Protein AF-A0A9W2ZQC9-F1 (afdb_monomer)

Foldseek 3Di:
DDDDDDPPPDCDPVNVVVVVCVVPDDPVRVVVVVVVVVVVVVVVVVPDDPVNVVVVVVVVVVVVVVVVVVDDPVRVVVVVVVVVVVVVVVVVVDDPVRVVVVVVVVVVVVVVVVVVADPVRVVVVVVVVVVVVVVVVVVADPVRVVVVVVVVVVVVVVVVVVDDPVRVVVVVVVVVVVVVVVVVVDDPVRVVVVVVVVVVVVVVVVVVADPVRVVVVVVVVVQVVVVCVVPADPVNVVVVVVVVVVVVVVQDPVNVVVVVVVVVVVVVVVVVVVPPVDPPPCVVVPDPVDPLVPDPVNDQDDQADAQPAARGGHTPPDDNCPPQHVNVRDDDDDDQDDPPVNVLCPCPDPNNVLCVVCVVLLVLLQAQFDKDFPWADRPPDDPDTDGDDDIDGHHDDCDADVPGDQDRNVLVPVDDLLSSLVVSCVVRDSDDSVVSSRVVVVCVVVPD

Solvent-accessible surface area (backbone atoms only — not comparable to full-atom values): 26570 Å² total; per-residue (Å²): 134,82,82,81,80,78,79,92,79,72,84,46,72,66,57,53,53,50,50,53,53,60,73,70,50,52,70,68,60,49,50,50,54,52,47,54,51,50,52,54,54,47,57,58,55,73,74,49,49,73,65,58,48,49,52,53,51,47,53,52,50,52,55,49,49,58,50,61,74,68,49,49,75,66,56,48,50,52,55,52,48,54,50,50,53,54,51,51,57,51,60,72,71,49,51,72,66,57,49,50,52,54,50,49,54,51,50,53,52,51,51,57,52,62,73,71,49,50,73,66,58,50,49,52,54,53,49,52,52,49,52,54,50,51,57,52,61,72,69,49,50,73,68,54,49,49,51,52,53,48,52,50,49,53,52,50,51,56,51,62,71,70,48,49,73,65,58,50,50,52,54,53,46,54,51,50,54,54,51,52,57,52,61,73,68,51,50,72,66,57,49,49,51,55,52,49,53,52,50,53,54,51,50,59,51,59,72,72,48,49,75,66,57,48,49,50,54,53,47,55,50,50,51,53,52,50,56,53,60,73,73,48,49,74,67,60,50,48,54,55,52,50,52,57,48,51,57,58,72,72,49,49,75,67,59,50,50,55,52,52,50,52,50,53,51,53,54,50,52,51,53,58,60,75,63,66,90,71,70,84,69,42,85,81,61,72,55,91,88,57,68,59,85,75,39,88,90,60,68,76,72,70,65,70,44,63,39,93,71,76,63,47,65,30,40,83,87,58,61,75,44,80,86,27,57,65,60,75,52,83,77,81,80,84,74,81,65,62,77,61,58,43,60,35,70,36,74,84,42,73,69,12,42,52,42,61,76,39,42,68,59,58,55,56,57,72,37,52,48,48,86,43,57,54,68,46,80,68,90,90,61,75,103,67,66,46,71,64,78,74,81,43,74,45,70,73,70,80,61,59,57,93,96,50,73,63,58,49,50,26,40,81,72,75,58,54,78,68,54,32,36,54,49,33,42,68,76,42,79,94,61,58,56,68,61,46,45,53,52,50,52,46,43,48,74,77,60,113

Organism: Biomphalaria glabrata (NCBI:txid6526)

Radius of gyration: 48.17 Å; Cα contacts (8 Å, |Δi|>4): 183; chains: 1; bounding box: 137×61×117 Å

Mean predicted aligned error: 20.57 Å

Secondary structure (DSSP, 8-state):
-PPP---TT---HHHHHHHHHHHT--HHHHHHHHHHHHHHHHHHHHT--HHHHHHHHHHHHHHHHHHHHT--HHHHHHHHHHHHHHHHHHHHS--HHHHHHHHHHHHHHHHHHHHS--HHHHHHHHHHHHHHHHHHHHS--HHHHHHHHHHHHHHHHHHHHH--HHHHHHHHHHHHHHHHHHHHH--HHHHHHHHHHHHHHHHHHHHS--HHHHHHHHHHHHHHHHHHHHT--HHHHHHHHHHHHHHHHS--HHHHHHHHHHHHHHHHHHHHHHT----TTTTTS--TTS-GGG-TT-------EE-TTT--EE-TTS-TTTTTTTTT--PPPPPPPPTTHHHHHSTTSHHHHHHHHTHHHHHHHT--SEEE--EE--TTSSS-PEEPS--EEE---SSPPTTPPP-GGGGGTSS-HHHHHHHHHHHSTT--HHHHHHHHHHHHHH--

Sequence (448 aa):
MPPKKRCIGKITPRAKKMALQRSTESENRRQQRLGHNRERNFAARLHESEEERSSRLQENRERTVTLRQKESEEERSSRLQENRERNVTLRQKESEEERSSRLQENRERNVTLRQKESEEERSSRLQENRERTVTLRQKESEEERSSRLQENRERNVTLRQKESEEERSSRLQENRERNVTLRQKESEEERSSRLQENRERNVTLRQKESEEERSSRLQDNRERNVTSRLHESEEERSSRLELRRFNRLAETSEHQQIRLSGIKNATSVSRAREQLSDLKGLAFNYNSLYDYSKHPKVELGKMNVQCRHCHALKWREETPRMCCSNGKVKLSSLQPPPEPLKSLMSEKTAKARHFRQQIRKYNSCFQMTSFGAKKIQEPGFMPTFKVQGQVYHSIGSLLPLPNERAQFLQIYFMGNSNEEASHRNTLIPNTQLDIIVDLQQLLHQHNP

Structure (mmCIF, N/CA/C/O backbone):
data_AF-A0A9W2ZQC9-F1
#
_entry.id   AF-A0A9W2ZQC9-F1
#
loop_
_atom_site.group_PDB
_atom_site.id
_atom_site.type_symbol
_atom_site.label_atom_id
_atom_site.label_alt_id
_atom_site.label_comp_id
_atom_site.label_asym_id
_atom_site.label_entity_id
_atom_site.label_seq_id
_atom_site.pdbx_PDB_ins_code
_atom_site.Cartn_x
_atom_site.Cartn_y
_atom_site.Cartn_z
_atom_site.occupancy
_atom_site.B_iso_or_equiv
_atom_site.auth_seq_id
_atom_site.auth_comp_id
_atom_site.auth_asym_id
_atom_site.auth_atom_id
_atom_site.pdbx_PDB_model_num
ATOM 1 N N . MET A 1 1 ? 71.995 -16.299 -60.887 1.00 45.44 1 MET A N 1
ATOM 2 C CA . MET A 1 1 ? 72.038 -14.830 -60.697 1.00 45.44 1 MET A CA 1
ATOM 3 C C . MET A 1 1 ? 70.669 -14.349 -60.233 1.00 45.44 1 MET A C 1
ATOM 5 O O . MET A 1 1 ? 69.699 -14.689 -60.899 1.00 45.44 1 MET A O 1
ATOM 9 N N . PRO A 1 2 ? 70.551 -13.614 -59.115 1.00 43.34 2 PRO A N 1
ATOM 10 C CA . PRO A 1 2 ? 69.265 -13.087 -58.665 1.00 43.34 2 PRO A CA 1
ATOM 11 C C . PRO A 1 2 ? 68.831 -11.895 -59.542 1.00 43.34 2 PRO A C 1
ATOM 13 O O . PRO A 1 2 ? 69.693 -11.160 -60.038 1.00 43.34 2 PRO A O 1
ATOM 16 N N . PRO A 1 3 ? 67.521 -11.669 -59.753 1.00 51.44 3 PRO A N 1
ATOM 17 C CA . PRO A 1 3 ? 67.043 -10.568 -60.579 1.00 51.44 3 PRO A CA 1
ATOM 18 C C . PRO A 1 3 ? 67.327 -9.226 -59.892 1.00 51.44 3 PRO A C 1
ATOM 20 O O . PRO A 1 3 ? 67.118 -9.050 -58.690 1.00 51.44 3 PRO A O 1
ATOM 23 N N . LYS A 1 4 ? 67.836 -8.269 -60.675 1.00 50.50 4 LYS A N 1
ATOM 24 C CA . LYS A 1 4 ? 68.213 -6.920 -60.233 1.00 50.50 4 LYS A CA 1
ATOM 25 C C . LYS A 1 4 ? 67.042 -6.234 -59.517 1.00 50.50 4 LYS A C 1
ATOM 27 O O . LYS A 1 4 ? 66.008 -5.961 -60.127 1.00 50.50 4 LYS A O 1
ATOM 32 N N . LYS A 1 5 ? 67.239 -5.890 -58.240 1.00 51.81 5 LYS A N 1
ATOM 33 C CA . LYS A 1 5 ? 66.359 -5.001 -57.467 1.00 51.81 5 LYS A CA 1
ATOM 34 C C . LYS A 1 5 ? 66.212 -3.669 -58.219 1.00 51.81 5 LYS A C 1
ATOM 36 O O . LYS A 1 5 ? 67.182 -2.926 -58.357 1.00 51.81 5 LYS A O 1
ATOM 41 N N . ARG A 1 6 ? 65.012 -3.360 -58.725 1.00 53.34 6 ARG A N 1
ATOM 42 C CA . ARG A 1 6 ? 64.682 -2.017 -59.234 1.00 53.34 6 ARG A CA 1
ATOM 43 C C . ARG A 1 6 ? 64.771 -1.029 -58.068 1.00 53.34 6 ARG A C 1
ATOM 45 O O . ARG A 1 6 ? 64.110 -1.215 -57.053 1.00 53.34 6 ARG A O 1
ATOM 52 N N . CYS A 1 7 ? 65.578 0.020 -58.210 1.00 49.06 7 CYS A N 1
ATOM 53 C CA . CYS A 1 7 ? 65.684 1.092 -57.223 1.00 49.06 7 CYS A CA 1
ATOM 54 C C . CYS A 1 7 ? 64.362 1.878 -57.139 1.00 49.06 7 CYS A C 1
ATOM 56 O O . CYS A 1 7 ? 64.040 2.647 -58.041 1.00 49.06 7 CYS A O 1
ATOM 58 N N . ILE A 1 8 ? 63.628 1.729 -56.034 1.00 54.94 8 ILE A N 1
ATOM 59 C CA . ILE A 1 8 ? 62.337 2.392 -55.743 1.00 54.94 8 ILE A CA 1
ATOM 60 C C . ILE A 1 8 ? 62.525 3.8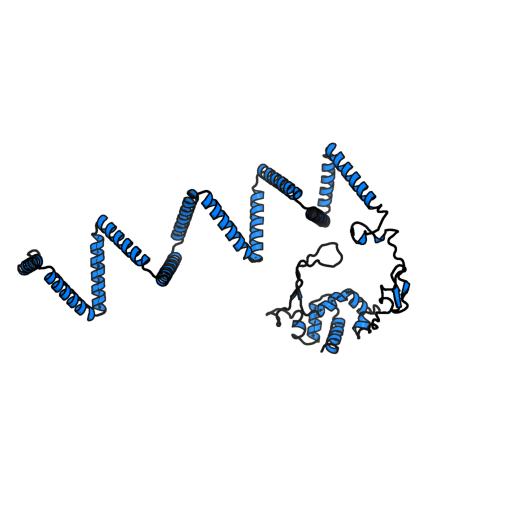73 -55.299 1.00 54.94 8 ILE A C 1
ATOM 62 O O . ILE A 1 8 ? 61.603 4.523 -54.828 1.00 54.94 8 ILE A O 1
ATOM 66 N N . GLY A 1 9 ? 63.715 4.464 -55.477 1.00 56.91 9 GLY A N 1
ATOM 67 C CA . GLY A 1 9 ? 64.071 5.768 -54.886 1.00 56.91 9 GLY A CA 1
ATOM 68 C C . GLY A 1 9 ? 64.133 6.992 -55.814 1.00 56.91 9 GLY A C 1
ATOM 69 O O . GLY A 1 9 ? 64.366 8.092 -55.324 1.00 56.91 9 GLY A O 1
ATOM 70 N N . LYS A 1 10 ? 63.973 6.867 -57.142 1.00 65.06 10 LYS A N 1
ATOM 71 C CA . LYS A 1 10 ? 64.102 8.024 -58.059 1.00 65.06 10 LYS A CA 1
ATOM 72 C C . LYS A 1 10 ? 62.731 8.546 -58.496 1.00 65.06 10 LYS A C 1
ATOM 74 O O . LYS A 1 10 ? 62.043 7.896 -59.279 1.00 65.06 10 LYS A O 1
ATOM 79 N N . ILE A 1 11 ? 62.359 9.747 -58.035 1.00 67.94 11 ILE A N 1
ATOM 80 C CA . ILE A 1 11 ? 61.178 10.478 -58.529 1.00 67.94 11 ILE A CA 1
ATOM 81 C C . ILE A 1 11 ? 61.328 10.655 -60.042 1.00 67.94 11 ILE A C 1
ATOM 83 O O . ILE A 1 11 ? 62.288 11.273 -60.512 1.00 67.94 11 ILE A O 1
ATOM 87 N N . THR A 1 12 ? 60.386 10.106 -60.807 1.00 82.69 12 THR A N 1
ATOM 88 C CA . THR A 1 12 ? 60.448 10.129 -62.270 1.00 82.69 12 THR A CA 1
ATOM 89 C C . THR A 1 12 ? 60.393 11.572 -62.798 1.00 82.69 12 THR A C 1
ATOM 91 O O . THR A 1 12 ? 59.696 12.412 -62.217 1.00 82.69 12 THR A O 1
ATOM 94 N N . PRO A 1 13 ? 61.065 11.897 -63.922 1.00 79.81 13 PRO A N 1
ATOM 95 C CA . PRO A 1 13 ? 60.997 13.232 -64.533 1.00 79.81 13 PRO A CA 1
ATOM 96 C C . PRO A 1 13 ? 59.556 13.704 -64.783 1.00 79.81 13 PRO A C 1
ATOM 98 O O . PRO A 1 13 ? 59.222 14.873 -64.598 1.00 79.81 13 PRO A O 1
ATOM 101 N N . ARG A 1 14 ? 58.666 12.761 -65.117 1.00 81.62 14 ARG A N 1
ATOM 102 C CA . ARG A 1 14 ? 57.229 12.991 -65.292 1.00 81.62 14 ARG A CA 1
ATOM 103 C C . ARG A 1 14 ? 56.526 13.395 -63.989 1.00 81.62 14 ARG A C 1
ATOM 105 O O . ARG A 1 14 ? 55.701 14.304 -64.013 1.00 81.62 14 ARG A O 1
ATOM 112 N N . ALA A 1 15 ? 56.853 12.758 -62.863 1.00 81.38 15 ALA A N 1
ATOM 113 C CA . ALA A 1 15 ? 56.315 13.135 -61.556 1.00 81.38 15 ALA A CA 1
ATOM 114 C C . ALA A 1 15 ? 56.808 14.525 -61.118 1.00 81.38 15 ALA A C 1
ATOM 116 O O . ALA A 1 15 ? 56.005 15.315 -60.627 1.00 81.38 15 ALA A O 1
ATOM 117 N N . LYS A 1 16 ? 58.080 14.868 -61.385 1.00 82.38 16 LYS A N 1
ATOM 118 C CA . LYS A 1 16 ? 58.624 16.218 -61.132 1.00 82.38 16 LYS A CA 1
ATOM 119 C C . LYS A 1 16 ? 57.901 17.292 -61.952 1.00 82.38 16 LYS A C 1
ATOM 121 O O . LYS A 1 16 ? 57.495 18.309 -61.399 1.00 82.38 16 LYS A O 1
ATOM 126 N N . LYS A 1 17 ? 57.667 17.040 -63.245 1.00 84.62 17 LYS A N 1
ATOM 127 C CA . LYS A 1 17 ? 56.907 17.948 -64.121 1.00 84.62 17 LYS A CA 1
ATOM 128 C C . LYS A 1 17 ? 55.464 18.140 -63.638 1.00 84.62 17 LYS A C 1
ATOM 130 O O . LYS A 1 17 ? 54.991 19.268 -63.594 1.00 84.62 17 LYS A O 1
ATOM 135 N N . MET A 1 18 ? 54.785 17.063 -63.229 1.00 83.56 18 MET A N 1
ATOM 136 C CA . MET A 1 18 ? 53.433 17.152 -62.659 1.00 83.56 18 MET A CA 1
ATOM 137 C C . MET A 1 18 ? 53.397 17.905 -61.325 1.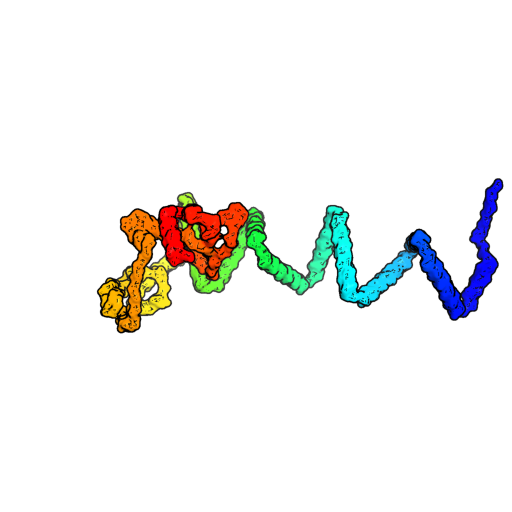00 83.56 18 MET A C 1
ATOM 139 O O . MET A 1 18 ? 52.452 18.648 -61.089 1.00 83.56 18 MET A O 1
ATOM 143 N N . ALA A 1 19 ? 54.394 17.725 -60.455 1.00 84.06 19 ALA A N 1
ATOM 144 C CA . ALA A 1 19 ? 54.485 18.461 -59.195 1.00 84.06 19 ALA A CA 1
ATOM 145 C C . ALA A 1 19 ? 54.652 19.968 -59.443 1.00 84.06 19 ALA A C 1
ATOM 147 O O . ALA A 1 19 ? 53.913 20.755 -58.862 1.00 84.06 19 ALA A O 1
ATOM 148 N N . LEU A 1 20 ? 55.533 20.346 -60.376 1.00 86.44 20 LEU A N 1
ATOM 149 C CA . LEU A 1 20 ? 55.748 21.742 -60.760 1.00 86.44 20 LEU A CA 1
ATOM 150 C C . LEU A 1 20 ? 54.501 22.366 -61.408 1.00 86.44 20 LEU A C 1
ATOM 152 O O . LEU A 1 20 ? 54.127 23.485 -61.085 1.00 86.44 20 LEU A O 1
ATOM 156 N N . GLN A 1 21 ? 53.815 21.627 -62.284 1.00 83.75 21 GLN A N 1
ATOM 157 C CA . GLN A 1 21 ? 52.549 22.081 -62.871 1.00 83.75 21 GLN A CA 1
ATOM 158 C C . GLN A 1 21 ? 51.443 22.254 -61.825 1.00 83.75 21 GLN A C 1
ATOM 160 O O . GLN A 1 21 ? 50.611 23.137 -61.978 1.00 83.75 21 GLN A O 1
ATOM 165 N N . ARG A 1 22 ? 51.420 21.423 -60.773 1.00 85.62 22 ARG A N 1
ATOM 166 C CA . ARG A 1 22 ? 50.468 21.557 -59.660 1.00 85.62 22 ARG A CA 1
ATOM 167 C C . ARG A 1 22 ? 50.825 22.711 -58.725 1.00 85.62 22 ARG A C 1
ATOM 169 O O . ARG A 1 22 ? 49.914 23.298 -58.158 1.00 85.62 22 ARG A O 1
ATOM 176 N N . SER A 1 23 ? 52.110 23.035 -58.553 1.00 84.81 23 SER A N 1
ATOM 177 C CA . SER A 1 23 ? 52.539 24.154 -57.700 1.00 84.81 23 SER A CA 1
ATOM 178 C C . SER A 1 23 ? 52.298 25.520 -58.339 1.00 84.81 23 SER A C 1
ATOM 180 O O . SER A 1 23 ? 52.166 26.502 -57.622 1.00 84.81 23 SER A O 1
ATOM 182 N N . THR A 1 24 ? 52.237 25.589 -59.671 1.00 88.81 24 THR A N 1
ATOM 183 C CA . THR A 1 24 ? 51.956 26.824 -60.424 1.00 88.81 24 THR A CA 1
ATOM 184 C C . THR A 1 24 ? 50.518 26.895 -60.951 1.00 88.81 24 THR A C 1
ATOM 186 O O . THR A 1 24 ? 50.180 27.778 -61.738 1.00 88.81 24 THR A O 1
ATOM 189 N N . GLU A 1 25 ? 49.655 25.962 -60.541 1.00 90.00 25 GLU A N 1
ATOM 190 C CA . GLU A 1 25 ? 48.258 25.896 -60.971 1.00 90.00 25 GLU A CA 1
ATOM 191 C C . GLU A 1 25 ? 47.422 26.995 -60.293 1.00 90.00 25 GLU A C 1
ATOM 193 O O . GLU A 1 25 ? 47.439 27.141 -59.074 1.00 90.00 25 GLU A O 1
ATOM 198 N N . SER A 1 26 ? 46.637 27.744 -61.074 1.00 91.31 26 SER A N 1
ATOM 199 C CA . SER A 1 26 ? 45.635 28.677 -60.534 1.00 91.31 26 SER A CA 1
ATOM 200 C C . SER A 1 26 ? 44.522 27.927 -59.791 1.00 91.31 26 SER A C 1
ATOM 202 O O . SER A 1 26 ? 44.124 26.847 -60.235 1.00 91.31 26 SER A O 1
ATOM 204 N N . GLU A 1 27 ? 43.919 28.537 -58.768 1.00 90.12 27 GLU A N 1
ATOM 205 C CA . GLU A 1 27 ? 42.857 27.908 -57.964 1.00 90.12 27 GLU A CA 1
ATOM 206 C C . GLU A 1 27 ? 41.665 27.409 -58.809 1.00 90.12 27 GLU A C 1
ATOM 208 O O . GLU A 1 27 ? 41.185 26.300 -58.595 1.00 90.12 27 GLU A O 1
ATOM 213 N N . ASN A 1 28 ? 41.254 28.142 -59.852 1.00 90.88 28 ASN A N 1
ATOM 214 C CA . ASN A 1 28 ? 40.174 27.706 -60.751 1.00 90.88 28 ASN A CA 1
ATOM 215 C C . ASN A 1 28 ? 40.541 26.416 -61.522 1.00 90.88 28 ASN A C 1
ATOM 217 O O . ASN A 1 28 ? 39.798 25.435 -61.508 1.00 90.88 28 ASN A O 1
ATOM 221 N N . ARG A 1 29 ? 41.744 26.350 -62.114 1.00 87.56 29 ARG A N 1
ATOM 222 C CA . ARG A 1 29 ? 42.243 25.121 -62.769 1.00 87.56 29 ARG A CA 1
ATOM 223 C C . ARG A 1 29 ? 42.359 23.947 -61.793 1.00 87.56 29 ARG A C 1
ATOM 225 O O . ARG A 1 29 ? 41.957 22.832 -62.130 1.00 87.56 29 ARG A O 1
ATOM 232 N N . ARG A 1 30 ? 42.813 24.204 -60.562 1.00 89.75 30 ARG A N 1
ATOM 233 C CA . ARG A 1 30 ? 42.864 23.196 -59.496 1.00 89.75 30 ARG A CA 1
ATOM 234 C C . ARG A 1 30 ? 41.470 22.657 -59.180 1.00 89.75 30 ARG A C 1
ATOM 236 O O . ARG A 1 30 ? 41.310 21.440 -59.076 1.00 89.75 30 ARG A O 1
ATOM 243 N N . GLN A 1 31 ? 40.469 23.529 -59.059 1.00 91.19 31 GLN A N 1
ATOM 244 C CA . GLN A 1 31 ? 39.081 23.134 -58.815 1.00 91.19 31 GLN A CA 1
ATOM 245 C C . GLN A 1 31 ? 38.507 22.317 -59.973 1.00 91.19 31 GLN A C 1
ATOM 247 O O . GLN A 1 31 ? 37.949 21.251 -59.721 1.00 91.19 31 GLN A O 1
ATOM 252 N N . GLN A 1 32 ? 38.730 22.725 -61.224 1.00 91.31 32 GLN A N 1
ATOM 253 C CA . GLN A 1 32 ? 38.315 21.959 -62.407 1.00 91.31 32 GLN A CA 1
ATOM 254 C C . GLN A 1 32 ? 38.954 20.564 -62.439 1.00 91.31 32 GLN A C 1
ATOM 256 O O . GLN A 1 32 ? 38.266 19.562 -62.624 1.00 91.31 32 GLN A O 1
A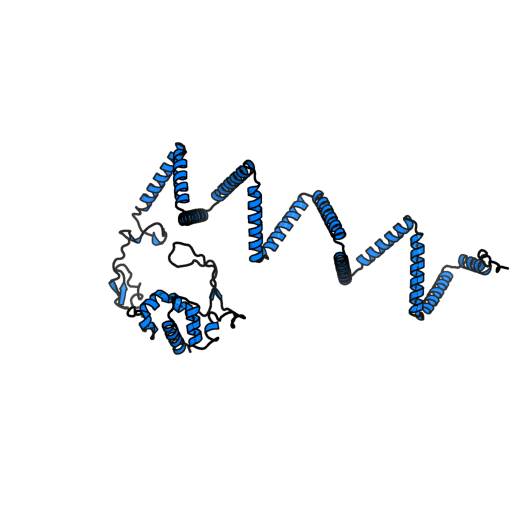TOM 261 N N . ARG A 1 33 ? 40.263 20.459 -62.173 1.00 92.81 33 ARG A N 1
ATOM 262 C CA . ARG A 1 33 ? 40.968 19.170 -62.113 1.00 92.81 33 ARG A CA 1
ATOM 263 C C . ARG A 1 33 ? 40.457 18.280 -60.979 1.00 92.81 33 ARG A C 1
ATOM 265 O O . ARG A 1 33 ? 40.369 17.061 -61.138 1.00 92.81 33 ARG A O 1
ATOM 272 N N . LEU A 1 34 ? 40.174 18.849 -59.808 1.00 91.62 34 LEU A N 1
ATOM 273 C CA . LEU A 1 34 ? 39.577 18.104 -58.697 1.00 91.62 34 LEU A CA 1
ATOM 274 C C . LEU A 1 34 ? 38.139 17.677 -59.021 1.00 91.62 34 LEU A C 1
ATOM 276 O O . LEU A 1 34 ? 37.785 16.545 -58.703 1.00 91.62 34 LEU A O 1
ATOM 280 N N . GLY A 1 35 ? 37.360 18.524 -59.699 1.00 92.12 35 GLY A N 1
ATOM 281 C CA . GLY A 1 35 ? 36.020 18.220 -60.210 1.00 92.12 35 GLY A CA 1
ATOM 282 C C . GLY A 1 35 ? 36.031 17.038 -61.174 1.00 92.12 35 GLY A C 1
ATOM 283 O O . GLY A 1 35 ? 35.409 16.018 -60.895 1.00 92.12 35 GLY A O 1
ATOM 284 N N . HIS A 1 36 ? 36.871 17.095 -62.207 1.00 93.12 36 HIS A N 1
ATOM 285 C CA . HIS A 1 36 ? 37.023 16.000 -63.167 1.00 93.12 36 HIS A CA 1
ATOM 286 C C . HIS A 1 36 ? 37.471 14.681 -62.502 1.00 93.12 36 HIS A C 1
ATOM 288 O O . HIS A 1 36 ? 36.994 13.599 -62.838 1.00 93.12 36 HIS A O 1
ATOM 294 N N . ASN A 1 37 ? 38.357 14.741 -61.497 1.00 91.75 37 ASN A N 1
ATOM 295 C CA . ASN A 1 37 ? 38.726 13.549 -60.722 1.00 91.75 37 ASN A CA 1
ATOM 296 C C . ASN A 1 37 ? 37.556 12.997 -59.890 1.00 91.75 37 ASN A C 1
ATOM 298 O O . ASN A 1 37 ? 37.453 11.779 -59.742 1.00 91.75 37 ASN A O 1
ATOM 302 N N . ARG A 1 38 ? 36.696 13.859 -59.328 1.00 92.56 38 ARG A N 1
ATOM 303 C CA . ARG A 1 38 ? 35.490 13.434 -58.598 1.00 92.56 38 ARG A CA 1
ATOM 304 C C . ARG A 1 38 ? 34.511 12.739 -59.538 1.00 92.56 38 ARG A C 1
ATOM 306 O O . ARG A 1 38 ? 34.066 11.651 -59.196 1.00 92.56 38 ARG A O 1
ATOM 313 N N . GLU A 1 39 ? 34.255 13.309 -60.713 1.00 92.00 39 GLU A N 1
ATOM 314 C CA . GLU A 1 39 ? 33.381 12.726 -61.742 1.00 92.00 39 GLU A CA 1
ATOM 315 C C . GLU A 1 39 ? 33.885 11.361 -62.205 1.00 92.00 39 GLU A C 1
ATOM 317 O O . GLU A 1 39 ? 33.141 10.384 -62.177 1.00 92.00 39 GLU A O 1
ATOM 322 N N . ARG A 1 40 ? 35.178 11.251 -62.534 1.00 92.00 40 ARG A N 1
ATOM 323 C CA . ARG A 1 40 ? 35.773 9.969 -62.930 1.00 92.00 40 ARG A CA 1
ATOM 324 C C . ARG A 1 40 ? 35.662 8.917 -61.825 1.00 92.00 40 ARG A C 1
ATOM 326 O O . ARG A 1 40 ? 35.329 7.769 -62.098 1.00 92.00 40 ARG A O 1
ATOM 333 N N . ASN A 1 41 ? 35.939 9.295 -60.576 1.00 90.12 41 ASN A N 1
ATOM 334 C CA . ASN A 1 41 ? 35.819 8.381 -59.439 1.00 90.12 41 ASN A CA 1
ATOM 335 C C . ASN A 1 41 ? 34.359 8.002 -59.150 1.00 90.12 41 ASN A C 1
ATOM 337 O O . ASN A 1 41 ? 34.107 6.902 -58.672 1.00 90.12 41 ASN A O 1
ATOM 341 N N . PHE A 1 42 ? 33.409 8.903 -59.403 1.00 91.56 42 PHE A N 1
ATOM 342 C CA . PHE A 1 42 ? 31.981 8.634 -59.275 1.00 91.56 42 PHE A CA 1
ATOM 343 C C . PHE A 1 42 ? 31.511 7.647 -60.345 1.00 91.56 42 PHE A C 1
ATOM 345 O O . PHE A 1 42 ? 30.929 6.626 -59.997 1.00 91.56 42 PHE A O 1
ATOM 352 N N . ALA A 1 43 ? 31.863 7.880 -61.612 1.00 90.88 43 ALA A N 1
ATOM 353 C CA . ALA A 1 43 ? 31.564 6.966 -62.712 1.00 90.88 43 ALA A CA 1
ATOM 354 C C . ALA A 1 43 ? 32.148 5.562 -62.471 1.00 90.88 43 ALA A C 1
ATOM 356 O O . ALA A 1 43 ? 31.453 4.568 -62.650 1.00 90.88 43 ALA A O 1
ATOM 357 N N . ALA A 1 44 ? 33.385 5.475 -61.970 1.00 87.88 44 ALA A N 1
ATOM 358 C CA . ALA A 1 44 ? 34.002 4.197 -61.613 1.00 87.88 44 ALA A CA 1
ATOM 359 C C . ALA A 1 44 ? 33.274 3.464 -60.468 1.00 87.88 44 ALA A C 1
ATOM 361 O O . ALA A 1 44 ? 33.258 2.241 -60.448 1.00 87.88 44 ALA A O 1
ATOM 362 N N . ARG A 1 45 ? 32.666 4.192 -59.519 1.00 90.75 45 ARG A N 1
ATOM 363 C CA . ARG A 1 45 ? 31.906 3.605 -58.397 1.00 90.75 45 ARG A CA 1
ATOM 364 C C . ARG A 1 45 ? 30.473 3.227 -58.763 1.00 90.75 45 ARG A C 1
ATOM 366 O O . ARG A 1 45 ? 29.907 2.365 -58.106 1.00 90.75 45 ARG A O 1
ATOM 373 N N . LEU A 1 46 ? 29.875 3.884 -59.759 1.00 91.19 46 LEU A N 1
ATOM 374 C CA . LEU A 1 46 ? 28.518 3.573 -60.220 1.00 91.19 46 LEU A CA 1
ATOM 375 C C . LEU A 1 46 ? 28.421 2.186 -60.861 1.00 91.19 46 LEU A C 1
ATOM 377 O O . LEU A 1 46 ? 27.390 1.536 -60.741 1.00 91.19 46 LEU A O 1
ATOM 381 N N . HIS A 1 47 ? 29.490 1.748 -61.526 1.00 88.62 47 HIS A N 1
ATOM 382 C CA . HIS A 1 47 ? 29.566 0.451 -62.203 1.00 88.62 47 HIS A CA 1
ATOM 383 C C . HIS A 1 47 ? 30.342 -0.603 -61.401 1.00 88.62 47 HIS A C 1
ATOM 385 O O . HIS A 1 47 ? 30.723 -1.631 -61.950 1.00 88.62 47 HIS A O 1
ATOM 391 N N . GLU A 1 48 ? 30.603 -0.336 -60.122 1.00 92.25 48 GLU A N 1
ATOM 392 C CA . GLU A 1 48 ? 31.337 -1.243 -59.243 1.00 92.25 48 GLU A CA 1
ATOM 393 C C . GLU A 1 48 ? 30.446 -2.423 -58.833 1.00 92.25 48 GLU A C 1
ATOM 395 O O . GLU A 1 48 ? 29.309 -2.229 -58.393 1.00 92.25 48 GLU A O 1
ATOM 400 N N . SER A 1 49 ? 30.969 -3.645 -58.946 1.00 93.31 49 SER A N 1
ATOM 401 C CA . SER A 1 49 ? 30.290 -4.839 -58.432 1.00 93.31 49 SER A CA 1
ATOM 402 C C . SER A 1 49 ? 30.253 -4.857 -56.895 1.00 93.31 49 SER A C 1
ATOM 404 O O . SER A 1 49 ? 31.015 -4.156 -56.222 1.00 93.31 49 SER A O 1
ATOM 406 N N . GLU A 1 50 ? 29.381 -5.676 -56.298 1.00 92.31 50 GLU A N 1
ATOM 407 C CA . GLU A 1 50 ? 29.324 -5.805 -54.834 1.00 92.31 50 GLU A CA 1
ATOM 408 C C . GLU A 1 50 ? 30.646 -6.312 -54.236 1.00 92.31 50 GLU A C 1
ATOM 410 O O . GLU A 1 50 ? 31.077 -5.819 -53.190 1.00 92.31 50 GLU A O 1
ATOM 415 N N . GLU A 1 51 ? 31.330 -7.231 -54.924 1.00 92.94 51 GLU A N 1
ATOM 416 C CA . GLU A 1 51 ? 32.629 -7.768 -54.509 1.00 92.94 51 GLU A CA 1
ATOM 417 C C . GLU A 1 51 ? 33.724 -6.696 -54.542 1.00 92.94 51 GLU A C 1
ATOM 419 O O . GLU A 1 51 ? 34.409 -6.483 -53.536 1.00 92.94 51 GLU A O 1
ATOM 424 N N . GLU A 1 52 ? 33.842 -5.951 -55.643 1.00 91.81 52 GLU A N 1
ATOM 425 C CA . GLU A 1 52 ? 34.795 -4.841 -55.768 1.00 91.81 52 GLU A CA 1
ATOM 426 C C . GLU A 1 52 ? 34.523 -3.754 -54.722 1.00 91.81 52 GLU A C 1
ATOM 428 O O . GLU A 1 52 ? 35.445 -3.293 -54.038 1.00 91.81 52 GLU A O 1
ATOM 433 N N . ARG A 1 53 ? 33.245 -3.417 -54.504 1.00 92.38 53 ARG A N 1
ATOM 434 C CA . ARG A 1 53 ? 32.822 -2.466 -53.472 1.00 92.38 53 ARG A CA 1
ATOM 435 C C . ARG A 1 53 ? 33.217 -2.948 -52.083 1.00 92.38 53 ARG A C 1
ATOM 437 O O . ARG A 1 53 ? 33.700 -2.145 -51.278 1.00 92.38 53 ARG A O 1
ATOM 444 N N . SER A 1 54 ? 33.019 -4.231 -51.786 1.00 93.19 54 SER A N 1
ATOM 445 C CA . SER A 1 54 ? 33.368 -4.823 -50.493 1.00 93.19 54 SER A CA 1
ATOM 446 C C . SER A 1 54 ? 34.878 -4.784 -50.245 1.00 93.19 54 SER A C 1
ATOM 448 O O . SER A 1 54 ? 35.308 -4.290 -49.200 1.00 93.19 54 SER A O 1
ATOM 450 N N . SER A 1 55 ? 35.681 -5.157 -51.246 1.00 94.00 55 SER A N 1
ATOM 451 C CA . SER A 1 55 ? 37.144 -5.137 -51.179 1.00 94.00 55 SER A CA 1
ATOM 452 C C . SER A 1 55 ? 37.682 -3.719 -51.032 1.00 94.00 55 SER A C 1
ATOM 454 O O . SER A 1 55 ? 38.508 -3.451 -50.160 1.00 94.00 55 SER A O 1
ATOM 456 N N . ARG A 1 56 ? 37.146 -2.755 -51.790 1.00 94.06 56 ARG A N 1
ATOM 457 C CA . ARG A 1 56 ? 37.518 -1.342 -51.655 1.00 94.06 56 ARG A CA 1
ATOM 458 C C . ARG A 1 56 ? 37.162 -0.789 -50.276 1.00 94.06 56 ARG A C 1
ATOM 460 O O . ARG A 1 56 ? 37.917 0.007 -49.711 1.00 94.06 56 ARG A O 1
ATOM 467 N N . LEU A 1 57 ? 35.995 -1.129 -49.724 1.00 93.62 57 LEU A N 1
ATOM 468 C CA . LEU A 1 57 ? 35.613 -0.696 -48.376 1.00 93.62 57 LEU A CA 1
ATOM 469 C C . LEU A 1 57 ? 36.492 -1.349 -47.305 1.00 93.62 57 LEU A C 1
ATOM 471 O O . LEU A 1 57 ? 36.862 -0.664 -46.351 1.00 93.62 57 LEU A O 1
ATOM 475 N N . GLN A 1 58 ? 36.862 -2.619 -47.474 1.00 94.25 58 GLN A N 1
ATOM 476 C CA . GLN A 1 58 ? 37.796 -3.315 -46.594 1.00 94.25 58 GLN A CA 1
ATOM 477 C C . GLN A 1 58 ? 39.179 -2.655 -46.616 1.00 94.25 58 GLN A C 1
ATOM 479 O O . GLN A 1 58 ? 39.673 -2.261 -45.561 1.00 94.25 58 GLN A O 1
ATOM 484 N N . GLU A 1 59 ? 39.748 -2.409 -47.796 1.00 94.69 59 GLU A N 1
ATOM 485 C CA . GLU A 1 59 ? 41.051 -1.752 -47.929 1.00 94.69 59 GLU A CA 1
ATOM 486 C C . GLU A 1 59 ? 41.041 -0.349 -47.290 1.00 94.69 59 GLU A C 1
ATOM 488 O O . GLU A 1 59 ? 41.975 0.049 -46.592 1.00 94.69 59 GLU A O 1
ATOM 493 N N . ASN A 1 60 ? 39.950 0.409 -47.450 1.00 93.75 60 ASN A N 1
ATOM 494 C CA . ASN A 1 60 ? 39.801 1.708 -46.788 1.00 93.75 60 ASN A CA 1
ATOM 495 C C . ASN A 1 60 ? 39.707 1.591 -45.259 1.00 93.75 60 ASN A C 1
ATOM 497 O O . ASN A 1 60 ? 40.258 2.442 -44.551 1.00 93.75 60 ASN A O 1
ATOM 501 N N . ARG A 1 61 ? 39.032 0.561 -44.728 1.00 94.56 61 ARG A N 1
ATOM 502 C CA . ARG A 1 61 ? 38.988 0.290 -43.281 1.00 94.56 61 ARG A CA 1
ATOM 503 C C . ARG A 1 61 ? 40.387 -0.023 -42.754 1.00 94.56 61 ARG A C 1
ATOM 505 O O . ARG A 1 61 ? 40.801 0.600 -41.781 1.00 94.56 61 ARG A O 1
ATOM 512 N N . GLU A 1 62 ? 41.135 -0.895 -43.425 1.00 94.38 62 GLU A N 1
ATOM 513 C CA . GLU A 1 62 ? 42.506 -1.274 -43.052 1.00 94.38 62 GLU A CA 1
ATOM 514 C C . GLU A 1 62 ? 43.466 -0.076 -43.090 1.00 94.38 62 GLU A C 1
ATOM 516 O O . GLU A 1 62 ? 44.190 0.191 -42.124 1.00 94.38 62 GLU A O 1
ATO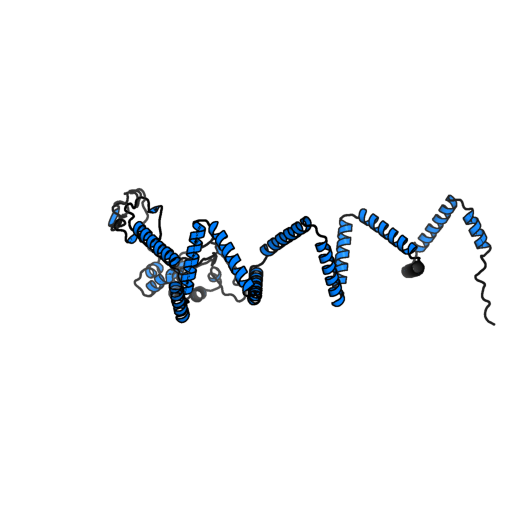M 521 N N 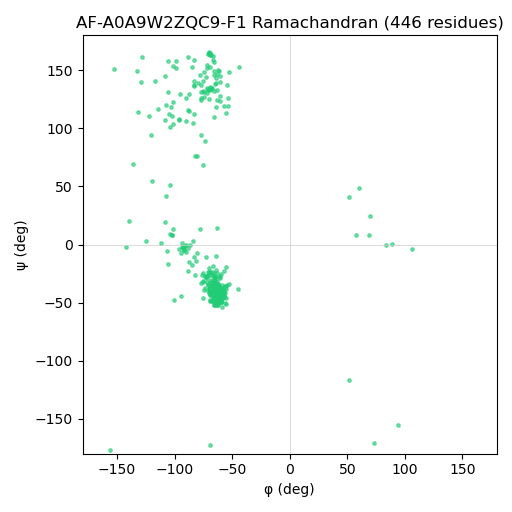. ARG A 1 63 ? 43.409 0.738 -44.151 1.00 94.62 63 ARG A N 1
ATOM 522 C CA . ARG A 1 63 ? 44.155 2.007 -44.232 1.00 94.62 63 ARG A CA 1
ATOM 523 C C . ARG A 1 63 ? 43.790 2.961 -43.091 1.00 94.62 63 ARG A C 1
ATOM 525 O O . ARG A 1 63 ? 44.661 3.598 -42.513 1.00 94.62 63 ARG A O 1
ATOM 532 N N . THR A 1 64 ? 42.515 3.046 -42.723 1.00 93.06 64 THR A N 1
ATOM 533 C CA . THR A 1 64 ? 42.077 3.909 -41.614 1.00 93.06 64 THR A CA 1
ATOM 534 C C . THR A 1 64 ? 42.580 3.397 -40.263 1.00 93.06 64 THR A C 1
ATOM 536 O O . THR A 1 64 ? 43.001 4.195 -39.430 1.00 93.06 64 THR A O 1
ATOM 539 N N . VAL A 1 65 ? 42.558 2.081 -40.033 1.00 94.12 65 VAL A N 1
ATOM 540 C CA . VAL A 1 65 ? 43.081 1.465 -38.803 1.00 94.12 65 VAL A CA 1
ATOM 541 C C . VAL A 1 65 ? 44.579 1.724 -38.670 1.00 94.12 65 VAL A C 1
ATOM 543 O O . VAL A 1 65 ? 45.024 2.180 -37.621 1.00 94.12 65 VAL A O 1
ATOM 546 N N . THR A 1 66 ? 45.342 1.506 -39.741 1.00 93.81 66 THR A N 1
ATOM 547 C CA . THR A 1 66 ? 46.795 1.734 -39.739 1.00 93.81 66 THR A CA 1
ATOM 548 C C . THR A 1 66 ? 47.167 3.203 -39.541 1.00 93.81 66 THR A C 1
ATOM 550 O O . THR A 1 66 ? 48.145 3.486 -38.854 1.00 93.81 66 THR A O 1
ATOM 553 N N . LEU A 1 67 ? 46.388 4.147 -40.082 1.00 92.62 67 LEU A N 1
ATOM 554 C CA . LEU A 1 67 ? 46.562 5.575 -39.793 1.00 92.62 67 LEU A CA 1
ATOM 555 C C . LEU A 1 67 ? 46.257 5.889 -38.323 1.00 92.62 67 LEU A C 1
ATOM 557 O O . LEU A 1 67 ? 47.077 6.519 -37.667 1.00 92.62 67 LEU A O 1
ATOM 561 N N . ARG A 1 68 ? 45.144 5.380 -37.776 1.00 91.75 68 ARG A N 1
ATOM 562 C CA . ARG A 1 68 ? 44.755 5.593 -36.367 1.00 91.75 68 ARG A CA 1
ATOM 563 C C . ARG A 1 68 ? 45.741 5.004 -35.360 1.00 91.75 68 ARG A C 1
ATOM 565 O O . ARG A 1 68 ? 45.874 5.541 -34.272 1.00 91.75 68 ARG A O 1
ATOM 572 N N . GLN A 1 69 ? 46.415 3.907 -35.703 1.00 92.06 69 GLN A N 1
ATOM 573 C CA . GLN A 1 69 ? 47.472 3.318 -34.870 1.00 92.06 69 GLN A CA 1
ATOM 574 C C . GLN A 1 69 ? 48.737 4.182 -34.810 1.00 92.06 69 GLN A C 1
ATOM 576 O O . GLN A 1 69 ? 49.515 4.043 -33.873 1.00 92.06 69 GLN A O 1
ATOM 581 N N . LYS A 1 70 ? 48.952 5.042 -35.811 1.00 93.75 70 LYS A N 1
ATOM 582 C CA . LYS A 1 70 ? 50.101 5.951 -35.894 1.00 93.75 70 LYS A CA 1
ATOM 583 C C . LYS A 1 70 ? 49.794 7.362 -35.383 1.00 93.75 70 LYS A C 1
ATOM 585 O O . LYS A 1 70 ? 50.705 8.181 -35.376 1.00 93.75 70 LYS A O 1
ATOM 590 N N . GLU A 1 71 ? 48.546 7.644 -35.003 1.00 94.00 71 GLU A N 1
ATOM 591 C CA . GLU A 1 71 ? 48.141 8.949 -34.466 1.00 94.00 71 GLU A CA 1
ATOM 592 C C . GLU A 1 71 ? 48.843 9.234 -33.134 1.00 94.00 71 GLU A C 1
ATOM 594 O O . GLU A 1 71 ? 48.936 8.357 -32.269 1.00 94.00 71 GLU A O 1
ATOM 599 N N . SER A 1 72 ? 49.278 10.480 -32.945 1.00 95.06 72 SER A N 1
ATOM 600 C CA . SER A 1 72 ? 49.720 10.959 -31.633 1.00 95.06 72 SER A CA 1
ATOM 601 C C . SER A 1 72 ? 48.536 11.111 -30.663 1.00 95.06 72 SER A C 1
ATOM 603 O O . SER A 1 72 ? 47.367 11.123 -31.065 1.00 95.06 72 SER A O 1
ATOM 605 N N . GLU A 1 73 ? 48.805 11.261 -29.362 1.00 93.94 73 GLU A N 1
ATOM 606 C CA . GLU A 1 73 ? 47.741 11.522 -28.378 1.00 93.94 73 GLU A CA 1
ATOM 607 C C . GLU A 1 73 ? 47.005 12.849 -28.638 1.00 93.94 73 GLU A C 1
ATOM 609 O O . GLU A 1 73 ? 45.786 12.935 -28.450 1.00 93.94 73 GLU A O 1
ATOM 614 N N . GLU A 1 74 ? 47.712 13.865 -29.135 1.00 94.00 74 GLU A N 1
ATOM 615 C CA . GLU A 1 74 ? 47.146 15.165 -29.519 1.00 94.00 74 GLU A CA 1
ATOM 616 C C . GLU A 1 74 ? 46.248 15.052 -30.760 1.00 94.00 74 GLU A C 1
ATOM 618 O O . GLU A 1 74 ? 45.129 15.571 -30.783 1.00 94.00 74 GLU A O 1
ATOM 623 N N . GLU A 1 75 ? 46.682 14.305 -31.777 1.00 93.56 75 GLU A N 1
ATOM 624 C CA . GLU A 1 75 ? 45.880 14.043 -32.978 1.00 93.56 75 GLU A CA 1
ATOM 625 C C . GLU A 1 75 ? 44.635 13.215 -32.638 1.00 93.56 75 GLU A C 1
ATOM 627 O O . GLU A 1 75 ? 43.523 13.519 -33.085 1.00 93.56 75 GLU A O 1
ATOM 632 N N . ARG A 1 76 ? 44.791 12.200 -31.778 1.00 94.56 76 ARG A N 1
ATOM 633 C CA . ARG A 1 76 ? 43.689 11.363 -31.298 1.00 94.56 76 ARG A CA 1
ATOM 634 C C . ARG A 1 76 ? 42.674 12.179 -30.502 1.00 94.56 76 ARG A C 1
ATOM 636 O O . ARG A 1 76 ? 41.469 12.013 -30.713 1.00 94.56 76 ARG A O 1
ATOM 643 N N . SER A 1 77 ? 43.129 13.023 -29.577 1.00 94.19 77 SER A N 1
ATOM 644 C CA . SER A 1 77 ? 42.249 13.859 -28.753 1.00 94.19 77 SER A CA 1
ATOM 645 C C . SER A 1 77 ? 41.509 14.893 -29.602 1.00 94.19 77 SER A C 1
ATOM 647 O O . SER A 1 77 ? 40.283 14.963 -29.506 1.00 94.19 77 SER A O 1
ATOM 649 N N . SER A 1 78 ? 42.201 15.569 -30.524 1.00 95.06 78 SER A N 1
ATOM 650 C CA . SER A 1 78 ? 41.602 16.507 -31.485 1.00 95.06 78 SER A CA 1
ATOM 651 C C . SER A 1 78 ? 40.542 15.829 -32.363 1.00 95.06 78 SER A C 1
ATOM 653 O O . SER A 1 78 ? 39.416 16.313 -32.474 1.00 95.06 78 SER A O 1
ATOM 655 N N . ARG A 1 79 ? 40.835 14.641 -32.915 1.00 95.19 79 ARG A N 1
ATOM 656 C CA . ARG A 1 79 ? 39.868 13.862 -33.710 1.00 95.19 79 ARG A CA 1
ATOM 657 C C . ARG A 1 79 ? 38.646 13.432 -32.893 1.00 95.19 79 ARG A C 1
ATOM 659 O O . ARG A 1 79 ? 37.525 13.416 -33.407 1.00 95.19 79 ARG A O 1
ATOM 666 N N . LEU A 1 80 ? 38.837 13.021 -31.638 1.00 94.56 80 LEU A N 1
ATOM 667 C CA . LEU A 1 80 ? 37.729 12.649 -30.753 1.00 94.56 80 LEU A CA 1
ATOM 668 C C . LEU A 1 80 ? 36.890 13.866 -30.352 1.00 94.56 80 LEU A C 1
ATOM 670 O O . LEU A 1 80 ? 35.668 13.736 -30.274 1.00 94.56 80 LEU A O 1
ATOM 674 N N . GLN A 1 81 ? 37.515 15.022 -30.132 1.00 95.00 81 GLN A N 1
ATOM 675 C CA . GLN A 1 81 ? 36.824 16.277 -29.861 1.00 95.00 81 GLN A CA 1
ATOM 676 C C . GLN A 1 81 ? 35.974 16.707 -31.059 1.00 95.00 81 GLN A C 1
ATOM 678 O O . GLN A 1 81 ? 34.769 16.891 -30.899 1.00 95.00 81 GLN A O 1
ATOM 683 N N . GLU A 1 82 ? 36.546 16.740 -32.263 1.00 95.88 82 GLU A N 1
ATOM 684 C CA . GLU A 1 82 ? 35.806 17.094 -33.478 1.00 95.88 82 GLU A CA 1
ATOM 685 C C . GLU A 1 82 ? 34.614 16.144 -33.701 1.00 95.88 82 GLU A C 1
ATOM 687 O O . GLU A 1 82 ? 33.507 16.562 -34.039 1.00 95.88 82 GLU A O 1
ATOM 692 N N . ASN A 1 83 ? 34.791 14.844 -33.436 1.00 95.19 83 ASN A N 1
ATOM 693 C CA . ASN A 1 83 ? 33.693 13.882 -33.502 1.00 95.19 83 ASN A CA 1
ATOM 694 C C . ASN A 1 83 ? 32.610 14.153 -32.437 1.00 95.19 83 ASN A C 1
ATOM 696 O O . ASN A 1 83 ? 31.419 14.026 -32.722 1.00 95.19 83 ASN A O 1
ATOM 700 N N . ARG A 1 84 ? 32.983 14.536 -31.209 1.00 95.19 84 ARG A N 1
ATOM 701 C CA . ARG A 1 84 ? 32.014 14.917 -30.164 1.00 95.19 84 ARG A CA 1
ATOM 702 C C . ARG A 1 84 ? 31.211 16.146 -30.586 1.00 95.19 84 ARG A C 1
ATOM 704 O O . ARG A 1 84 ? 29.988 16.107 -30.492 1.00 95.19 84 ARG A O 1
ATOM 711 N N . GLU A 1 85 ? 31.869 17.178 -31.106 1.00 95.19 85 GLU A N 1
ATOM 712 C CA . GLU A 1 85 ? 31.235 18.416 -31.578 1.00 95.19 85 GLU A CA 1
ATOM 713 C C . GLU A 1 85 ? 30.279 18.157 -32.752 1.00 95.19 85 GLU A C 1
ATOM 715 O O . GLU A 1 85 ? 29.122 18.587 -32.732 1.00 95.19 85 GLU A O 1
ATOM 720 N N . ARG A 1 86 ? 30.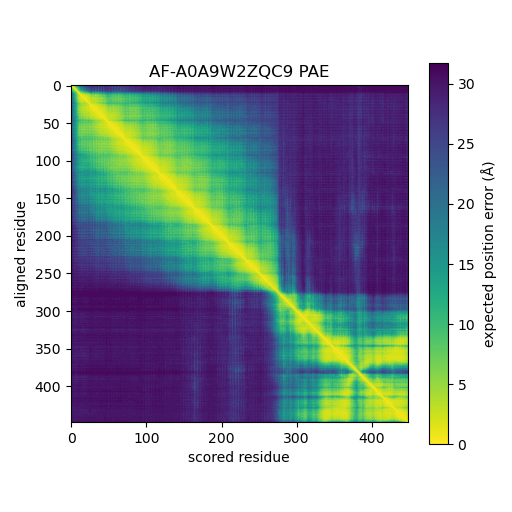699 17.352 -33.736 1.00 95.69 86 ARG A N 1
ATOM 721 C CA . ARG A 1 86 ? 29.818 16.903 -34.828 1.00 95.69 86 ARG A CA 1
ATOM 722 C C . ARG A 1 86 ? 28.595 16.142 -34.306 1.00 95.69 86 ARG A C 1
ATOM 724 O O . ARG A 1 86 ? 27.483 16.386 -34.754 1.00 95.69 86 ARG A O 1
ATOM 731 N N . ASN A 1 87 ? 28.756 15.252 -33.327 1.00 93.69 87 ASN A N 1
ATOM 732 C CA . ASN A 1 87 ? 27.615 14.533 -32.750 1.00 93.69 87 ASN A CA 1
ATOM 733 C C . ASN A 1 87 ? 26.676 15.445 -31.948 1.00 93.69 87 ASN A C 1
ATOM 735 O O . ASN A 1 87 ? 25.467 15.234 -31.968 1.00 93.69 87 ASN A O 1
ATOM 739 N N . VAL A 1 88 ? 27.205 16.446 -31.241 1.00 95.25 88 VAL A N 1
ATOM 740 C CA . VAL A 1 88 ? 26.392 17.434 -30.513 1.00 95.25 88 VAL A CA 1
ATOM 741 C C . VAL A 1 88 ? 25.558 18.250 -31.495 1.00 95.25 88 VAL A C 1
ATOM 743 O O . VAL A 1 88 ? 24.347 18.351 -31.319 1.00 95.25 88 VAL A O 1
ATOM 746 N N . THR A 1 89 ? 26.178 18.761 -32.560 1.00 94.56 89 THR A N 1
ATOM 747 C CA . THR A 1 89 ? 25.476 19.541 -33.590 1.00 94.56 89 THR A CA 1
ATOM 748 C C . THR A 1 89 ? 24.421 18.717 -34.331 1.00 94.56 89 THR A C 1
ATOM 750 O O . THR A 1 89 ? 23.342 19.234 -34.607 1.00 94.56 89 THR A O 1
ATOM 753 N N . LEU A 1 90 ? 24.675 17.430 -34.597 1.00 93.19 90 LEU A N 1
ATOM 754 C CA . LEU A 1 90 ? 23.661 16.519 -35.141 1.00 93.19 90 LEU A CA 1
ATOM 755 C C . LEU A 1 90 ? 22.495 16.310 -34.164 1.00 93.19 90 LEU A C 1
ATOM 757 O O . LEU A 1 90 ? 21.346 16.437 -34.567 1.00 93.19 90 LEU A O 1
ATOM 761 N N . ARG A 1 91 ? 22.770 16.063 -32.875 1.00 92.38 91 ARG A N 1
ATOM 762 C CA . ARG A 1 91 ? 21.729 15.875 -31.842 1.00 92.38 91 ARG A CA 1
ATOM 763 C C . ARG A 1 91 ? 20.892 17.128 -31.585 1.00 92.38 91 ARG A C 1
ATOM 765 O O . ARG A 1 91 ? 19.746 17.007 -31.182 1.00 92.38 91 ARG A O 1
ATOM 772 N N . GLN A 1 92 ? 21.452 18.320 -31.786 1.00 92.56 92 GLN A N 1
ATOM 773 C CA . GLN A 1 92 ? 20.711 19.583 -31.673 1.00 92.56 92 GLN A CA 1
ATOM 774 C C . GLN A 1 92 ? 19.731 19.801 -32.829 1.00 92.56 92 GLN A C 1
ATOM 776 O O . GLN A 1 92 ? 18.742 20.503 -32.656 1.00 92.56 92 GLN A O 1
ATOM 781 N N . LYS A 1 93 ? 20.015 19.221 -34.000 1.00 94.19 93 LYS A N 1
ATOM 782 C CA . LYS A 1 93 ? 19.160 19.295 -35.194 1.00 94.19 93 LYS A CA 1
ATOM 783 C C . LYS A 1 93 ? 18.172 18.130 -35.300 1.00 94.19 93 LYS A C 1
ATOM 785 O O . LYS A 1 93 ? 17.407 18.083 -36.254 1.00 94.19 93 LYS A O 1
ATOM 790 N N . GLU A 1 94 ? 18.232 17.191 -34.361 1.00 95.00 94 GLU A N 1
ATOM 791 C CA . GLU A 1 94 ? 17.416 15.982 -34.334 1.00 95.00 94 GLU A CA 1
ATOM 792 C C . GLU A 1 94 ? 15.952 16.329 -34.036 1.00 95.00 94 GLU A C 1
ATOM 794 O O . GLU A 1 94 ? 15.660 17.083 -33.103 1.00 95.00 94 GLU A O 1
ATOM 799 N N . SER A 1 95 ? 15.033 15.761 -34.814 1.00 95.56 95 SER A N 1
ATOM 800 C CA . SER A 1 95 ? 13.597 15.852 -34.537 1.00 95.56 95 SER A CA 1
ATOM 801 C C . SER A 1 95 ? 13.212 15.051 -33.284 1.00 95.56 95 SER A C 1
ATOM 803 O O . SER A 1 95 ? 13.957 14.189 -32.810 1.00 95.56 95 SER A O 1
ATOM 805 N N . GLU A 1 96 ? 12.024 15.301 -32.727 1.00 94.88 96 GLU A N 1
ATOM 806 C CA . GLU A 1 96 ? 11.548 14.535 -31.566 1.00 94.88 96 GLU A CA 1
ATOM 807 C C . GLU A 1 96 ? 11.392 13.037 -31.874 1.00 94.88 96 GLU A C 1
ATOM 809 O O . GLU A 1 96 ? 11.739 12.198 -31.037 1.00 94.88 96 GLU A O 1
ATOM 814 N N . GLU A 1 97 ? 10.950 12.693 -33.086 1.00 94.81 97 GLU A N 1
ATOM 815 C CA . GLU A 1 97 ? 10.798 11.308 -33.544 1.00 94.81 97 GLU A CA 1
ATOM 816 C C . GLU A 1 97 ? 12.149 10.594 -33.657 1.00 94.81 97 GLU A C 1
ATOM 818 O O . GLU A 1 97 ? 12.326 9.508 -33.094 1.00 94.81 97 GLU A O 1
ATOM 823 N N . GLU A 1 98 ? 13.138 11.222 -34.297 1.00 94.38 98 GLU A N 1
ATOM 824 C CA . GLU A 1 98 ? 14.502 10.688 -34.394 1.00 94.38 98 GLU A CA 1
ATOM 825 C C . GLU A 1 98 ? 15.127 10.525 -33.003 1.00 94.38 98 GLU A C 1
ATOM 827 O O . GLU A 1 98 ? 15.683 9.469 -32.684 1.00 94.38 98 GLU A O 1
ATOM 832 N N . ARG A 1 99 ? 14.942 11.518 -32.122 1.00 95.44 99 ARG A N 1
ATOM 833 C CA . ARG A 1 99 ? 15.420 11.469 -30.736 1.00 95.44 99 ARG A CA 1
ATOM 834 C C . ARG A 1 99 ? 14.789 10.314 -29.971 1.00 95.44 99 ARG A C 1
ATOM 836 O O . ARG A 1 99 ? 15.494 9.617 -29.235 1.00 95.44 99 ARG A O 1
ATOM 843 N N . SER A 1 100 ? 13.481 10.114 -30.114 1.00 94.88 100 SER A N 1
ATOM 844 C CA . SER A 1 100 ? 12.763 9.024 -29.452 1.00 94.88 100 SER A CA 1
ATOM 845 C C . SER A 1 100 ? 13.255 7.657 -29.939 1.00 94.88 100 SER A C 1
ATOM 847 O O . SER A 1 100 ? 13.611 6.815 -29.111 1.00 94.88 100 SER A O 1
ATOM 849 N N . SER A 1 101 ? 13.422 7.495 -31.254 1.00 95.69 101 SER A N 1
ATOM 850 C CA . SER A 1 101 ? 13.921 6.275 -31.895 1.00 95.69 101 SER A CA 1
ATOM 851 C C . SER A 1 101 ? 15.350 5.954 -31.455 1.00 95.69 101 SER A C 1
ATOM 853 O O . SER A 1 101 ? 15.640 4.843 -31.012 1.00 95.69 101 SER A O 1
ATOM 855 N N . ARG A 1 102 ? 16.245 6.950 -31.454 1.00 95.44 102 ARG A N 1
ATOM 856 C CA . ARG A 1 102 ? 17.630 6.793 -30.988 1.00 95.44 102 ARG A CA 1
ATOM 857 C C . ARG A 1 102 ? 17.704 6.425 -29.506 1.00 95.44 102 ARG A C 1
ATOM 859 O O . ARG A 1 102 ? 18.557 5.631 -29.102 1.00 95.44 102 ARG A O 1
ATOM 866 N N . LEU A 1 103 ? 16.861 7.025 -28.661 1.00 95.44 103 LEU A N 1
ATOM 867 C CA . LEU A 1 103 ? 16.806 6.689 -27.235 1.00 95.44 103 LEU A CA 1
ATOM 868 C C . LEU A 1 103 ? 16.238 5.287 -27.006 1.00 95.44 103 LEU A C 1
ATOM 870 O O . LEU A 1 103 ? 16.742 4.588 -26.126 1.00 95.44 103 LEU A O 1
ATOM 874 N N . GLN A 1 104 ? 15.240 4.870 -27.784 1.00 95.56 104 GLN A N 1
ATOM 875 C CA . GLN A 1 104 ? 14.700 3.516 -27.744 1.00 95.56 104 GLN A CA 1
ATOM 876 C C . GLN A 1 104 ? 15.757 2.487 -28.149 1.00 95.56 104 GLN A C 1
ATOM 878 O O . GLN A 1 104 ? 16.042 1.582 -27.369 1.00 95.56 104 GLN A O 1
ATOM 883 N N . GLU A 1 105 ? 16.425 2.683 -29.284 1.00 96.38 105 GLU A N 1
ATOM 884 C CA . GLU A 1 105 ? 17.478 1.778 -29.747 1.00 96.38 105 GLU A CA 1
ATOM 885 C C . GLU A 1 105 ? 18.618 1.678 -28.717 1.00 96.38 105 GLU A C 1
ATOM 887 O O . GLU A 1 105 ? 19.130 0.600 -28.416 1.00 96.38 105 GLU A O 1
ATOM 892 N N . ASN A 1 106 ? 18.989 2.797 -28.085 1.00 95.56 106 ASN A N 1
ATOM 893 C CA . ASN A 1 106 ? 19.974 2.786 -27.005 1.00 95.56 106 ASN A CA 1
ATOM 894 C C . ASN A 1 106 ? 19.482 2.003 -25.771 1.00 95.56 106 ASN A C 1
ATOM 896 O O . ASN A 1 106 ? 20.268 1.293 -25.141 1.00 95.56 106 ASN A O 1
ATOM 900 N N . ARG A 1 107 ? 18.198 2.103 -25.401 1.00 96.12 107 ARG A N 1
ATOM 901 C CA . ARG A 1 107 ? 17.622 1.301 -24.305 1.00 96.12 107 ARG A CA 1
ATOM 902 C C . ARG A 1 107 ? 17.681 -0.187 -24.635 1.00 96.12 107 ARG A C 1
ATOM 904 O O . ARG A 1 107 ? 18.156 -0.952 -23.801 1.00 96.12 107 ARG A O 1
ATOM 911 N N . GLU A 1 108 ? 17.277 -0.577 -25.840 1.00 95.50 108 GLU A N 1
ATOM 912 C CA . GLU A 1 108 ? 17.296 -1.968 -26.306 1.00 95.50 108 GLU A CA 1
ATOM 913 C C . GLU A 1 108 ? 18.718 -2.537 -26.307 1.00 95.50 108 GLU A C 1
ATOM 915 O O . GLU A 1 108 ? 18.970 -3.572 -25.687 1.00 95.50 108 GLU A O 1
ATOM 920 N N . ARG A 1 109 ? 19.690 -1.807 -26.871 1.00 96.25 109 ARG A N 1
ATOM 921 C CA . ARG A 1 109 ? 21.109 -2.194 -26.807 1.00 96.25 109 ARG A CA 1
ATOM 922 C C . ARG A 1 109 ? 21.575 -2.392 -25.362 1.00 96.25 109 ARG A C 1
ATOM 924 O O . ARG A 1 109 ? 22.177 -3.416 -25.056 1.00 96.25 109 ARG A O 1
ATOM 931 N N . ASN A 1 110 ? 21.254 -1.477 -24.444 1.00 94.19 110 ASN A N 1
ATOM 932 C CA . ASN A 1 110 ? 21.628 -1.627 -23.032 1.00 94.19 110 ASN A CA 1
ATOM 933 C C . ASN A 1 110 ? 20.961 -2.831 -22.354 1.00 94.19 110 ASN A C 1
ATOM 935 O O . ASN A 1 110 ? 21.594 -3.475 -21.520 1.00 94.19 110 ASN A O 1
ATOM 939 N N . VAL A 1 111 ? 19.710 -3.154 -22.694 1.00 95.62 111 VAL A N 1
ATOM 940 C CA . VAL A 1 111 ? 19.041 -4.367 -22.199 1.00 95.62 111 VAL A CA 1
ATOM 941 C C . VAL A 1 111 ? 19.777 -5.611 -22.691 1.00 95.62 111 VAL A C 1
ATOM 943 O O . VAL A 1 111 ? 20.112 -6.465 -21.874 1.00 95.62 111 VAL A O 1
ATOM 946 N N . THR A 1 112 ? 20.112 -5.683 -23.983 1.00 94.81 112 THR A N 1
ATOM 947 C CA . THR A 1 112 ? 20.849 -6.833 -24.534 1.00 94.81 112 THR A CA 1
ATOM 948 C C . THR A 1 112 ? 22.243 -6.989 -23.924 1.00 94.81 112 THR A C 1
ATOM 950 O O . THR A 1 112 ? 22.667 -8.111 -23.661 1.00 94.81 112 THR A O 1
ATOM 953 N N . LEU A 1 113 ? 22.944 -5.885 -23.640 1.00 94.12 113 LEU A N 1
ATOM 954 C CA . LEU A 1 113 ? 24.233 -5.921 -22.944 1.00 94.12 113 LEU A CA 1
ATOM 955 C C . LEU A 1 113 ? 24.075 -6.435 -21.507 1.00 94.12 113 LEU A C 1
ATOM 957 O O . LEU A 1 113 ? 24.819 -7.317 -21.101 1.00 94.12 113 LEU A O 1
ATOM 961 N N . ARG A 1 114 ? 23.067 -5.956 -20.764 1.00 92.94 114 ARG A N 1
ATOM 962 C CA . ARG A 1 114 ? 22.785 -6.412 -19.388 1.00 92.94 114 ARG A CA 1
ATOM 963 C C . ARG A 1 114 ? 22.353 -7.876 -19.307 1.00 92.94 114 ARG A C 1
ATOM 965 O O . ARG A 1 114 ? 22.563 -8.500 -18.279 1.00 92.94 114 ARG A O 1
ATOM 972 N N . GLN A 1 115 ? 21.733 -8.416 -20.355 1.00 92.56 115 GLN A N 1
ATOM 973 C CA . GLN A 1 115 ? 21.377 -9.839 -20.428 1.00 92.56 115 GLN A CA 1
ATOM 974 C C . GLN A 1 115 ? 22.592 -10.743 -20.659 1.00 92.56 115 GLN A C 1
ATOM 976 O O . GLN A 1 115 ? 22.557 -11.906 -20.277 1.00 92.56 115 GLN A O 1
ATOM 981 N N . LYS A 1 116 ? 23.644 -10.218 -21.296 1.00 94.38 116 LYS A N 1
ATOM 982 C CA . LYS A 1 116 ? 24.900 -10.937 -21.560 1.00 94.38 116 LYS A CA 1
ATOM 983 C C . LYS A 1 116 ? 25.949 -10.746 -20.459 1.00 94.38 116 LYS A C 1
ATOM 985 O O . LYS A 1 116 ? 27.018 -11.335 -20.553 1.00 94.38 116 LYS A O 1
ATOM 990 N N . GLU A 1 117 ? 25.653 -9.906 -19.473 1.00 94.94 117 GLU A N 1
ATOM 991 C CA . GLU A 1 117 ? 26.542 -9.561 -18.365 1.00 94.94 117 GLU A CA 1
ATOM 992 C C . GLU A 1 117 ? 26.762 -10.772 -17.449 1.00 94.94 117 GLU A C 1
ATOM 994 O O . GLU A 1 117 ? 25.804 -11.465 -17.090 1.00 94.94 117 GLU A O 1
ATOM 999 N N . SER A 1 118 ? 28.012 -11.019 -17.054 1.00 95.88 118 SER A N 1
ATOM 1000 C CA . SER A 1 118 ? 28.319 -12.058 -16.065 1.00 95.88 118 SER A CA 1
ATOM 1001 C C . SER A 1 118 ? 27.844 -11.651 -14.661 1.00 95.88 118 SER A C 1
ATOM 1003 O O . SER A 1 118 ? 27.567 -10.480 -14.386 1.00 95.88 118 SER A O 1
ATOM 1005 N N . GLU A 1 119 ? 27.747 -12.603 -13.728 1.00 94.94 119 GLU A N 1
ATOM 1006 C CA . GLU A 1 119 ? 27.379 -12.272 -12.343 1.00 94.94 119 GLU A CA 1
ATOM 1007 C C . GLU A 1 119 ? 28.399 -11.338 -11.676 1.00 94.94 119 GLU A C 1
ATOM 1009 O O . GLU A 1 119 ? 28.006 -10.420 -10.951 1.00 94.94 119 GLU A O 1
ATOM 1014 N N . GLU A 1 120 ? 29.689 -11.522 -11.971 1.00 95.00 120 GLU A N 1
ATOM 1015 C CA . GLU A 1 120 ? 30.769 -10.664 -11.482 1.00 95.00 120 GLU A CA 1
ATOM 1016 C C . GLU A 1 120 ? 30.622 -9.239 -12.021 1.00 95.00 120 GLU A C 1
ATOM 1018 O O . GLU A 1 120 ? 30.539 -8.296 -11.233 1.00 95.00 120 GLU A O 1
ATOM 1023 N N . GLU A 1 121 ? 30.470 -9.079 -13.339 1.00 94.75 121 GLU A N 1
ATOM 1024 C CA . GLU A 1 121 ? 30.261 -7.775 -13.983 1.00 94.75 121 GLU A CA 1
ATOM 1025 C C . GLU A 1 121 ? 29.016 -7.070 -13.425 1.00 94.75 121 GLU A C 1
ATOM 1027 O O . GLU A 1 121 ? 29.065 -5.891 -13.053 1.00 94.75 121 GLU A O 1
ATOM 1032 N N . ARG A 1 122 ? 27.917 -7.818 -13.255 1.00 95.50 122 ARG A N 1
ATOM 1033 C CA . ARG A 1 122 ? 26.673 -7.316 -12.662 1.00 95.50 122 ARG A CA 1
ATOM 1034 C C . ARG A 1 122 ? 26.895 -6.842 -11.232 1.00 95.50 122 ARG A C 1
ATOM 1036 O O . ARG A 1 122 ? 26.363 -5.793 -10.852 1.00 95.50 122 ARG A O 1
ATOM 1043 N N . SER A 1 123 ? 27.644 -7.598 -10.434 1.00 95.12 123 SER A N 1
ATOM 1044 C CA . SER A 1 123 ? 27.949 -7.242 -9.048 1.00 95.12 123 SER A CA 1
ATOM 1045 C C . SER A 1 123 ? 28.796 -5.968 -8.969 1.00 95.12 123 SER A C 1
ATOM 1047 O O . SER A 1 123 ? 28.410 -5.039 -8.254 1.00 95.12 123 SER A O 1
ATOM 1049 N N . SER A 1 124 ? 29.848 -5.852 -9.789 1.00 96.19 124 SER A N 1
ATOM 1050 C CA . SER A 1 124 ? 30.708 -4.668 -9.866 1.00 96.19 124 SER A CA 1
ATOM 1051 C C . SER A 1 124 ? 29.930 -3.436 -10.323 1.00 96.19 124 SER A C 1
ATOM 1053 O O . SER A 1 124 ? 30.005 -2.387 -9.684 1.00 96.19 124 SER A O 1
ATOM 1055 N N . ARG A 1 125 ? 29.087 -3.557 -11.357 1.00 95.81 125 ARG A N 1
ATOM 1056 C CA . ARG A 1 125 ? 28.238 -2.454 -11.833 1.00 95.81 125 ARG A CA 1
ATOM 1057 C C . ARG A 1 125 ? 27.237 -1.994 -10.772 1.00 95.81 125 ARG A C 1
ATOM 1059 O O . ARG A 1 125 ? 26.974 -0.797 -10.635 1.00 95.81 125 ARG A O 1
ATOM 1066 N N . LEU A 1 126 ? 26.622 -2.926 -10.038 1.00 95.38 126 LEU A N 1
ATOM 1067 C CA . LEU A 1 126 ? 25.698 -2.586 -8.951 1.00 95.38 126 LEU A CA 1
ATOM 1068 C C . LEU A 1 126 ? 26.426 -1.935 -7.771 1.00 95.38 126 LEU A C 1
ATOM 1070 O O . LEU A 1 126 ? 25.874 -1.007 -7.177 1.00 95.38 126 LEU A O 1
ATOM 1074 N N . GLN A 1 127 ? 27.639 -2.383 -7.452 1.00 95.75 127 GLN A N 1
ATOM 1075 C CA . GLN A 1 127 ? 28.482 -1.768 -6.431 1.00 95.75 127 GLN A CA 1
ATOM 1076 C C . GLN A 1 127 ? 28.868 -0.337 -6.820 1.00 95.75 127 GLN A C 1
ATOM 1078 O O . GLN A 1 127 ? 28.598 0.585 -6.054 1.00 95.75 127 GLN A O 1
ATOM 1083 N N . GLU A 1 128 ? 29.378 -0.126 -8.033 1.00 96.69 128 GLU A N 1
ATOM 1084 C CA . GLU A 1 128 ? 29.744 1.205 -8.523 1.00 96.69 128 GLU A CA 1
ATOM 1085 C C . GLU A 1 128 ? 28.535 2.159 -8.499 1.00 96.69 128 GLU A C 1
ATOM 1087 O O . GLU A 1 128 ? 28.633 3.315 -8.087 1.00 96.69 128 GLU A O 1
ATOM 1092 N N . ASN A 1 129 ? 27.344 1.672 -8.867 1.00 95.50 129 ASN A N 1
ATOM 1093 C CA . ASN A 1 129 ? 26.118 2.467 -8.789 1.00 95.50 129 ASN A CA 1
ATOM 1094 C C . ASN A 1 129 ? 25.737 2.832 -7.338 1.00 95.50 129 ASN A C 1
ATOM 1096 O O . ASN A 1 129 ? 25.282 3.950 -7.072 1.00 95.50 129 ASN A O 1
ATOM 1100 N N . ARG A 1 130 ? 25.936 1.916 -6.379 1.00 95.56 130 ARG A N 1
ATOM 1101 C CA . ARG A 1 130 ? 25.730 2.201 -4.948 1.00 95.56 130 ARG A CA 1
ATOM 1102 C C . ARG A 1 130 ? 26.701 3.276 -4.465 1.00 95.56 130 ARG A C 1
ATOM 1104 O O . ARG A 1 130 ? 26.253 4.237 -3.847 1.00 95.56 130 ARG A O 1
ATOM 1111 N N . GLU A 1 131 ? 27.984 3.163 -4.796 1.00 95.62 131 GLU A N 1
ATOM 1112 C CA . GLU A 1 131 ? 29.025 4.131 -4.418 1.00 95.62 131 GLU A CA 1
ATOM 1113 C C . GLU A 1 131 ? 28.760 5.520 -5.018 1.00 95.62 131 GLU A C 1
ATOM 1115 O O . GLU A 1 131 ? 28.765 6.527 -4.304 1.00 95.62 131 GLU A O 1
ATOM 1120 N N . ARG A 1 132 ? 28.403 5.591 -6.306 1.00 96.06 132 ARG A N 1
ATOM 1121 C CA . ARG A 1 132 ? 27.963 6.840 -6.955 1.00 96.06 132 ARG A CA 1
ATOM 1122 C C . ARG A 1 132 ? 26.742 7.448 -6.258 1.00 96.06 132 ARG A C 1
ATOM 1124 O O . ARG A 1 132 ? 26.686 8.651 -6.033 1.00 96.06 132 ARG A O 1
ATOM 1131 N N . THR A 1 133 ? 25.771 6.629 -5.863 1.00 94.19 133 THR A N 1
ATOM 1132 C CA . THR A 1 133 ? 24.581 7.118 -5.148 1.00 94.19 133 THR A CA 1
ATOM 1133 C C . THR A 1 133 ? 24.930 7.655 -3.758 1.00 94.19 133 THR A C 1
ATOM 1135 O O . THR A 1 133 ? 24.386 8.675 -3.341 1.00 94.19 133 THR A O 1
ATOM 1138 N N . VAL A 1 134 ? 25.829 6.988 -3.029 1.00 95.75 134 VAL A N 1
ATOM 1139 C CA . VAL A 1 134 ? 26.292 7.440 -1.708 1.00 95.75 134 VAL A CA 1
ATOM 1140 C C . VAL A 1 134 ? 27.032 8.768 -1.821 1.00 95.75 134 VAL A C 1
ATOM 1142 O O . VAL A 1 134 ? 26.710 9.698 -1.087 1.00 95.75 134 VAL A O 1
ATOM 1145 N N . THR A 1 135 ? 27.960 8.889 -2.770 1.00 95.06 135 THR A N 1
ATOM 1146 C CA . THR A 1 135 ? 28.725 10.129 -2.980 1.00 95.06 135 THR A CA 1
ATOM 1147 C C . THR A 1 135 ? 27.834 11.303 -3.388 1.00 95.06 135 THR A C 1
ATOM 1149 O O . THR A 1 135 ? 28.044 12.413 -2.905 1.00 95.06 135 THR A O 1
ATOM 1152 N N . LEU A 1 136 ? 26.801 11.075 -4.207 1.00 93.62 136 LEU A N 1
ATOM 1153 C CA . LEU A 1 136 ? 25.796 12.098 -4.515 1.00 93.62 136 LEU A CA 1
ATOM 1154 C C . LEU A 1 136 ? 24.998 12.507 -3.268 1.00 93.62 136 LEU A C 1
ATOM 1156 O O . LEU A 1 136 ? 24.854 13.694 -3.008 1.00 93.62 136 LEU A O 1
ATOM 1160 N N . ARG A 1 137 ? 24.541 11.543 -2.456 1.00 92.44 137 ARG A N 1
ATOM 1161 C CA . ARG A 1 137 ? 23.787 11.822 -1.217 1.00 92.44 137 ARG A CA 1
ATOM 1162 C C . ARG A 1 137 ? 24.610 12.543 -0.149 1.00 92.44 137 ARG A C 1
ATOM 1164 O O . ARG A 1 137 ? 24.036 13.253 0.663 1.00 92.44 137 ARG A O 1
ATOM 1171 N N . GLN A 1 138 ? 25.927 12.351 -0.122 1.00 92.88 138 GLN A N 1
ATOM 1172 C CA . GLN A 1 138 ? 26.824 13.074 0.789 1.00 92.88 138 GLN A CA 1
ATOM 1173 C C . GLN A 1 138 ? 26.999 14.546 0.404 1.00 92.88 138 GLN A C 1
ATOM 1175 O O . GLN A 1 138 ? 27.296 15.363 1.268 1.00 92.88 138 GLN A O 1
ATOM 1180 N N . LYS A 1 139 ? 26.835 14.875 -0.881 1.00 94.56 139 LYS A N 1
ATOM 1181 C CA . LYS A 1 139 ? 26.936 16.244 -1.409 1.00 94.56 139 LYS A CA 1
ATOM 1182 C C . LYS A 1 139 ? 25.588 16.970 -1.466 1.00 94.56 139 LYS A C 1
ATOM 1184 O O . LYS A 1 139 ? 25.554 18.125 -1.868 1.00 94.56 139 LYS A O 1
ATOM 1189 N N . GLU A 1 140 ? 24.507 16.280 -1.112 1.00 94.75 140 GLU A N 1
ATOM 1190 C CA . GLU A 1 140 ? 23.134 16.779 -1.168 1.00 94.75 140 GLU A CA 1
ATOM 1191 C C . GLU A 1 140 ? 22.920 17.888 -0.129 1.00 94.75 140 GLU A C 1
ATOM 1193 O O . GLU A 1 140 ? 23.305 17.737 1.035 1.00 94.75 140 GLU A O 1
ATOM 1198 N N . SER A 1 141 ? 22.289 18.990 -0.536 1.00 95.75 141 SER A N 1
ATOM 1199 C CA . SER A 1 141 ? 21.890 20.044 0.403 1.00 95.75 141 SER A CA 1
ATOM 1200 C C . SER A 1 141 ? 20.738 19.578 1.308 1.00 95.75 141 SER A C 1
ATOM 1202 O O . SER A 1 141 ? 20.060 18.584 1.033 1.00 95.75 141 SER A O 1
ATOM 1204 N N . GLU A 1 142 ? 20.467 20.290 2.406 1.00 95.00 142 GLU A N 1
ATOM 1205 C CA . GLU A 1 142 ? 19.324 19.949 3.269 1.00 95.00 142 GLU A CA 1
ATOM 1206 C C . GLU A 1 142 ? 17.977 20.069 2.534 1.00 95.00 142 GLU A C 1
ATOM 1208 O O . GLU A 1 142 ? 17.084 19.236 2.726 1.00 95.00 142 GLU A O 1
ATOM 1213 N N . GLU A 1 143 ? 17.845 21.054 1.642 1.00 94.69 143 GLU A N 1
ATOM 1214 C CA . GLU A 1 143 ? 16.653 21.262 0.814 1.00 94.69 143 GLU A CA 1
ATOM 1215 C C . GLU A 1 143 ? 16.458 20.123 -0.194 1.00 94.69 143 GLU A C 1
ATOM 1217 O O . GLU A 1 143 ? 15.367 19.554 -0.290 1.00 94.69 143 GLU A O 1
ATOM 1222 N N . GLU A 1 144 ? 17.522 19.715 -0.886 1.00 94.50 144 GLU A N 1
ATOM 1223 C CA . GLU A 1 144 ? 17.492 18.577 -1.809 1.00 94.50 144 GLU A CA 1
ATOM 1224 C C . GLU A 1 144 ? 17.153 17.279 -1.065 1.00 94.50 144 GLU A C 1
ATOM 1226 O O . GLU A 1 144 ? 16.272 16.520 -1.483 1.00 94.50 144 GLU A O 1
ATOM 1231 N N . ARG A 1 145 ? 17.766 17.069 0.108 1.00 95.62 145 ARG A N 1
ATOM 1232 C CA . ARG A 1 145 ? 17.512 15.906 0.963 1.00 95.62 145 ARG A CA 1
ATOM 1233 C C . ARG A 1 145 ? 16.063 15.853 1.421 1.00 95.62 145 ARG A C 1
ATOM 1235 O O . ARG A 1 145 ? 15.459 14.776 1.400 1.00 95.62 145 ARG A O 1
ATOM 1242 N N . SER A 1 146 ? 15.504 16.979 1.859 1.00 94.94 146 SER A N 1
ATOM 1243 C CA . SER A 1 146 ? 14.109 17.049 2.300 1.00 94.94 146 SER A CA 1
ATOM 1244 C C . SER A 1 146 ? 13.146 16.775 1.142 1.00 94.94 146 SER A C 1
ATOM 1246 O O . SER A 1 146 ? 12.267 15.920 1.285 1.00 94.94 146 SER A O 1
ATOM 1248 N N . SER A 1 147 ? 13.397 17.365 -0.030 1.00 95.81 147 SER A N 1
ATOM 1249 C CA . SER A 1 147 ? 12.621 17.150 -1.257 1.00 95.81 147 SER A CA 1
ATOM 1250 C C . SER A 1 147 ? 12.648 15.684 -1.698 1.00 95.81 147 SER A C 1
ATOM 1252 O O . SER A 1 147 ? 11.601 15.071 -1.910 1.00 95.81 147 SER A O 1
ATOM 1254 N N . ARG A 1 148 ? 13.829 15.052 -1.732 1.00 95.81 148 ARG A N 1
ATOM 1255 C CA . ARG A 1 148 ? 13.978 13.628 -2.074 1.00 95.81 148 ARG A CA 1
ATOM 1256 C C . ARG A 1 148 ? 13.265 12.714 -1.078 1.00 95.81 148 ARG A C 1
ATOM 1258 O O . ARG A 1 148 ? 12.687 11.695 -1.464 1.00 95.81 148 ARG A O 1
ATOM 1265 N N . LEU A 1 149 ? 13.338 13.018 0.220 1.00 95.19 149 LEU A N 1
ATOM 1266 C CA . LEU A 1 149 ? 12.642 12.240 1.248 1.00 95.19 149 LEU A CA 1
ATOM 1267 C C . LEU A 1 149 ? 11.124 12.405 1.149 1.00 95.19 149 LEU A C 1
ATOM 1269 O O . LEU A 1 149 ? 10.411 11.419 1.347 1.00 95.19 149 LEU A O 1
ATOM 1273 N N . GLN A 1 150 ? 10.637 13.603 0.829 1.00 95.25 150 GLN A N 1
ATOM 1274 C CA . GLN A 1 150 ? 9.223 13.853 0.577 1.00 95.25 150 GLN A CA 1
ATOM 1275 C C . GLN A 1 150 ? 8.734 13.069 -0.643 1.00 95.25 150 GLN A C 1
ATOM 1277 O O . GLN A 1 150 ? 7.793 12.288 -0.515 1.00 95.25 150 GLN A O 1
ATOM 1282 N N . GLU A 1 151 ? 9.427 13.165 -1.777 1.00 96.25 151 GLU A N 1
ATOM 1283 C CA . GLU A 1 151 ? 9.064 12.431 -2.991 1.00 96.25 151 GLU A CA 1
ATOM 1284 C C . GLU A 1 151 ? 9.055 10.911 -2.742 1.00 96.25 151 GLU A C 1
ATOM 1286 O O . GLU A 1 151 ? 8.149 10.191 -3.160 1.00 96.25 151 GLU A O 1
ATOM 1291 N N . ASN A 1 152 ? 10.026 10.397 -1.978 1.00 95.44 152 ASN A N 1
ATOM 1292 C CA . ASN A 1 152 ? 10.043 8.989 -1.589 1.00 95.44 152 ASN A CA 1
ATOM 1293 C C . ASN A 1 152 ? 8.840 8.614 -0.700 1.00 95.44 152 ASN A C 1
ATOM 1295 O O . ASN A 1 152 ? 8.275 7.530 -0.852 1.00 95.44 152 ASN A O 1
ATOM 1299 N N . ARG A 1 153 ? 8.412 9.485 0.225 1.00 95.44 153 ARG A N 1
ATOM 1300 C CA . ARG A 1 153 ? 7.199 9.251 1.031 1.00 95.44 153 ARG A CA 1
ATOM 1301 C C . ARG A 1 153 ? 5.959 9.189 0.141 1.00 95.44 153 ARG A C 1
ATOM 1303 O O . ARG A 1 153 ? 5.191 8.241 0.272 1.00 95.44 153 ARG A O 1
ATOM 1310 N N . GLU A 1 154 ? 5.803 10.130 -0.784 1.00 95.12 154 GLU A N 1
ATOM 1311 C CA . GLU A 1 154 ? 4.671 10.189 -1.719 1.00 95.12 154 GLU A CA 1
ATOM 1312 C C . GLU A 1 154 ? 4.623 8.959 -2.638 1.00 95.12 154 GLU A C 1
ATOM 1314 O O . GLU A 1 154 ? 3.582 8.306 -2.766 1.00 95.12 154 GLU A O 1
ATOM 1319 N N . ARG A 1 155 ? 5.769 8.542 -3.191 1.00 95.94 155 ARG A N 1
ATOM 1320 C CA . ARG A 1 155 ? 5.883 7.289 -3.958 1.00 95.94 155 ARG A CA 1
ATOM 1321 C C . ARG A 1 155 ? 5.491 6.067 -3.123 1.00 95.94 155 ARG A C 1
ATOM 1323 O O . ARG A 1 155 ? 4.755 5.210 -3.594 1.00 95.94 155 ARG A O 1
ATOM 1330 N N . ASN A 1 156 ? 5.921 5.981 -1.865 1.00 93.75 156 ASN A N 1
ATOM 1331 C CA . ASN A 1 156 ? 5.529 4.864 -0.999 1.00 93.75 156 ASN A CA 1
ATOM 1332 C C . ASN A 1 156 ? 4.034 4.873 -0.654 1.00 93.75 156 ASN A C 1
ATOM 1334 O O . ASN A 1 156 ? 3.432 3.807 -0.546 1.00 93.75 156 ASN A O 1
ATOM 1338 N N . VAL A 1 157 ? 3.423 6.048 -0.476 1.00 95.12 157 VAL A N 1
ATOM 1339 C CA . VAL A 1 157 ? 1.974 6.166 -0.250 1.00 95.12 157 VAL A CA 1
ATOM 1340 C C . VAL A 1 157 ? 1.206 5.674 -1.472 1.00 95.12 157 VAL A C 1
ATOM 1342 O O . VAL A 1 157 ? 0.322 4.834 -1.329 1.00 95.12 157 VAL A O 1
ATOM 1345 N N . THR A 1 158 ? 1.580 6.131 -2.667 1.00 94.00 158 THR A N 1
ATOM 1346 C CA . THR A 1 158 ? 0.923 5.713 -3.915 1.00 94.00 158 THR A CA 1
ATOM 1347 C C . THR A 1 158 ? 1.098 4.219 -4.195 1.00 94.00 158 THR A C 1
ATOM 1349 O O . THR A 1 158 ? 0.144 3.570 -4.614 1.00 94.00 158 THR A O 1
ATOM 1352 N N . LEU A 1 159 ? 2.268 3.639 -3.901 1.00 93.38 159 LEU A N 1
ATOM 1353 C CA . LEU A 1 159 ? 2.475 2.188 -3.984 1.00 93.38 159 LEU A CA 1
ATOM 1354 C C . LEU A 1 159 ? 1.576 1.425 -3.001 1.00 93.38 159 LEU A C 1
ATOM 1356 O O . LEU A 1 159 ? 0.910 0.480 -3.402 1.00 93.38 159 LEU A O 1
ATOM 1360 N N . ARG A 1 160 ? 1.485 1.870 -1.740 1.00 92.69 160 ARG A N 1
ATOM 1361 C CA . ARG A 1 160 ? 0.621 1.242 -0.720 1.00 92.69 160 ARG A CA 1
ATOM 1362 C C . ARG A 1 160 ? -0.872 1.368 -1.023 1.00 92.69 160 ARG A C 1
ATOM 1364 O O . ARG A 1 160 ? -1.646 0.543 -0.561 1.00 92.69 160 ARG A O 1
ATOM 1371 N N . GLN A 1 161 ? -1.287 2.398 -1.759 1.00 91.62 161 GLN A N 1
ATOM 1372 C CA . GLN A 1 161 ? -2.675 2.546 -2.214 1.00 91.62 161 GLN A CA 1
ATOM 1373 C C . GLN A 1 161 ? -3.033 1.566 -3.334 1.00 91.62 161 GLN A C 1
ATOM 1375 O O . GLN A 1 161 ? -4.195 1.197 -3.462 1.00 91.62 161 GLN A O 1
ATOM 1380 N N . LYS A 1 162 ? -2.046 1.162 -4.142 1.00 93.69 162 LYS A N 1
ATOM 1381 C CA . LYS A 1 162 ? -2.207 0.185 -5.229 1.00 93.69 162 LYS A CA 1
ATOM 1382 C C . LYS A 1 162 ? -1.973 -1.261 -4.780 1.00 93.69 162 LYS A C 1
ATOM 1384 O O . LYS A 1 162 ? -2.159 -2.168 -5.581 1.00 93.69 162 LYS A O 1
ATOM 1389 N N . GLU A 1 163 ? -1.540 -1.453 -3.537 1.00 94.19 163 GLU A N 1
ATOM 1390 C CA . GLU A 1 163 ? -1.235 -2.752 -2.940 1.00 94.19 163 GLU A CA 1
ATOM 1391 C C . GLU A 1 163 ? -2.509 -3.599 -2.815 1.00 94.19 163 GLU A C 1
ATOM 1393 O O . GLU A 1 163 ? -3.538 -3.128 -2.321 1.00 94.19 163 GLU A O 1
ATOM 1398 N N . SER A 1 164 ? -2.431 -4.857 -3.245 1.00 94.56 164 SER A N 1
ATOM 1399 C CA . SER A 1 164 ? -3.504 -5.832 -3.035 1.00 94.56 164 SER A CA 1
ATOM 1400 C C . SER A 1 164 ? -3.669 -6.175 -1.546 1.00 94.56 164 SER A C 1
ATOM 1402 O O . SER A 1 164 ? -2.782 -5.933 -0.723 1.00 94.56 164 SER A O 1
ATOM 1404 N N . GLU A 1 165 ? -4.809 -6.758 -1.160 1.00 93.62 165 GLU A N 1
ATOM 1405 C CA . GLU A 1 165 ? -5.021 -7.164 0.239 1.00 93.62 165 GLU A CA 1
ATOM 1406 C C . GLU A 1 165 ? -4.000 -8.215 0.706 1.00 93.62 165 GLU A C 1
ATOM 1408 O O . GLU A 1 165 ? -3.534 -8.149 1.848 1.00 93.62 165 GLU A O 1
ATOM 1413 N N . GLU A 1 166 ? -3.598 -9.127 -0.182 1.00 93.69 166 GLU A N 1
ATOM 1414 C CA . GLU A 1 166 ? -2.585 -10.149 0.090 1.00 93.69 166 GLU A CA 1
ATOM 1415 C C . GLU A 1 166 ? -1.207 -9.526 0.326 1.00 93.69 166 GLU A C 1
ATOM 1417 O O . GLU A 1 166 ? -0.607 -9.753 1.381 1.00 93.69 166 GLU A O 1
ATOM 1422 N N . GLU A 1 167 ? -0.737 -8.667 -0.583 1.00 93.81 167 GLU A N 1
ATOM 1423 C CA . GLU A 1 167 ? 0.532 -7.942 -0.430 1.00 93.81 167 GLU A CA 1
ATOM 1424 C C . GLU A 1 167 ? 0.538 -7.108 0.857 1.00 93.81 167 GLU A C 1
ATOM 1426 O O . GLU A 1 167 ? 1.492 -7.164 1.639 1.00 93.81 167 GLU A O 1
ATOM 1431 N N . ARG A 1 168 ? -0.575 -6.422 1.150 1.00 94.75 168 ARG A N 1
ATOM 1432 C CA . ARG A 1 168 ? -0.736 -5.638 2.377 1.00 94.75 168 ARG A CA 1
ATOM 1433 C C . ARG A 1 168 ? -0.637 -6.513 3.618 1.00 94.75 168 ARG A C 1
ATOM 1435 O O . ARG A 1 168 ? 0.001 -6.108 4.595 1.00 94.75 168 ARG A O 1
ATOM 1442 N N . SER A 1 169 ? -1.281 -7.677 3.615 1.00 93.31 169 SER A N 1
ATOM 1443 C CA . SER A 1 169 ? -1.240 -8.613 4.740 1.00 93.31 169 SER A CA 1
ATOM 1444 C C . SER A 1 169 ? 0.176 -9.153 4.965 1.00 93.31 169 SER A C 1
ATOM 1446 O O . SER A 1 169 ? 0.669 -9.091 6.094 1.00 93.31 169 SER A O 1
ATOM 1448 N N . SER A 1 170 ? 0.866 -9.537 3.887 1.00 95.19 170 SER A N 1
ATOM 1449 C CA . SER A 1 170 ? 2.240 -10.041 3.903 1.00 95.19 170 SER A CA 1
ATOM 1450 C C . SER A 1 170 ? 3.222 -8.983 4.412 1.00 95.19 170 SER A C 1
ATOM 1452 O O . SER A 1 170 ? 3.951 -9.211 5.378 1.00 95.19 170 SER A O 1
ATOM 1454 N N . ARG A 1 171 ? 3.151 -7.751 3.889 1.00 95.62 171 ARG A N 1
ATOM 1455 C CA . ARG A 1 171 ? 3.976 -6.625 4.355 1.00 95.62 171 ARG A CA 1
ATOM 1456 C C . ARG A 1 171 ? 3.738 -6.299 5.830 1.00 95.62 171 ARG A C 1
ATOM 1458 O O . ARG A 1 171 ? 4.673 -5.950 6.556 1.00 95.62 171 ARG A O 1
ATOM 1465 N N . LEU A 1 172 ? 2.485 -6.338 6.293 1.00 94.06 172 LEU A N 1
ATOM 1466 C CA . LEU A 1 172 ? 2.167 -6.104 7.704 1.00 94.06 172 LEU A CA 1
ATOM 1467 C C . LEU A 1 172 ? 2.678 -7.238 8.595 1.00 94.06 172 LEU A C 1
ATOM 1469 O O . LEU A 1 172 ? 3.125 -6.954 9.708 1.00 94.06 172 LEU A O 1
ATOM 1473 N N . GLN A 1 173 ? 2.634 -8.481 8.122 1.00 94.00 173 GLN A N 1
ATOM 1474 C CA . GLN A 1 173 ? 3.197 -9.630 8.819 1.00 94.00 173 GLN A CA 1
ATOM 1475 C C . GLN A 1 173 ? 4.724 -9.528 8.924 1.00 94.00 173 GLN A C 1
ATOM 1477 O O . GLN A 1 173 ? 5.239 -9.543 10.041 1.00 94.00 173 GLN A O 1
ATOM 1482 N N . GLU A 1 174 ? 5.434 -9.296 7.816 1.00 95.19 174 GLU A N 1
ATOM 1483 C CA . GLU A 1 174 ? 6.896 -9.127 7.813 1.00 95.19 174 GLU A CA 1
ATOM 1484 C C . GLU A 1 174 ? 7.317 -7.985 8.753 1.00 95.19 174 GLU A C 1
ATOM 1486 O O . GLU A 1 174 ? 8.263 -8.098 9.534 1.00 95.19 174 GLU A O 1
ATOM 1491 N N . ASN A 1 175 ? 6.566 -6.878 8.752 1.00 94.25 175 ASN A N 1
ATOM 1492 C CA . ASN A 1 175 ? 6.827 -5.774 9.668 1.00 94.25 175 ASN A CA 1
ATOM 1493 C C . ASN A 1 175 ? 6.606 -6.175 11.140 1.00 94.25 175 ASN A C 1
ATOM 1495 O O . ASN A 1 175 ? 7.370 -5.757 12.011 1.00 94.25 175 ASN A O 1
ATOM 1499 N N . ARG A 1 176 ? 5.587 -6.986 11.457 1.00 93.38 176 ARG A N 1
ATOM 1500 C CA . ARG A 1 176 ? 5.384 -7.506 12.823 1.00 93.38 176 ARG A CA 1
ATOM 1501 C C . ARG A 1 176 ? 6.554 -8.391 13.248 1.00 93.38 176 ARG A C 1
ATOM 1503 O O . ARG A 1 176 ? 7.093 -8.169 14.328 1.00 93.38 176 ARG A O 1
ATOM 1510 N N . GLU A 1 177 ? 6.980 -9.317 12.396 1.00 93.81 177 GLU A N 1
ATOM 1511 C CA . GLU A 1 177 ? 8.100 -10.232 12.658 1.00 93.81 177 GLU A CA 1
ATOM 1512 C C . GLU A 1 177 ? 9.423 -9.476 12.846 1.00 93.81 177 GLU A C 1
ATOM 1514 O O . GLU A 1 177 ? 10.141 -9.693 13.829 1.00 93.81 177 GLU A O 1
ATOM 1519 N N . ARG A 1 178 ? 9.710 -8.490 11.986 1.00 94.62 178 ARG A N 1
ATOM 1520 C CA . ARG A 1 178 ? 10.875 -7.605 12.141 1.00 94.62 178 ARG A CA 1
ATOM 1521 C C . ARG A 1 178 ? 10.838 -6.848 13.472 1.00 94.62 178 ARG A C 1
ATOM 1523 O O . ARG A 1 178 ? 11.849 -6.748 14.155 1.00 94.62 178 ARG A O 1
ATOM 1530 N N . ASN A 1 179 ? 9.680 -6.337 13.887 1.00 91.88 179 ASN A N 1
ATOM 1531 C CA . ASN A 1 179 ? 9.568 -5.650 15.176 1.00 91.88 179 ASN A CA 1
ATOM 1532 C C . ASN A 1 179 ? 9.726 -6.599 16.374 1.00 91.88 179 ASN A C 1
ATOM 1534 O O . ASN A 1 179 ? 10.286 -6.194 17.389 1.00 91.88 179 ASN A O 1
ATOM 1538 N N . VAL A 1 180 ? 9.243 -7.841 16.286 1.00 93.19 180 VAL A N 1
ATOM 1539 C CA . VAL A 1 180 ? 9.435 -8.848 17.344 1.00 93.19 180 VAL A CA 1
ATOM 1540 C C . VAL A 1 180 ? 10.914 -9.191 17.495 1.00 93.19 180 VAL A C 1
ATOM 1542 O O . VAL A 1 180 ? 11.432 -9.150 18.607 1.00 93.19 180 VAL A O 1
ATOM 1545 N N . THR A 1 181 ? 11.605 -9.453 16.386 1.00 92.31 181 THR A N 1
ATOM 1546 C CA . THR A 1 181 ? 13.039 -9.782 16.400 1.00 92.31 181 THR A CA 1
ATOM 1547 C C . THR A 1 181 ? 13.898 -8.627 16.912 1.00 92.31 181 THR A C 1
ATOM 1549 O O . THR A 1 181 ? 14.837 -8.864 17.666 1.00 92.31 181 THR A O 1
ATOM 1552 N N . LEU A 1 182 ? 13.561 -7.377 16.574 1.00 90.56 182 LEU A N 1
ATOM 1553 C CA . LEU A 1 182 ? 14.220 -6.200 17.150 1.00 90.56 182 LEU A CA 1
ATOM 1554 C C . LEU A 1 182 ? 14.003 -6.118 18.667 1.00 90.56 182 LEU A C 1
ATOM 1556 O O . LEU A 1 182 ? 14.967 -5.973 19.406 1.00 90.56 182 LEU A O 1
ATOM 1560 N N . ARG A 1 183 ? 12.764 -6.302 19.144 1.00 90.62 183 ARG A N 1
ATOM 1561 C CA . ARG A 1 183 ? 12.435 -6.250 20.582 1.00 90.62 183 ARG A CA 1
ATOM 1562 C C . ARG A 1 183 ? 13.086 -7.356 21.407 1.00 90.62 183 ARG A C 1
ATOM 1564 O O . ARG A 1 183 ? 13.307 -7.158 22.592 1.00 90.62 183 ARG A O 1
ATOM 1571 N N . GLN A 1 184 ? 13.363 -8.514 20.811 1.00 89.50 184 GLN A N 1
ATOM 1572 C CA . GLN A 1 184 ? 14.100 -9.596 21.475 1.00 89.50 184 GLN A CA 1
ATOM 1573 C C . GLN A 1 184 ? 15.581 -9.261 21.684 1.00 89.50 184 GLN A C 1
ATOM 1575 O O . GLN A 1 184 ? 16.207 -9.841 22.564 1.00 89.50 184 GLN A O 1
ATOM 1580 N N . LYS A 1 185 ? 16.134 -8.350 20.876 1.00 91.56 185 LYS A N 1
ATOM 1581 C CA . LYS A 1 185 ? 17.530 -7.906 20.955 1.00 91.56 185 LYS A CA 1
ATOM 1582 C C . LYS A 1 185 ? 17.714 -6.632 21.788 1.00 91.56 185 LYS A C 1
ATOM 1584 O O . LYS A 1 185 ? 18.856 -6.241 21.997 1.00 91.56 185 LYS A O 1
ATOM 1589 N N . GLU A 1 186 ? 16.626 -5.990 22.220 1.00 91.44 186 GLU A N 1
ATOM 1590 C CA . GLU A 1 186 ? 16.676 -4.770 23.039 1.00 91.44 186 GLU A CA 1
ATOM 1591 C C . GLU A 1 186 ? 17.307 -5.053 24.407 1.00 91.44 186 GLU A C 1
ATOM 1593 O O . GLU A 1 186 ? 16.968 -6.042 25.066 1.00 91.44 186 GLU A O 1
ATOM 1598 N N . SER A 1 187 ? 18.168 -4.143 24.865 1.00 92.94 187 SER A N 1
ATOM 1599 C CA . SER A 1 187 ? 18.633 -4.142 26.255 1.00 92.94 187 SER A CA 1
ATOM 1600 C C . SER A 1 187 ? 17.503 -3.747 27.221 1.00 92.94 187 SER A C 1
ATOM 1602 O O . SER A 1 187 ? 16.471 -3.197 26.819 1.00 92.94 187 SER A O 1
ATOM 1604 N N . GLU A 1 188 ? 17.670 -4.004 28.523 1.00 91.12 188 GLU A N 1
ATOM 1605 C CA . GLU A 1 188 ? 16.671 -3.591 29.521 1.00 91.12 188 GLU A CA 1
ATOM 1606 C C . GLU A 1 188 ? 16.475 -2.067 29.559 1.00 91.12 188 GLU A C 1
ATOM 1608 O O . GLU A 1 188 ? 15.340 -1.593 29.671 1.00 91.12 188 GLU A O 1
ATOM 1613 N N . GLU A 1 189 ? 17.556 -1.300 29.388 1.00 91.31 189 GLU A N 1
ATOM 1614 C CA . GLU A 1 189 ? 17.524 0.163 29.322 1.00 91.31 189 GLU A CA 1
ATOM 1615 C C . GLU A 1 189 ? 16.748 0.650 28.091 1.00 91.31 189 GLU A C 1
ATOM 1617 O O . GLU A 1 189 ? 15.816 1.450 28.224 1.00 91.31 189 GLU A O 1
ATOM 1622 N N . GLU A 1 190 ? 17.042 0.109 26.905 1.00 91.19 190 GLU A N 1
ATOM 1623 C CA . GLU A 1 190 ? 16.335 0.432 25.658 1.00 91.19 190 GLU A CA 1
ATOM 1624 C C . GLU A 1 190 ? 14.844 0.094 25.751 1.00 91.19 190 GLU A C 1
ATOM 1626 O O . GLU A 1 190 ? 13.977 0.895 25.379 1.00 91.19 190 GLU A O 1
ATOM 1631 N N . ARG A 1 191 ? 14.524 -1.072 26.325 1.00 91.94 191 ARG A N 1
ATOM 1632 C CA . ARG A 1 191 ? 13.147 -1.498 26.574 1.00 91.94 191 ARG A CA 1
ATOM 1633 C C . ARG A 1 191 ? 12.428 -0.529 27.510 1.00 91.94 191 ARG A C 1
ATOM 1635 O O . ARG A 1 191 ? 11.261 -0.206 27.263 1.00 91.94 191 ARG A O 1
ATOM 1642 N N . SER A 1 192 ? 13.090 -0.080 28.578 1.00 91.12 192 SER A N 1
ATOM 1643 C CA . SER A 1 192 ? 12.522 0.858 29.552 1.00 91.12 192 SER A CA 1
ATOM 1644 C C . SER A 1 192 ? 12.222 2.219 28.914 1.00 91.12 192 SER A C 1
ATOM 1646 O O . SER A 1 192 ? 11.093 2.707 29.024 1.00 91.12 192 SER A O 1
ATOM 1648 N N . SER A 1 193 ? 13.167 2.749 28.132 1.00 92.94 193 SER A N 1
ATOM 1649 C CA . SER A 1 193 ? 13.043 4.014 27.408 1.00 92.94 193 SER A CA 1
ATOM 1650 C C . SER A 1 193 ? 11.911 3.960 26.379 1.00 92.94 193 SER A C 1
ATOM 1652 O O . SER A 1 193 ? 11.000 4.790 26.400 1.00 92.94 193 SER A O 1
ATOM 1654 N N . ARG A 1 194 ? 11.844 2.896 25.562 1.00 93.19 194 ARG A N 1
ATOM 1655 C CA . ARG A 1 194 ? 10.748 2.691 24.598 1.00 93.19 194 ARG A CA 1
ATOM 1656 C C . ARG A 1 194 ? 9.379 2.611 25.277 1.00 93.19 194 ARG A C 1
ATOM 1658 O O . ARG A 1 194 ? 8.383 3.104 24.741 1.00 93.19 194 ARG A O 1
ATOM 1665 N N . LEU A 1 195 ? 9.281 1.933 26.423 1.00 91.69 195 LEU A N 1
ATOM 1666 C CA . LEU A 1 195 ? 8.024 1.831 27.169 1.00 91.69 195 LEU A CA 1
ATOM 1667 C C . LEU A 1 195 ? 7.618 3.172 27.783 1.00 91.69 195 LEU A C 1
ATOM 1669 O O . LEU A 1 195 ? 6.426 3.485 27.769 1.00 91.69 195 LEU A O 1
ATOM 1673 N N . GLN A 1 196 ? 8.572 3.953 28.287 1.00 92.12 196 GLN A N 1
ATOM 1674 C CA . GLN A 1 196 ? 8.328 5.303 28.783 1.00 92.12 196 GLN A CA 1
ATOM 1675 C C . GLN A 1 196 ? 7.836 6.222 27.662 1.00 92.12 196 GLN A C 1
ATOM 1677 O O . GLN A 1 196 ? 6.757 6.799 27.787 1.00 92.12 196 GLN A O 1
ATOM 1682 N N . GLU A 1 197 ? 8.536 6.263 26.530 1.00 93.00 197 GLU A N 1
ATOM 1683 C CA . GLU A 1 197 ? 8.145 7.088 25.387 1.00 93.00 197 GLU A CA 1
ATOM 1684 C C . GLU A 1 197 ? 6.743 6.707 24.880 1.00 93.00 197 GLU A C 1
ATOM 1686 O O . GLU A 1 197 ? 5.893 7.556 24.611 1.00 93.00 197 GLU A O 1
ATOM 1691 N N . ASN A 1 198 ? 6.436 5.407 24.824 1.00 92.25 198 ASN A N 1
ATOM 1692 C CA . ASN A 1 198 ? 5.098 4.944 24.466 1.00 92.25 198 ASN A CA 1
ATOM 1693 C C . ASN A 1 198 ? 4.037 5.385 25.496 1.00 92.25 198 ASN A C 1
ATOM 1695 O O . ASN A 1 198 ? 2.921 5.741 25.113 1.00 92.25 198 ASN A O 1
ATOM 1699 N N . ARG A 1 199 ? 4.345 5.390 26.801 1.00 91.69 199 ARG A N 1
ATOM 1700 C CA . ARG A 1 199 ? 3.428 5.910 27.833 1.00 91.69 199 ARG A CA 1
ATOM 1701 C C . ARG A 1 199 ? 3.162 7.400 27.626 1.00 91.69 199 ARG A C 1
ATOM 1703 O O . ARG A 1 199 ? 1.996 7.786 27.599 1.00 91.69 199 ARG A O 1
ATOM 1710 N N . GLU A 1 200 ? 4.199 8.203 27.414 1.00 92.06 200 GLU A N 1
ATOM 1711 C CA . GLU A 1 200 ? 4.096 9.652 27.193 1.00 92.06 200 GLU A CA 1
ATOM 1712 C C . GLU A 1 200 ? 3.296 9.985 25.924 1.00 92.06 200 GLU A C 1
ATOM 1714 O O . GLU A 1 200 ? 2.354 10.784 25.964 1.00 92.06 200 GLU A O 1
ATOM 1719 N N . ARG A 1 201 ? 3.565 9.291 24.810 1.00 93.12 201 ARG A N 1
ATOM 1720 C CA . ARG A 1 201 ? 2.763 9.416 23.579 1.00 93.12 201 ARG A CA 1
ATOM 1721 C C . ARG A 1 201 ? 1.292 9.067 23.812 1.00 93.12 201 ARG A C 1
ATOM 1723 O O . ARG A 1 201 ? 0.402 9.762 23.337 1.00 93.12 201 ARG A O 1
ATOM 1730 N N . ASN A 1 202 ? 0.999 8.012 24.570 1.00 90.81 202 ASN A N 1
ATOM 1731 C CA . ASN A 1 202 ? -0.388 7.658 24.876 1.00 90.81 202 ASN A CA 1
ATOM 1732 C C . ASN A 1 202 ? -1.074 8.685 25.787 1.00 90.81 202 ASN A C 1
ATOM 1734 O O . ASN A 1 202 ? -2.269 8.920 25.629 1.00 90.81 202 ASN A O 1
ATOM 1738 N N . VAL A 1 203 ? -0.356 9.287 26.738 1.00 92.06 203 VAL A N 1
ATOM 1739 C CA . VAL A 1 203 ? -0.897 10.355 27.595 1.00 92.06 203 VAL A CA 1
ATOM 1740 C C . VAL A 1 203 ? -1.250 11.581 26.758 1.00 92.06 203 VAL A C 1
ATOM 1742 O O . VAL A 1 203 ? -2.373 12.071 26.853 1.00 92.06 203 VAL A O 1
ATOM 1745 N N . THR A 1 204 ? -0.341 12.024 25.890 1.00 91.81 204 THR A N 1
ATOM 1746 C CA . THR A 1 204 ? -0.575 13.186 25.016 1.00 91.81 204 THR A CA 1
ATOM 1747 C C . THR A 1 204 ? -1.722 12.955 24.031 1.00 91.81 204 THR A C 1
ATOM 1749 O O . THR A 1 204 ? -2.534 13.854 23.826 1.00 91.81 204 THR A O 1
ATOM 1752 N N . LEU A 1 205 ? -1.861 11.746 23.474 1.00 90.06 205 LEU A N 1
ATOM 1753 C CA . LEU A 1 205 ? -3.015 11.388 22.640 1.00 90.06 205 LEU A CA 1
ATOM 1754 C C . LEU A 1 205 ? -4.331 11.433 23.428 1.00 90.06 205 LEU A C 1
ATOM 1756 O O . LEU A 1 205 ? -5.302 12.009 22.954 1.00 90.06 205 LEU A O 1
ATOM 1760 N N . ARG A 1 206 ? -4.358 10.890 24.653 1.00 90.56 206 ARG A N 1
ATOM 1761 C CA . ARG A 1 206 ? -5.562 10.886 25.509 1.00 90.56 206 ARG A CA 1
ATOM 1762 C C . ARG A 1 206 ? -5.975 12.278 25.985 1.00 90.56 206 ARG A C 1
ATOM 1764 O O . ARG A 1 206 ? -7.143 12.475 26.284 1.00 90.56 206 ARG A O 1
ATOM 1771 N N . GLN A 1 207 ? -5.042 13.224 26.084 1.00 88.06 207 GLN A N 1
ATOM 1772 C CA . GLN A 1 207 ? -5.355 14.621 26.411 1.00 88.06 207 GLN A CA 1
ATOM 1773 C C . GLN A 1 207 ? -6.057 15.352 25.261 1.00 88.06 207 GLN A C 1
ATOM 1775 O O . GLN A 1 207 ? -6.803 16.291 25.511 1.00 88.06 207 GLN A O 1
ATOM 1780 N N . LYS A 1 208 ? -5.814 14.928 24.015 1.00 91.56 208 LYS A N 1
ATOM 1781 C CA . LYS A 1 208 ? -6.431 15.500 22.807 1.00 91.56 208 LYS A CA 1
ATOM 1782 C C . LYS A 1 208 ? -7.727 14.794 22.395 1.00 91.56 208 LYS A C 1
ATOM 1784 O O . LYS A 1 208 ? -8.355 15.213 21.432 1.00 91.56 208 LYS A O 1
ATOM 1789 N N . GLU A 1 209 ? -8.081 13.717 23.088 1.00 90.69 209 GLU A N 1
ATOM 1790 C CA . GLU A 1 209 ? -9.216 12.851 22.777 1.00 90.69 209 GLU A CA 1
ATOM 1791 C C . GLU A 1 209 ? -10.543 13.565 23.069 1.00 90.69 209 GLU A C 1
ATOM 1793 O O . GLU A 1 209 ? -10.710 14.162 24.138 1.00 90.69 209 GLU A O 1
ATOM 1798 N N . SER A 1 210 ? -11.498 13.484 22.140 1.00 90.25 210 SER A N 1
ATOM 1799 C CA . SER A 1 210 ? -12.854 13.996 22.376 1.00 90.25 210 SER A CA 1
ATOM 1800 C C . SER A 1 210 ? -13.608 13.136 23.402 1.00 90.25 210 SER A C 1
ATOM 1802 O O . SER A 1 210 ? -13.223 12.002 23.702 1.00 90.25 210 SER A O 1
ATOM 1804 N N . GLU A 1 211 ? -14.713 13.638 23.964 1.00 86.06 211 GLU A N 1
ATOM 1805 C CA . GLU A 1 211 ? -15.514 12.849 24.916 1.00 86.06 211 GLU A CA 1
ATOM 1806 C C . GLU A 1 211 ? -16.100 11.572 24.289 1.00 86.06 211 GLU A C 1
ATOM 1808 O O . GLU A 1 211 ? -16.185 10.536 24.959 1.00 86.06 211 GLU A O 1
ATOM 1813 N N . GLU A 1 212 ? -16.454 11.619 23.002 1.00 84.88 212 GLU A N 1
ATOM 1814 C CA . GLU A 1 212 ? -16.957 10.471 22.242 1.00 84.88 212 GLU A CA 1
ATOM 1815 C C . GLU A 1 212 ? -15.858 9.427 22.015 1.00 84.88 212 GLU A C 1
ATOM 1817 O O . GLU A 1 212 ? -16.046 8.249 22.333 1.00 84.88 212 GLU A O 1
ATOM 1822 N N . GLU A 1 213 ? -14.678 9.858 21.558 1.00 87.25 213 GLU A N 1
ATOM 1823 C CA . GLU A 1 213 ? -13.512 8.986 21.368 1.00 87.25 213 GLU A CA 1
ATOM 1824 C C . GLU A 1 213 ? -13.093 8.334 22.691 1.00 87.25 213 GLU A C 1
ATOM 1826 O O . GLU A 1 213 ? -12.898 7.116 22.764 1.00 87.25 213 GLU A O 1
ATOM 1831 N N . ARG A 1 214 ? -13.071 9.119 23.777 1.00 88.62 214 ARG A N 1
ATOM 1832 C CA . ARG A 1 214 ? -12.767 8.640 25.129 1.00 88.62 214 ARG A CA 1
ATOM 1833 C C . ARG A 1 214 ? -13.767 7.588 25.584 1.00 88.62 214 ARG A C 1
ATOM 1835 O O . ARG A 1 214 ? -13.366 6.589 26.191 1.00 88.62 214 ARG A O 1
ATOM 1842 N N . SER A 1 215 ? -15.051 7.803 25.313 1.00 83.00 215 SER A N 1
ATOM 1843 C CA . SER A 1 215 ? -16.118 6.863 25.661 1.00 83.00 215 SER A CA 1
ATOM 1844 C C . SER A 1 215 ? -15.982 5.558 24.877 1.00 83.00 215 SER A C 1
ATOM 1846 O O . SER A 1 215 ? -15.986 4.490 25.495 1.00 83.00 215 SER A O 1
ATOM 1848 N N . SER A 1 216 ? -15.737 5.635 23.564 1.00 88.25 216 SER A N 1
ATOM 1849 C CA . SER A 1 216 ? -15.479 4.469 22.708 1.00 88.25 216 SER A CA 1
ATOM 1850 C C . SER A 1 216 ? -14.252 3.688 23.178 1.00 88.25 216 SER A C 1
ATOM 1852 O O . SER A 1 216 ? -14.332 2.489 23.426 1.00 88.25 216 SER A O 1
ATOM 1854 N N . ARG A 1 217 ? -13.118 4.357 23.428 1.00 92.12 217 ARG A N 1
ATOM 1855 C CA . ARG A 1 217 ? -11.889 3.701 23.899 1.00 92.12 217 ARG A CA 1
ATOM 1856 C C . ARG A 1 217 ? -12.078 3.008 25.248 1.00 92.12 217 ARG A C 1
ATOM 1858 O O . ARG A 1 217 ? -11.499 1.944 25.492 1.00 92.12 217 ARG A O 1
ATOM 1865 N N . LEU A 1 218 ? -12.823 3.623 26.170 1.00 88.25 218 LEU A N 1
ATOM 1866 C CA . LEU A 1 218 ? -13.134 3.015 27.465 1.00 88.25 218 LEU A CA 1
ATOM 1867 C C . LEU A 1 218 ? -14.064 1.809 27.310 1.00 88.25 218 LEU A C 1
ATOM 1869 O O . LEU A 1 218 ? -13.863 0.822 28.021 1.00 88.25 218 LEU A O 1
ATOM 1873 N N . GLN A 1 219 ? -15.029 1.865 26.392 1.00 85.75 219 GLN A N 1
ATOM 1874 C CA . GLN A 1 219 ? -15.881 0.732 26.045 1.00 85.75 219 GLN A CA 1
ATOM 1875 C C . GLN A 1 219 ? -15.061 -0.418 25.443 1.00 85.75 219 GLN A C 1
ATOM 1877 O O . GLN A 1 219 ? -15.067 -1.507 26.014 1.00 85.75 219 GLN A O 1
ATOM 1882 N N . ASP A 1 220 ? -14.241 -0.163 24.423 1.00 89.44 220 ASP A N 1
ATOM 1883 C CA . ASP A 1 220 ? -13.373 -1.171 23.797 1.00 89.44 220 ASP A CA 1
ATOM 1884 C C . ASP A 1 220 ? -12.424 -1.826 24.808 1.00 89.44 220 ASP A C 1
ATOM 1886 O O . ASP A 1 220 ? -12.087 -3.007 24.721 1.00 89.44 220 ASP A O 1
ATOM 1890 N N . ASN A 1 221 ? -11.928 -1.049 25.777 1.00 88.75 221 ASN A N 1
ATOM 1891 C CA . ASN A 1 221 ? -11.087 -1.578 26.845 1.00 88.75 221 ASN A CA 1
ATOM 1892 C C . ASN A 1 221 ? -11.896 -2.473 27.800 1.00 88.75 221 ASN A C 1
ATOM 1894 O O . ASN A 1 221 ? -11.406 -3.518 28.226 1.00 88.75 221 ASN A O 1
ATOM 1898 N N . ARG A 1 222 ? -13.139 -2.109 28.137 1.00 87.56 222 ARG A N 1
ATOM 1899 C CA . ARG A 1 222 ? -14.025 -2.972 28.939 1.00 87.56 222 ARG A CA 1
ATOM 1900 C C . ARG A 1 222 ? -14.310 -4.280 28.213 1.00 87.56 222 ARG A C 1
ATOM 1902 O O . ARG A 1 222 ? -14.136 -5.330 28.822 1.00 87.56 222 ARG A O 1
ATOM 1909 N N . GLU A 1 223 ? -14.664 -4.218 26.935 1.00 86.75 223 GLU A N 1
ATOM 1910 C CA . GLU A 1 223 ? -14.954 -5.392 26.110 1.00 86.75 223 GLU A CA 1
ATOM 1911 C C . GLU A 1 223 ? -13.741 -6.319 26.021 1.00 86.75 223 GLU A C 1
ATOM 1913 O O . GLU A 1 223 ? -13.854 -7.490 26.375 1.00 86.75 223 GLU A O 1
ATOM 1918 N N . ARG A 1 224 ? -12.550 -5.787 25.707 1.00 88.12 224 ARG A N 1
ATOM 1919 C CA . ARG A 1 224 ? -11.302 -6.574 25.692 1.00 88.12 224 ARG A CA 1
ATOM 1920 C C . ARG A 1 224 ? -10.989 -7.243 27.027 1.00 88.12 224 ARG A C 1
ATOM 1922 O O . ARG A 1 224 ? -10.530 -8.382 27.062 1.00 88.12 224 ARG A O 1
ATOM 1929 N N . ASN A 1 225 ? -11.226 -6.547 28.137 1.00 87.12 225 ASN A N 1
ATOM 1930 C CA . ASN A 1 225 ? -11.029 -7.128 29.463 1.00 87.12 225 ASN A CA 1
ATOM 1931 C C . ASN A 1 225 ? -12.052 -8.233 29.758 1.00 87.12 225 ASN A C 1
ATOM 1933 O O . ASN A 1 225 ? -11.699 -9.220 30.397 1.00 87.12 225 ASN A O 1
ATOM 1937 N N . VAL A 1 226 ? -13.305 -8.085 29.321 1.00 89.12 226 VAL A N 1
ATOM 1938 C CA . VAL A 1 226 ? -14.332 -9.127 29.466 1.00 89.12 226 VAL A CA 1
ATOM 1939 C C . VAL A 1 226 ? -13.974 -10.342 28.618 1.00 89.12 226 VAL A C 1
ATOM 1941 O O . VAL A 1 226 ? -13.943 -11.448 29.146 1.00 89.12 226 VAL A O 1
ATOM 1944 N N . THR A 1 227 ? -13.623 -10.151 27.345 1.00 86.69 227 THR A N 1
ATOM 1945 C CA . THR A 1 227 ? -13.233 -11.255 26.460 1.00 86.69 227 THR A CA 1
ATOM 1946 C C . THR A 1 227 ? -11.991 -11.973 26.973 1.00 86.69 227 THR A C 1
ATOM 1948 O O . THR A 1 227 ? -11.970 -13.199 26.974 1.00 86.69 227 THR A O 1
ATOM 1951 N N . SER A 1 228 ? -10.992 -11.240 27.476 1.00 87.06 228 SER A N 1
ATOM 1952 C CA . SER A 1 228 ? -9.801 -11.836 28.091 1.00 87.06 228 SER A CA 1
ATOM 1953 C C . SER A 1 228 ? -10.148 -12.666 29.328 1.00 87.06 228 SER A C 1
ATOM 1955 O O . SER A 1 228 ? -9.598 -13.745 29.483 1.00 87.06 228 SER A O 1
ATOM 1957 N N . ARG A 1 229 ? -11.086 -12.212 30.172 1.00 86.75 229 ARG A N 1
ATOM 1958 C CA . ARG A 1 229 ? -11.525 -12.958 31.367 1.00 86.75 229 ARG A CA 1
ATOM 1959 C C . ARG A 1 229 ? -12.380 -14.183 31.050 1.00 86.75 229 ARG A C 1
ATOM 1961 O O . ARG A 1 229 ? -12.399 -15.107 31.849 1.00 86.75 229 ARG A O 1
ATOM 1968 N N . LEU A 1 230 ? -13.113 -14.182 29.936 1.00 86.25 230 LEU A N 1
ATOM 1969 C CA . LEU A 1 230 ? -13.925 -15.331 29.515 1.00 86.25 230 LEU A CA 1
ATOM 1970 C C . LEU A 1 230 ? -13.070 -16.522 29.069 1.00 86.25 230 LEU A C 1
ATOM 1972 O O . LEU A 1 230 ? -13.498 -17.658 29.227 1.00 86.25 230 LEU A O 1
ATOM 1976 N N . HIS A 1 231 ? -11.884 -16.252 28.524 1.00 84.50 231 HIS A N 1
ATOM 1977 C CA . HIS A 1 231 ? -10.944 -17.270 28.047 1.00 84.50 231 HIS A CA 1
ATOM 1978 C C . HIS A 1 231 ? -9.790 -17.505 29.036 1.00 84.50 231 HIS A C 1
ATOM 1980 O O . HIS A 1 231 ? -8.832 -18.189 28.695 1.00 84.50 231 HIS A O 1
ATOM 1986 N N . GLU A 1 232 ? -9.863 -16.913 30.233 1.00 89.44 232 GLU A N 1
ATOM 1987 C CA . GLU A 1 232 ? -8.846 -17.029 31.281 1.00 89.44 232 GLU A CA 1
ATOM 1988 C C . GLU A 1 232 ? -8.932 -18.419 31.926 1.00 89.44 232 GLU A C 1
ATOM 1990 O O . GLU A 1 232 ? -10.003 -18.833 32.380 1.00 89.44 232 GLU A O 1
ATOM 1995 N N . SER A 1 233 ? -7.808 -19.133 31.979 1.00 91.56 233 SER A N 1
ATOM 1996 C CA . SER A 1 233 ? -7.700 -20.395 32.720 1.00 91.56 233 SER A CA 1
ATOM 1997 C C . SER A 1 233 ? -7.795 -20.167 34.237 1.00 91.56 233 SER A C 1
ATOM 1999 O O . SER A 1 233 ? -7.630 -19.048 34.734 1.00 91.56 233 SER A O 1
ATOM 2001 N N . GLU A 1 234 ? -8.063 -21.221 35.015 1.00 89.31 234 GLU A N 1
ATOM 2002 C CA . GLU A 1 234 ? -8.143 -21.087 36.478 1.00 89.31 234 GLU A CA 1
ATOM 2003 C C . GLU A 1 234 ? -6.820 -20.620 37.106 1.00 89.31 234 GLU A C 1
ATOM 2005 O O . GLU A 1 234 ? -6.833 -19.800 38.028 1.00 89.31 234 GLU A O 1
ATOM 2010 N N . GLU A 1 235 ? -5.687 -21.075 36.566 1.00 90.12 235 GLU A N 1
ATOM 2011 C CA . GLU A 1 235 ? -4.349 -20.667 37.003 1.00 90.12 235 GLU A CA 1
ATOM 2012 C C . GLU A 1 235 ? -4.105 -19.177 36.732 1.00 90.12 235 GLU A C 1
ATOM 2014 O O . GLU A 1 235 ? -3.786 -18.424 37.655 1.00 90.12 235 GLU A O 1
ATOM 2019 N N . GLU A 1 236 ? -4.361 -18.713 35.504 1.00 89.75 236 GLU A N 1
ATOM 2020 C CA . GLU A 1 236 ? -4.231 -17.296 35.132 1.00 89.75 236 GLU A CA 1
ATOM 2021 C C . GLU A 1 236 ? -5.140 -16.400 35.984 1.00 89.75 236 GLU A C 1
ATOM 2023 O O . GLU A 1 236 ? -4.723 -15.336 36.463 1.00 89.75 236 GLU A O 1
ATOM 2028 N N . ARG A 1 237 ? -6.371 -16.857 36.250 1.00 89.06 237 ARG A N 1
ATOM 2029 C CA . ARG A 1 237 ? -7.321 -16.160 37.121 1.00 89.06 237 ARG A CA 1
ATOM 2030 C C . ARG A 1 237 ? -6.787 -16.037 38.542 1.00 89.06 237 ARG A C 1
ATOM 2032 O O . ARG A 1 237 ? -6.941 -14.967 39.147 1.00 89.06 237 ARG A O 1
ATOM 2039 N N . SER A 1 238 ? -6.194 -17.102 39.080 1.00 90.44 238 SER A N 1
ATOM 2040 C CA . SER A 1 238 ? -5.583 -17.097 40.409 1.00 90.44 238 SER A CA 1
ATOM 2041 C C . SER A 1 238 ? -4.419 -16.107 40.466 1.00 90.44 238 SER A C 1
ATOM 2043 O O . SER A 1 238 ? -4.458 -15.167 41.267 1.00 90.44 238 SER A O 1
ATOM 2045 N N . SER A 1 239 ? -3.470 -16.196 39.528 1.00 90.44 239 SER A N 1
ATOM 2046 C CA . SER A 1 239 ? -2.318 -15.288 39.449 1.00 90.44 239 SER A CA 1
ATOM 2047 C C . SER A 1 239 ? -2.734 -13.821 39.314 1.00 90.44 239 SER A C 1
ATOM 2049 O O . SER A 1 239 ? -2.183 -12.944 39.983 1.00 90.44 239 SER A O 1
ATOM 2051 N N . ARG A 1 240 ? -3.766 -13.512 38.515 1.00 91.62 240 ARG A N 1
ATOM 2052 C CA . ARG A 1 240 ? -4.295 -12.143 38.396 1.00 91.62 240 ARG A CA 1
ATOM 2053 C C . ARG A 1 240 ? -4.897 -11.639 39.710 1.00 91.62 240 ARG A C 1
ATOM 2055 O O . ARG A 1 240 ? -4.768 -10.454 40.041 1.00 91.62 240 ARG A O 1
ATOM 2062 N N . LEU A 1 241 ? -5.616 -12.491 40.442 1.00 89.50 241 LEU A N 1
ATOM 2063 C CA . LEU A 1 241 ? -6.203 -12.127 41.735 1.00 89.50 241 LEU A CA 1
ATOM 2064 C C . LEU A 1 241 ? -5.127 -11.927 42.803 1.00 89.50 241 LEU A C 1
ATOM 2066 O O . LEU A 1 241 ? -5.241 -10.971 43.575 1.00 89.50 241 LEU A O 1
ATOM 2070 N N . GLU A 1 242 ? -4.093 -12.763 42.816 1.00 90.00 242 GLU A N 1
ATOM 2071 C CA . GLU A 1 242 ? -2.927 -12.619 43.687 1.00 90.00 242 GLU A CA 1
ATOM 2072 C C . GLU A 1 242 ? -2.147 -11.345 43.385 1.00 90.00 242 GLU A C 1
ATOM 2074 O O . GLU A 1 242 ? -1.933 -10.545 44.293 1.00 90.00 242 GLU A O 1
ATOM 2079 N N . LEU A 1 243 ? -1.850 -11.057 42.115 1.00 89.62 243 LEU A N 1
ATOM 2080 C CA . LEU A 1 243 ? -1.204 -9.805 41.716 1.00 89.62 243 LEU A CA 1
ATOM 2081 C C . LEU A 1 243 ? -2.020 -8.583 42.167 1.00 89.62 243 LEU A C 1
ATOM 2083 O O . LEU A 1 243 ? -1.478 -7.591 42.650 1.00 89.62 243 LEU A O 1
ATOM 2087 N N . ARG A 1 244 ? -3.355 -8.655 42.087 1.00 86.75 244 ARG A N 1
ATOM 2088 C CA . ARG A 1 244 ? -4.241 -7.593 42.591 1.00 86.75 244 ARG A CA 1
ATOM 2089 C C . ARG A 1 244 ? -4.238 -7.488 44.121 1.00 86.75 244 ARG A C 1
ATOM 2091 O O . ARG A 1 244 ? -4.586 -6.429 44.645 1.00 86.75 244 ARG A O 1
ATOM 2098 N N . ARG A 1 245 ? -3.946 -8.563 44.856 1.00 88.62 245 ARG A N 1
ATOM 2099 C CA . ARG A 1 245 ? -3.744 -8.519 46.316 1.00 88.62 245 ARG A CA 1
ATOM 2100 C C . ARG A 1 245 ? -2.377 -7.918 46.636 1.00 88.62 245 ARG A C 1
ATOM 2102 O O . ARG A 1 245 ? -2.326 -6.989 47.430 1.00 88.62 245 ARG A O 1
ATOM 2109 N N . PHE A 1 246 ? -1.327 -8.354 45.948 1.00 89.25 246 PHE A N 1
ATOM 2110 C CA . PHE A 1 246 ? 0.027 -7.822 46.088 1.00 89.25 246 PHE A CA 1
ATOM 2111 C C . PHE A 1 246 ? 0.073 -6.309 45.839 1.00 89.25 246 PHE A C 1
ATOM 2113 O O . PHE A 1 246 ? 0.491 -5.550 46.706 1.00 89.25 246 PHE A O 1
ATOM 2120 N N . ASN A 1 247 ? -0.499 -5.843 44.725 1.00 85.25 247 ASN A N 1
ATOM 2121 C CA . ASN A 1 247 ? -0.574 -4.412 44.410 1.00 85.25 247 ASN A CA 1
ATOM 2122 C C . ASN A 1 247 ? -1.402 -3.604 45.421 1.00 85.25 247 ASN A C 1
ATOM 2124 O O . ASN A 1 247 ? -1.198 -2.403 45.541 1.00 85.25 247 ASN A O 1
ATOM 2128 N N . ARG A 1 248 ? -2.349 -4.235 46.133 1.00 82.94 248 ARG A N 1
ATOM 2129 C CA . ARG A 1 248 ? -3.104 -3.581 47.216 1.00 82.94 248 ARG A CA 1
ATOM 2130 C C . ARG A 1 248 ? -2.286 -3.454 48.496 1.00 82.94 248 ARG A C 1
ATOM 2132 O O . ARG A 1 248 ? -2.481 -2.493 49.223 1.00 82.94 248 ARG A O 1
ATOM 2139 N N . LEU A 1 249 ? -1.406 -4.414 48.770 1.00 85.19 249 LEU A N 1
ATOM 2140 C CA . LEU A 1 249 ? -0.496 -4.371 49.916 1.00 85.19 249 LEU A CA 1
ATOM 2141 C C . LEU A 1 249 ? 0.666 -3.398 49.679 1.00 85.19 249 LEU A C 1
ATOM 2143 O O . LEU A 1 249 ? 1.120 -2.760 50.618 1.00 85.19 249 LEU A O 1
ATOM 2147 N N . ALA A 1 250 ? 1.103 -3.255 48.426 1.00 84.50 250 ALA A N 1
ATOM 2148 C CA . ALA A 1 250 ? 2.123 -2.294 48.007 1.00 84.50 250 ALA A CA 1
ATOM 2149 C C . ALA A 1 250 ? 1.568 -0.877 47.722 1.00 84.50 250 ALA A C 1
ATOM 2151 O O . ALA A 1 250 ? 2.309 -0.008 47.266 1.00 84.50 250 ALA A O 1
ATOM 2152 N N . GLU A 1 251 ? 0.267 -0.637 47.934 1.00 83.88 251 GLU A N 1
ATOM 2153 C CA . GLU A 1 251 ? -0.382 0.660 47.694 1.00 83.88 251 GLU A CA 1
ATOM 2154 C C . GLU A 1 251 ? 0.056 1.673 48.770 1.00 83.88 251 GLU A C 1
ATOM 2156 O O . GLU A 1 251 ? -0.011 1.389 49.964 1.00 83.88 251 GLU A O 1
ATOM 2161 N N . THR A 1 252 ? 0.493 2.869 48.364 1.00 87.81 252 THR A N 1
ATOM 2162 C CA . THR A 1 252 ? 0.817 3.950 49.310 1.00 87.81 252 THR A CA 1
ATOM 2163 C C . THR A 1 252 ? -0.456 4.536 49.928 1.00 87.81 252 THR A C 1
ATOM 2165 O O . THR A 1 252 ? -1.525 4.520 49.310 1.00 87.81 252 THR A O 1
ATOM 2168 N N . SER A 1 253 ? -0.350 5.121 51.127 1.00 85.88 253 SER A N 1
ATOM 2169 C CA . SER A 1 253 ? -1.488 5.743 51.830 1.00 85.88 253 SER A CA 1
ATOM 2170 C C . SER A 1 253 ? -2.213 6.803 50.988 1.00 85.88 253 SER A C 1
ATOM 2172 O O . SER A 1 253 ? -3.437 6.919 51.049 1.00 85.88 253 SER A O 1
ATOM 2174 N N . GLU A 1 254 ? -1.476 7.549 50.164 1.00 84.38 254 GLU A N 1
ATOM 2175 C CA . GLU A 1 254 ? -2.024 8.565 49.259 1.00 84.38 254 GLU A CA 1
ATOM 2176 C C . GLU A 1 254 ? -2.840 7.935 48.118 1.00 84.38 254 GLU A C 1
ATOM 2178 O O . GLU A 1 254 ? -3.995 8.301 47.885 1.00 84.38 254 GLU A O 1
ATOM 2183 N N . HIS A 1 255 ? -2.297 6.906 47.459 1.00 82.06 255 HIS A N 1
ATOM 2184 C CA . HIS A 1 255 ? -3.006 6.176 46.405 1.00 82.06 255 HIS A CA 1
ATOM 2185 C C . HIS A 1 255 ? -4.256 5.465 46.949 1.00 82.06 255 HIS A C 1
ATOM 2187 O O . HIS A 1 255 ? -5.310 5.475 46.303 1.00 82.06 255 HIS A O 1
ATOM 2193 N N . GLN A 1 256 ? -4.181 4.930 48.172 1.00 82.44 256 GLN A N 1
ATOM 2194 C CA . GLN A 1 256 ? -5.319 4.321 48.855 1.00 82.44 256 GLN A CA 1
ATOM 2195 C C . GLN A 1 256 ? -6.452 5.334 49.085 1.00 82.44 256 GLN A C 1
ATOM 2197 O O . GLN A 1 256 ? -7.621 5.014 48.838 1.00 82.44 256 GLN A O 1
ATOM 2202 N N . GLN A 1 257 ? -6.135 6.560 49.518 1.00 84.56 257 GLN A N 1
ATOM 2203 C CA . GLN A 1 257 ? -7.128 7.624 49.698 1.00 84.56 257 GLN A CA 1
ATOM 2204 C C . GLN A 1 257 ? -7.781 8.033 48.373 1.00 84.56 257 GLN A C 1
ATOM 2206 O O . GLN A 1 257 ? -9.011 8.118 48.313 1.00 84.56 257 GLN A O 1
ATOM 2211 N N . ILE A 1 258 ? -6.996 8.209 47.303 1.00 81.75 258 ILE A N 1
ATOM 2212 C CA . ILE A 1 258 ? -7.500 8.540 45.956 1.00 81.75 258 ILE A CA 1
ATOM 2213 C C . ILE A 1 258 ? -8.450 7.449 45.440 1.00 81.75 258 ILE A C 1
ATOM 2215 O O . ILE A 1 258 ? -9.518 7.734 44.893 1.00 81.75 258 ILE A O 1
ATOM 2219 N N . ARG A 1 259 ? -8.111 6.172 45.644 1.00 84.69 259 ARG A N 1
ATOM 2220 C CA . ARG A 1 259 ? -8.976 5.059 45.238 1.00 84.69 259 ARG A CA 1
ATOM 2221 C C . ARG A 1 259 ? -10.282 5.036 46.030 1.00 84.69 259 ARG A C 1
ATOM 2223 O O . ARG A 1 259 ? -11.349 4.837 45.447 1.00 84.69 259 ARG A O 1
ATOM 2230 N N . LEU A 1 260 ? -10.218 5.210 47.351 1.00 84.38 260 LEU A N 1
ATOM 2231 C CA . LEU A 1 260 ? -11.402 5.205 48.214 1.00 84.38 260 LEU A CA 1
ATOM 2232 C C . LEU A 1 260 ? -12.322 6.402 47.939 1.00 84.38 260 LEU A C 1
ATOM 2234 O O . LEU A 1 260 ? -13.542 6.228 47.937 1.00 84.38 260 LEU A O 1
ATOM 2238 N N . SER A 1 261 ? -11.772 7.589 47.668 1.00 81.19 261 SER A N 1
ATOM 2239 C CA . SER A 1 261 ? -12.558 8.764 47.271 1.00 81.19 261 SER A CA 1
ATOM 2240 C C . SER A 1 261 ? -13.213 8.565 45.900 1.00 81.19 261 SER A C 1
ATOM 2242 O O . SER A 1 261 ? -14.404 8.832 45.749 1.00 81.19 261 SER A O 1
ATOM 2244 N N . GLY A 1 262 ? -12.493 7.979 44.937 1.00 77.62 262 GLY A N 1
ATOM 2245 C CA . GLY A 1 262 ? -13.039 7.601 43.634 1.00 77.62 262 GLY A CA 1
ATOM 2246 C C . GLY A 1 262 ? -14.203 6.609 43.734 1.00 77.62 262 GLY A C 1
ATOM 2247 O O . GLY A 1 262 ? -15.215 6.781 43.056 1.00 77.62 262 GLY A O 1
ATOM 2248 N N . ILE A 1 263 ? -14.104 5.610 44.622 1.00 77.69 263 ILE A N 1
ATOM 2249 C CA . ILE A 1 263 ? -15.204 4.669 44.892 1.00 77.69 263 ILE A CA 1
ATOM 2250 C C . ILE A 1 263 ? -16.406 5.418 45.468 1.00 77.69 263 ILE A C 1
ATOM 2252 O O . ILE A 1 263 ? -17.491 5.289 44.917 1.00 77.69 263 ILE A O 1
ATOM 2256 N N . LYS A 1 264 ? -16.220 6.233 46.517 1.00 77.81 264 LYS A N 1
ATOM 2257 C CA . LYS A 1 264 ? -17.309 7.012 47.138 1.00 77.81 264 LYS A CA 1
ATOM 2258 C C . LYS A 1 264 ? -18.023 7.921 46.130 1.00 77.81 264 LYS A C 1
ATOM 2260 O O . LYS A 1 264 ? -19.251 7.968 46.136 1.00 77.81 264 LYS A O 1
ATOM 2265 N N . ASN A 1 265 ? -17.271 8.582 45.249 1.00 73.94 265 ASN A N 1
ATOM 2266 C CA . ASN A 1 265 ? -17.817 9.430 44.188 1.00 73.94 265 ASN A CA 1
ATOM 2267 C C . ASN A 1 265 ? -18.583 8.621 43.131 1.00 73.94 265 ASN A C 1
ATOM 2269 O O . ASN A 1 265 ? -19.633 9.048 42.665 1.00 73.94 265 ASN A O 1
ATOM 2273 N N . ALA A 1 266 ? -18.108 7.428 42.768 1.00 66.25 266 ALA A N 1
ATOM 2274 C CA . ALA A 1 266 ? -18.847 6.553 41.861 1.00 66.25 266 ALA A CA 1
ATOM 2275 C C . ALA A 1 266 ? -20.176 6.084 42.481 1.00 66.25 266 ALA A C 1
ATOM 2277 O O . ALA A 1 266 ? -21.203 6.084 41.801 1.00 66.25 266 ALA A O 1
ATOM 2278 N N . THR A 1 267 ? -20.189 5.738 43.775 1.00 66.56 267 THR A N 1
ATOM 2279 C CA . THR A 1 267 ? -21.418 5.341 44.478 1.00 66.56 267 THR A CA 1
ATOM 2280 C C . THR A 1 267 ? -22.385 6.509 44.665 1.00 66.56 267 THR A C 1
ATOM 2282 O O . THR A 1 267 ? -23.593 6.309 44.560 1.00 66.56 267 THR A O 1
ATOM 2285 N N . SER A 1 268 ? -21.889 7.727 44.920 1.00 67.25 268 SER A N 1
ATOM 2286 C CA . SER A 1 268 ? -22.739 8.919 45.041 1.00 67.25 268 SER A CA 1
ATOM 2287 C C . SER A 1 268 ? -23.354 9.319 43.700 1.00 67.25 268 SER A C 1
ATOM 2289 O O . SER A 1 268 ? -24.556 9.559 43.645 1.00 67.25 268 SER A O 1
ATOM 2291 N N . VAL A 1 269 ? -22.584 9.287 42.605 1.00 59.72 269 VAL A N 1
ATOM 2292 C CA . VAL A 1 269 ? -23.095 9.519 41.244 1.00 59.72 269 VAL A CA 1
ATOM 2293 C C . VAL A 1 269 ? -24.115 8.448 40.850 1.00 59.72 269 VAL A C 1
ATOM 2295 O O . VAL A 1 269 ? -25.128 8.778 40.243 1.00 59.72 269 VAL A O 1
ATOM 2298 N N . SER A 1 270 ? -23.904 7.182 41.227 1.00 56.31 270 SER A N 1
ATOM 2299 C CA . SER A 1 270 ? -24.879 6.104 40.991 1.00 56.31 270 SER A CA 1
ATOM 2300 C C . SER A 1 270 ? -26.199 6.333 41.737 1.00 56.31 270 SER A C 1
ATOM 2302 O O . SER A 1 270 ? -27.262 6.175 41.147 1.00 56.31 270 SER A O 1
ATOM 2304 N N . ARG A 1 271 ? -26.148 6.761 43.006 1.00 58.22 271 ARG A N 1
ATOM 2305 C CA . ARG A 1 271 ? -27.352 7.070 43.803 1.00 58.22 271 ARG A CA 1
ATOM 2306 C C . ARG A 1 271 ? -28.071 8.335 43.335 1.00 58.22 271 ARG A C 1
ATOM 2308 O O . ARG A 1 271 ? -29.295 8.362 43.308 1.00 58.22 271 ARG A O 1
ATOM 2315 N N . ALA A 1 272 ? -27.326 9.370 42.943 1.00 54.78 272 ALA A N 1
ATOM 2316 C CA . ALA A 1 272 ? -27.892 10.588 42.360 1.00 54.78 272 ALA A CA 1
ATOM 2317 C C . ALA A 1 272 ? -28.559 10.310 41.003 1.00 54.78 272 ALA A C 1
ATOM 2319 O O . ALA A 1 272 ? -29.571 10.918 40.672 1.00 54.78 272 ALA A O 1
ATOM 2320 N N . ARG A 1 273 ? -28.023 9.350 40.240 1.00 53.75 273 ARG A N 1
ATOM 2321 C CA . ARG A 1 273 ? -28.638 8.838 39.015 1.00 53.75 273 ARG A CA 1
ATOM 2322 C C . ARG A 1 273 ? -29.969 8.121 39.288 1.00 53.75 273 ARG A C 1
ATOM 2324 O O . ARG A 1 273 ? -30.941 8.362 38.584 1.00 53.75 273 ARG A O 1
ATOM 2331 N N . GLU A 1 274 ? -30.059 7.305 40.335 1.00 51.59 274 GLU A N 1
ATOM 2332 C CA . GLU A 1 274 ? -31.296 6.589 40.704 1.00 51.59 274 GLU A CA 1
ATOM 2333 C C . GLU A 1 274 ? -32.455 7.499 41.176 1.00 51.59 274 GLU A C 1
ATOM 2335 O O . GLU A 1 274 ? -33.607 7.076 41.125 1.00 51.59 274 GLU A O 1
ATOM 2340 N N . GLN A 1 275 ? -32.197 8.751 41.583 1.00 54.50 275 GLN A N 1
ATOM 2341 C CA . GLN A 1 275 ? -33.217 9.713 42.044 1.00 54.50 275 GLN A CA 1
ATOM 2342 C C . GLN A 1 275 ? -33.565 10.806 41.007 1.00 54.50 275 GLN A C 1
ATOM 2344 O O . GLN A 1 275 ? -33.593 11.996 41.321 1.00 54.50 275 GLN A O 1
ATOM 2349 N N . LEU A 1 276 ? -33.880 10.437 39.764 1.00 54.88 276 LEU A N 1
ATOM 2350 C CA . LEU A 1 276 ? -34.520 11.361 38.813 1.00 54.88 276 LEU A CA 1
ATOM 2351 C C . LEU A 1 276 ? -36.015 11.504 39.149 1.00 54.88 276 LEU A C 1
ATOM 2353 O O . LEU A 1 276 ? -36.849 10.698 38.745 1.00 54.88 276 LEU A O 1
ATOM 2357 N N . SER A 1 277 ? -36.367 12.530 39.927 1.00 55.59 277 SER A N 1
ATOM 2358 C CA . SER A 1 277 ? -37.751 12.810 40.341 1.00 55.59 277 SER A CA 1
ATOM 2359 C C . SER A 1 277 ? -38.647 13.323 39.200 1.00 55.59 277 SER A C 1
ATOM 2361 O O . SER A 1 277 ? -39.867 13.107 39.252 1.00 55.59 277 SER A O 1
ATOM 2363 N N . ASP A 1 278 ? -38.063 13.919 38.153 1.00 60.75 278 ASP A N 1
ATOM 2364 C CA . ASP A 1 278 ? -38.760 14.406 36.958 1.00 60.75 278 ASP A CA 1
ATOM 2365 C C . ASP A 1 278 ? -38.338 13.619 35.700 1.00 60.75 278 ASP A C 1
ATOM 2367 O O . ASP A 1 278 ? -37.177 13.629 35.296 1.00 60.75 278 ASP A O 1
ATOM 2371 N N . LEU A 1 279 ? -39.296 12.910 35.089 1.00 62.69 279 LEU A N 1
ATOM 2372 C CA . LEU A 1 279 ? -39.096 12.116 33.868 1.00 62.69 279 LEU A CA 1
ATOM 2373 C C . LEU A 1 279 ? -39.346 12.925 32.583 1.00 62.69 279 LEU A C 1
ATOM 2375 O O . LEU A 1 279 ? -39.268 12.385 31.473 1.00 62.69 279 LEU A O 1
ATOM 2379 N N . LYS A 1 280 ? -39.703 14.207 32.704 1.00 61.47 280 LYS A N 1
ATOM 2380 C CA . LYS A 1 280 ? -40.114 15.035 31.572 1.00 61.47 280 LYS A CA 1
ATOM 2381 C C . LYS A 1 280 ? -38.958 15.225 30.584 1.00 61.47 280 LYS A C 1
ATOM 2383 O O . LYS A 1 280 ? -37.921 15.787 30.910 1.00 61.47 280 LYS A O 1
ATOM 2388 N N . GLY A 1 281 ? -39.145 14.748 29.350 1.00 60.72 281 GLY A N 1
ATOM 2389 C CA . GLY A 1 281 ? -38.165 14.887 28.264 1.00 60.72 281 GLY A CA 1
ATOM 2390 C C . GLY A 1 281 ? -37.046 13.836 28.236 1.00 60.72 281 GLY A C 1
ATOM 2391 O O . GLY A 1 281 ? -36.243 13.856 27.306 1.00 60.72 281 GLY A O 1
ATOM 2392 N N . LEU A 1 282 ? -37.011 12.872 29.168 1.00 66.94 282 LEU A N 1
ATOM 2393 C CA . LEU A 1 282 ? -35.973 11.825 29.192 1.00 66.94 282 LEU A CA 1
ATOM 2394 C C . LEU A 1 282 ? -35.986 10.897 27.970 1.00 66.94 282 LEU A C 1
ATOM 2396 O O . LEU A 1 282 ? -34.958 10.311 27.653 1.00 66.94 282 LEU A O 1
ATOM 2400 N N . ALA A 1 283 ? -37.106 10.794 27.250 1.00 61.28 283 ALA A N 1
ATOM 2401 C CA . ALA A 1 283 ? -37.163 10.049 25.991 1.00 61.28 283 ALA A CA 1
ATOM 2402 C C . ALA A 1 283 ? -36.200 10.611 24.925 1.00 61.28 283 ALA A C 1
ATOM 2404 O O . ALA A 1 283 ? -35.699 9.855 24.098 1.00 61.28 283 ALA A O 1
ATOM 2405 N N . PHE A 1 284 ? -35.909 11.918 24.967 1.00 65.06 284 PHE A N 1
ATOM 2406 C CA . PHE A 1 284 ? -34.963 12.574 24.057 1.00 65.06 284 PHE A CA 1
ATOM 2407 C C . PHE A 1 284 ? -33.508 12.478 24.534 1.00 65.06 284 PHE A C 1
ATOM 2409 O O . PHE A 1 284 ? -32.595 12.623 23.731 1.00 65.06 284 PHE A O 1
ATOM 2416 N N . ASN A 1 285 ? -33.301 12.171 25.818 1.00 65.88 285 ASN A N 1
ATOM 2417 C CA . ASN A 1 285 ? -31.997 11.969 26.449 1.00 65.88 285 ASN A CA 1
ATOM 2418 C C . ASN A 1 285 ? -31.909 10.541 27.009 1.00 65.88 285 ASN A C 1
ATOM 2420 O O . ASN A 1 285 ? -31.678 10.331 28.205 1.00 65.88 285 ASN A O 1
ATOM 2424 N N . TYR A 1 286 ? -32.153 9.557 26.138 1.00 65.50 286 TYR A N 1
ATOM 2425 C CA . TYR A 1 286 ? -32.148 8.144 26.507 1.00 65.50 286 TYR A CA 1
ATOM 2426 C C . TYR A 1 286 ? -30.774 7.721 27.039 1.00 65.50 286 TYR A C 1
ATOM 2428 O O . TYR A 1 286 ? -29.751 7.910 26.381 1.00 65.50 286 TYR A O 1
ATOM 2436 N N . ASN A 1 287 ? -30.754 7.102 28.219 1.00 64.06 287 ASN A N 1
ATOM 2437 C CA . ASN A 1 287 ? -29.539 6.582 28.828 1.00 64.06 287 ASN A CA 1
ATOM 2438 C C . ASN A 1 287 ? -29.688 5.078 29.090 1.00 64.06 287 ASN A C 1
ATOM 2440 O O . ASN A 1 287 ? -30.434 4.651 29.969 1.00 64.06 287 ASN A O 1
ATOM 2444 N N . SER A 1 288 ? -28.929 4.281 28.334 1.00 63.69 288 SER A N 1
ATOM 2445 C CA . SER A 1 288 ? -28.974 2.811 28.335 1.00 63.69 288 SER A CA 1
ATOM 2446 C C . SER A 1 288 ? -28.568 2.150 29.656 1.00 63.69 288 SER A C 1
ATOM 2448 O O . SER A 1 288 ? -28.749 0.946 29.813 1.00 63.69 288 SER A O 1
ATOM 2450 N N . LEU A 1 289 ? -28.019 2.912 30.608 1.00 63.16 289 LEU A N 1
ATOM 2451 C CA . LEU A 1 289 ? -27.666 2.419 31.939 1.00 63.16 289 LEU A CA 1
ATOM 2452 C C . LEU A 1 289 ? -28.858 2.402 32.905 1.00 63.16 289 LEU A C 1
ATOM 2454 O O . LEU A 1 289 ? -28.736 1.833 33.988 1.00 63.16 289 LEU A O 1
ATOM 2458 N N . TYR A 1 290 ? -29.986 3.018 32.540 1.00 61.84 290 TYR A N 1
ATOM 2459 C CA . TYR A 1 290 ? -31.199 2.989 33.349 1.00 61.84 290 TYR A CA 1
ATOM 2460 C C . TYR A 1 290 ? -32.148 1.888 32.908 1.00 61.84 290 TYR A C 1
ATOM 2462 O O . TYR A 1 290 ? -32.548 1.797 31.747 1.00 61.84 290 TYR A O 1
ATOM 2470 N N . ASP A 1 291 ? -32.588 1.104 33.884 1.00 67.00 291 ASP A N 1
ATOM 2471 C CA . ASP A 1 291 ? -33.670 0.150 33.705 1.00 67.00 291 ASP A CA 1
ATOM 2472 C C . ASP A 1 291 ? -35.024 0.863 33.842 1.00 67.00 291 ASP A C 1
ATOM 2474 O O . ASP A 1 291 ? -35.703 0.782 34.868 1.00 67.00 291 ASP A O 1
ATOM 2478 N N . TYR A 1 292 ? -35.409 1.599 32.793 1.00 70.50 292 TYR A N 1
ATOM 2479 C CA . TYR A 1 292 ? -36.684 2.325 32.734 1.00 70.50 292 TYR A CA 1
ATOM 2480 C C . TYR A 1 292 ? -37.900 1.410 32.943 1.00 70.50 292 TYR A C 1
ATOM 2482 O O . TYR A 1 292 ? -38.944 1.890 33.374 1.00 70.50 292 TYR A O 1
ATOM 2490 N N . SER A 1 293 ? -37.765 0.102 32.684 1.00 67.38 293 SER A N 1
ATOM 2491 C CA . SER A 1 293 ? -38.847 -0.876 32.852 1.00 67.38 293 SER A CA 1
ATOM 2492 C C . SER A 1 293 ? -39.242 -1.099 34.315 1.00 67.38 293 SER A C 1
ATOM 2494 O O . SER A 1 293 ? -40.374 -1.482 34.592 1.00 67.38 293 SER A O 1
ATOM 2496 N N . LYS A 1 294 ? -38.330 -0.823 35.255 1.00 66.94 294 LYS A N 1
ATOM 2497 C CA . LYS A 1 294 ? -38.567 -0.938 36.702 1.00 66.94 294 LYS A CA 1
ATOM 2498 C C . LYS A 1 294 ? -39.009 0.372 37.347 1.00 66.94 294 LYS A C 1
ATOM 2500 O O . LYS A 1 294 ? -39.218 0.413 38.558 1.00 66.94 294 LYS A O 1
ATOM 2505 N N . HIS A 1 295 ? -39.099 1.457 36.579 1.00 69.69 295 HIS A N 1
ATOM 2506 C CA . HIS A 1 295 ? -39.402 2.761 37.143 1.00 69.69 295 HIS A CA 1
ATOM 2507 C C . HIS A 1 295 ? -40.909 2.875 37.463 1.00 69.69 295 HIS A C 1
ATOM 2509 O O . HIS A 1 295 ? -41.721 2.765 36.545 1.00 69.69 295 HIS A O 1
ATOM 2515 N N . PRO A 1 296 ? -41.314 3.193 38.712 1.00 66.69 296 PRO A N 1
ATOM 2516 C CA . PRO A 1 296 ? -42.724 3.170 39.129 1.00 66.69 296 PRO A CA 1
ATOM 2517 C C . PRO A 1 296 ? -43.645 4.114 38.337 1.00 66.69 296 PRO A C 1
ATOM 2519 O O . PRO A 1 296 ? -44.845 3.896 38.246 1.00 66.69 296 PRO A O 1
ATOM 2522 N N . LYS A 1 297 ? -43.088 5.192 37.767 1.00 66.75 297 LYS A N 1
ATOM 2523 C CA . LYS A 1 297 ? -43.822 6.155 36.920 1.00 66.75 297 LYS A CA 1
ATOM 2524 C C . LYS A 1 297 ? -43.891 5.775 35.425 1.00 66.75 297 LYS A C 1
ATOM 2526 O O . LYS A 1 297 ? -44.454 6.540 34.652 1.00 66.75 297 LYS A O 1
ATOM 2531 N N . VAL A 1 298 ? -43.297 4.656 34.997 1.00 68.06 298 VAL A N 1
ATOM 2532 C CA . VAL A 1 298 ? -43.267 4.193 33.589 1.00 68.06 298 VAL A CA 1
ATOM 2533 C C . VAL A 1 298 ? -44.190 2.974 33.423 1.00 68.06 298 VAL A C 1
ATOM 2535 O O . VAL A 1 298 ? -43.866 1.996 32.760 1.00 68.06 298 VAL A O 1
ATOM 2538 N N . GLU A 1 299 ? -45.372 3.008 34.039 1.00 68.75 299 GLU A N 1
ATOM 2539 C CA . GLU A 1 299 ? -46.410 1.992 33.842 1.00 68.75 299 GLU A CA 1
ATOM 2540 C C . GLU A 1 299 ? -47.519 2.539 32.932 1.00 68.75 299 GLU A C 1
ATOM 2542 O O . GLU A 1 299 ? -48.401 3.271 33.367 1.00 68.75 299 GLU A O 1
ATOM 2547 N N . LEU A 1 300 ? -47.501 2.158 31.648 1.00 68.94 300 LEU A N 1
ATOM 2548 C CA . LEU A 1 300 ? -48.518 2.550 30.651 1.00 68.94 300 LEU A CA 1
ATOM 2549 C C . LEU A 1 300 ? -49.880 1.841 30.851 1.00 68.94 300 LEU A C 1
ATOM 2551 O O . LEU A 1 300 ? -50.878 2.192 30.218 1.00 68.94 300 LEU A O 1
ATOM 2555 N N . GLY A 1 301 ? -49.934 0.818 31.714 1.00 78.56 301 GLY A N 1
ATOM 2556 C CA . GLY A 1 301 ? -51.112 -0.023 31.937 1.00 78.56 301 GLY A CA 1
ATOM 2557 C C . GLY A 1 301 ? -51.408 -1.015 30.797 1.00 78.56 301 GLY A C 1
ATOM 2558 O O . GLY A 1 301 ? -50.605 -1.227 29.887 1.00 78.56 301 GLY A O 1
ATOM 2559 N N . LYS A 1 302 ? -52.579 -1.669 30.852 1.00 79.44 302 LYS A N 1
ATOM 2560 C CA . LYS A 1 302 ? -53.016 -2.654 29.841 1.00 79.44 302 LYS A CA 1
ATOM 2561 C C . LYS A 1 302 ? -53.572 -1.955 28.591 1.00 79.44 302 LYS A C 1
ATOM 2563 O O . LYS A 1 302 ? -54.349 -1.011 28.702 1.00 79.44 302 LYS A O 1
ATOM 2568 N N . MET A 1 303 ? -53.244 -2.475 27.408 1.00 83.88 303 MET A N 1
ATOM 2569 C CA . MET A 1 303 ? -53.792 -2.024 26.122 1.00 83.88 303 MET A CA 1
ATOM 2570 C C . MET A 1 303 ? -55.186 -2.636 25.896 1.00 83.88 303 MET A C 1
ATOM 2572 O O . MET A 1 303 ? -55.340 -3.625 25.186 1.00 83.88 303 MET A O 1
ATOM 2576 N N . ASN A 1 304 ? -56.206 -2.110 26.573 1.00 89.25 304 ASN A N 1
ATOM 2577 C CA . ASN A 1 304 ? -57.565 -2.667 26.561 1.00 89.25 304 ASN A CA 1
ATOM 2578 C C . ASN A 1 304 ? -58.652 -1.665 26.142 1.00 89.25 304 ASN A C 1
ATOM 2580 O O . ASN A 1 304 ? -59.833 -2.010 26.139 1.00 89.25 304 ASN A O 1
ATOM 2584 N N . VAL A 1 305 ? -58.286 -0.435 25.774 1.00 87.88 305 VAL A N 1
ATOM 2585 C CA . VAL A 1 305 ? -59.250 0.568 25.312 1.00 87.88 305 VAL A CA 1
ATOM 2586 C C . VAL A 1 305 ? -59.519 0.346 23.831 1.00 87.88 305 VAL A C 1
ATOM 2588 O O . VAL A 1 305 ? -58.700 0.681 22.983 1.00 87.88 305 VAL A O 1
ATOM 2591 N N . GLN A 1 306 ? -60.674 -0.216 23.496 1.00 90.25 306 GLN A N 1
ATOM 2592 C CA . GLN A 1 306 ? -61.013 -0.491 22.105 1.00 90.25 306 GLN A CA 1
ATOM 2593 C C . GLN A 1 306 ? -61.445 0.784 21.360 1.00 90.25 306 GLN A C 1
ATOM 2595 O O . GLN A 1 306 ? -62.290 1.553 21.824 1.00 90.25 306 GLN A O 1
ATOM 2600 N N . CYS A 1 307 ? -60.880 1.018 20.175 1.00 88.19 307 CYS A N 1
ATOM 2601 C CA . CYS A 1 307 ? -61.319 2.079 19.274 1.00 88.19 307 CYS A CA 1
ATOM 2602 C C . CYS A 1 307 ? -62.702 1.772 18.676 1.00 88.19 307 CYS A C 1
ATOM 2604 O O . CYS A 1 307 ? -62.933 0.680 18.167 1.00 88.19 307 CYS A O 1
ATOM 2606 N N . ARG A 1 308 ? -63.596 2.769 18.646 1.00 88.31 308 ARG A N 1
ATOM 2607 C CA . ARG A 1 308 ? -64.961 2.631 18.101 1.00 88.31 308 ARG A CA 1
ATOM 2608 C C . ARG A 1 308 ? -65.024 2.468 16.578 1.00 88.31 308 ARG A C 1
ATOM 2610 O O . ARG A 1 308 ? -66.039 2.014 16.073 1.00 88.31 308 ARG A O 1
ATOM 2617 N N . HIS A 1 309 ? -63.976 2.869 15.856 1.00 87.56 309 HIS A N 1
ATOM 2618 C CA . HIS A 1 309 ? -63.970 2.869 14.388 1.00 87.56 309 HIS A CA 1
ATOM 2619 C C . HIS A 1 309 ? -63.231 1.670 13.790 1.00 87.56 309 HIS A C 1
ATOM 2621 O O . HIS A 1 309 ? -63.734 1.039 12.870 1.00 87.56 309 HIS A O 1
ATOM 2627 N N . CYS A 1 310 ? -62.025 1.374 14.286 1.00 85.62 310 CYS A N 1
ATOM 2628 C CA . CYS A 1 310 ? -61.170 0.315 13.738 1.00 85.62 310 CYS A CA 1
ATOM 2629 C C . CYS A 1 310 ? -60.991 -0.880 14.680 1.00 85.62 310 CYS A C 1
ATOM 2631 O O . CYS A 1 310 ? -60.231 -1.786 14.356 1.00 85.62 310 CYS A O 1
ATOM 2633 N N . HIS A 1 311 ? -61.626 -0.867 15.857 1.00 86.62 311 HIS A N 1
ATOM 2634 C CA . HIS A 1 311 ? -61.517 -1.915 16.879 1.00 86.62 311 HIS A CA 1
ATOM 2635 C C . HIS A 1 311 ? -60.097 -2.201 17.392 1.00 86.62 311 HIS A C 1
ATOM 2637 O O . HIS A 1 311 ? -59.914 -3.129 18.178 1.00 86.62 311 HIS A O 1
ATOM 2643 N N . ALA A 1 312 ? -59.110 -1.382 17.016 1.00 87.06 312 ALA A N 1
ATOM 2644 C CA . ALA A 1 312 ? -57.758 -1.462 17.546 1.00 87.06 312 ALA A CA 1
ATOM 2645 C C . ALA A 1 312 ? -57.763 -1.239 19.063 1.00 87.06 312 ALA A C 1
ATOM 2647 O O . ALA A 1 312 ? -58.483 -0.372 19.570 1.00 87.06 312 ALA A O 1
ATOM 2648 N N . LEU A 1 313 ? -56.952 -2.020 19.770 1.00 88.38 313 LEU A N 1
ATOM 2649 C CA . LEU A 1 313 ? -56.712 -1.847 21.195 1.00 88.38 313 LEU A CA 1
ATOM 2650 C C . LEU A 1 313 ? -55.744 -0.679 21.408 1.00 88.38 313 LEU A C 1
ATOM 2652 O O . LEU A 1 313 ? -54.767 -0.537 20.679 1.00 88.38 313 LEU A O 1
ATOM 2656 N N . LYS A 1 314 ? -56.043 0.160 22.397 1.00 87.38 314 LYS A N 1
ATOM 2657 C CA . LYS A 1 314 ? -55.289 1.362 22.759 1.00 87.38 314 LYS A CA 1
ATOM 2658 C C . LYS A 1 314 ? -54.958 1.370 24.244 1.00 87.38 314 LYS A C 1
ATOM 2660 O O . LYS A 1 314 ? -55.639 0.715 25.046 1.00 87.38 314 LYS A O 1
ATOM 2665 N N . TRP A 1 315 ? -53.971 2.173 24.618 1.00 87.62 315 TRP A N 1
ATOM 2666 C CA . TRP A 1 315 ? -53.753 2.554 26.015 1.00 87.62 315 TRP A CA 1
ATOM 2667 C C . TRP A 1 315 ? -54.659 3.725 26.419 1.00 87.62 315 TRP A C 1
ATOM 2669 O O . TRP A 1 315 ? -55.169 4.466 25.577 1.00 87.62 315 TRP A O 1
ATOM 2679 N N . ARG A 1 316 ? -54.889 3.890 27.728 1.00 83.56 316 ARG A N 1
ATOM 2680 C CA . ARG A 1 316 ? -55.824 4.892 28.276 1.00 83.56 316 ARG A CA 1
ATOM 2681 C C . ARG A 1 316 ? -55.458 6.329 27.895 1.00 83.56 316 ARG A C 1
ATOM 2683 O O . ARG A 1 316 ? -56.356 7.118 27.621 1.00 83.56 316 ARG A O 1
ATOM 2690 N N . GLU A 1 317 ? -54.169 6.650 27.884 1.00 82.25 317 GLU A N 1
ATOM 2691 C CA . GLU A 1 317 ? -53.657 8.008 27.652 1.00 82.25 317 GLU A CA 1
ATOM 2692 C C . GLU A 1 317 ? -53.426 8.328 26.165 1.00 82.25 317 GLU A C 1
ATOM 2694 O O . GLU A 1 317 ? -53.087 9.456 25.809 1.00 82.25 317 GLU A O 1
ATOM 2699 N N . GLU A 1 318 ? -53.637 7.365 25.262 1.00 85.88 318 GLU A N 1
ATOM 2700 C CA . GLU A 1 318 ? -53.468 7.604 23.831 1.00 85.88 318 GLU A CA 1
ATOM 2701 C C . GLU A 1 318 ? -54.574 8.481 23.252 1.00 85.88 318 GLU A C 1
ATOM 2703 O O . GLU A 1 318 ? -55.778 8.242 23.426 1.00 85.88 318 GLU A O 1
ATOM 2708 N N . THR A 1 319 ? -54.161 9.453 22.438 1.00 85.62 319 THR A N 1
ATOM 2709 C CA . THR A 1 319 ? -55.109 10.341 21.769 1.00 85.62 319 THR A CA 1
ATOM 2710 C C . THR A 1 319 ? -56.054 9.557 20.842 1.00 85.62 319 THR A C 1
ATOM 2712 O O . THR A 1 319 ? -55.669 8.548 20.236 1.00 85.62 319 THR A O 1
ATOM 2715 N N . PRO A 1 320 ? -57.305 10.019 20.647 1.00 80.75 320 PRO A N 1
ATOM 2716 C CA . PRO A 1 320 ? -58.265 9.371 19.745 1.00 80.75 320 PRO A CA 1
ATOM 2717 C C . PRO A 1 320 ? -57.769 9.180 18.300 1.00 80.75 320 PRO A C 1
ATOM 2719 O O . PRO A 1 320 ? -58.297 8.341 17.571 1.00 80.75 320 PRO A O 1
ATOM 2722 N N . ARG A 1 321 ? -56.744 9.931 17.876 1.00 84.44 321 ARG A N 1
ATOM 2723 C CA . ARG A 1 321 ? -56.210 9.904 16.510 1.00 84.44 321 ARG A CA 1
ATOM 2724 C C . ARG A 1 321 ? -55.127 8.843 16.270 1.00 84.44 321 ARG A C 1
ATOM 2726 O O . ARG A 1 321 ? -54.898 8.527 15.110 1.00 84.44 321 ARG A O 1
ATOM 2733 N N . MET A 1 322 ? -54.531 8.247 17.306 1.00 86.19 322 MET A N 1
ATOM 2734 C CA . MET A 1 322 ? -53.360 7.360 17.155 1.00 86.19 322 MET A CA 1
ATOM 2735 C C . MET A 1 322 ? -53.577 6.128 16.260 1.00 86.19 322 MET A C 1
ATOM 2737 O O . MET A 1 322 ? -52.663 5.731 15.551 1.00 86.19 322 MET A O 1
ATOM 2741 N N . CYS A 1 323 ? -54.769 5.522 16.257 1.00 85.81 323 CYS A N 1
ATOM 2742 C CA . CYS A 1 323 ? -54.997 4.245 15.559 1.00 85.81 323 CYS A CA 1
ATOM 2743 C C . CYS A 1 323 ? -55.553 4.383 14.130 1.00 85.81 323 CYS A C 1
ATOM 2745 O O . CYS A 1 323 ? -55.126 3.683 13.222 1.00 85.81 323 CYS A O 1
ATOM 2747 N N . CYS A 1 324 ? -56.537 5.256 13.915 1.00 86.94 324 CYS A N 1
ATOM 2748 C CA . CYS A 1 324 ? -57.215 5.423 12.621 1.00 86.94 324 CYS A CA 1
ATOM 2749 C C . CYS A 1 324 ? -57.492 6.894 12.300 1.00 86.94 324 CYS A C 1
ATOM 2751 O O . CYS A 1 324 ? -58.401 7.209 11.530 1.00 86.94 324 CYS A O 1
ATOM 2753 N N . SER A 1 325 ? -56.762 7.811 12.947 1.00 87.06 325 SER A N 1
ATOM 2754 C CA . SER A 1 325 ? -57.020 9.250 12.853 1.00 87.06 325 SER A CA 1
ATOM 2755 C C . SER A 1 325 ? -58.485 9.597 13.144 1.00 87.06 325 SER A C 1
ATOM 2757 O O . SER A 1 325 ? -59.077 10.441 12.476 1.00 87.06 325 SER A O 1
ATOM 2759 N N . ASN A 1 326 ? -59.065 8.934 14.156 1.00 86.25 326 ASN A N 1
ATOM 2760 C CA . ASN A 1 326 ? -60.461 9.084 14.572 1.00 86.25 326 ASN A CA 1
ATOM 2761 C C . ASN A 1 326 ? -61.471 8.734 13.457 1.00 86.25 326 ASN A C 1
ATOM 2763 O O . ASN A 1 326 ? -62.369 9.514 13.154 1.00 86.25 326 ASN A O 1
ATOM 2767 N N . GLY A 1 327 ? -61.280 7.576 12.816 1.00 85.62 327 GLY A N 1
ATOM 2768 C CA . GLY A 1 327 ? -62.186 7.025 11.801 1.00 85.62 327 GLY A CA 1
ATOM 2769 C C . GLY A 1 327 ? -61.912 7.468 10.363 1.00 85.62 327 GLY A C 1
ATOM 2770 O O . GLY A 1 327 ? -62.616 7.034 9.458 1.00 85.62 327 GLY A O 1
ATOM 2771 N N . LYS A 1 328 ? -60.882 8.292 10.129 1.00 86.50 328 LYS A N 1
ATOM 2772 C CA . LYS A 1 328 ? -60.501 8.753 8.783 1.00 86.50 328 LYS A CA 1
ATOM 2773 C C . LYS A 1 328 ? -59.761 7.695 7.964 1.00 86.50 328 LYS A C 1
ATOM 2775 O O . LYS A 1 328 ? -59.791 7.747 6.741 1.00 86.50 328 LYS A O 1
ATOM 2780 N N . VAL A 1 329 ? -59.084 6.759 8.628 1.00 86.00 329 VAL A N 1
ATOM 2781 C CA . VAL A 1 329 ? -58.334 5.677 7.977 1.00 86.00 329 VAL A CA 1
ATOM 2782 C C . VAL A 1 329 ? -59.083 4.363 8.163 1.00 86.00 329 VAL A C 1
ATOM 2784 O O . VAL A 1 329 ? -59.281 3.914 9.293 1.00 86.00 329 VAL A O 1
ATOM 2787 N N . LYS A 1 330 ? -59.467 3.733 7.050 1.00 82.88 330 LYS A N 1
ATOM 2788 C CA . LYS A 1 330 ? -60.061 2.393 7.017 1.00 82.88 330 LYS A CA 1
ATOM 2789 C C . LYS A 1 330 ? -59.043 1.420 6.425 1.00 82.88 330 LYS A C 1
ATOM 2791 O O . LYS A 1 330 ? -58.775 1.465 5.230 1.00 82.88 330 LYS A O 1
ATOM 2796 N N . LEU A 1 331 ? -58.459 0.571 7.268 1.00 76.75 331 LEU A N 1
ATOM 2797 C CA . LEU A 1 331 ? -57.543 -0.484 6.830 1.00 76.75 331 LEU A CA 1
ATOM 2798 C C . LEU A 1 331 ? -58.346 -1.703 6.363 1.00 76.75 331 LEU A C 1
ATOM 2800 O O . LEU A 1 331 ? -59.312 -2.100 7.018 1.00 76.75 331 LEU A O 1
ATOM 2804 N N . SER A 1 332 ? -57.946 -2.291 5.238 1.00 80.75 332 SER A N 1
ATOM 2805 C CA . SER A 1 332 ? -58.506 -3.555 4.754 1.00 80.75 332 SER A CA 1
ATOM 2806 C C . SER A 1 332 ? -58.164 -4.697 5.713 1.00 80.75 332 SER A C 1
ATOM 2808 O O . SER A 1 332 ? -57.085 -4.716 6.307 1.00 80.75 332 SER A O 1
ATOM 2810 N N . SER A 1 333 ? -59.066 -5.668 5.859 1.00 78.38 333 SER A N 1
ATOM 2811 C CA . SER A 1 333 ? -58.797 -6.867 6.655 1.00 78.38 333 SER A CA 1
ATOM 2812 C C . SER A 1 333 ? -57.651 -7.671 6.041 1.00 78.38 333 SER A C 1
ATOM 2814 O O . SER A 1 333 ? -57.660 -7.936 4.835 1.00 78.38 333 SER A O 1
ATOM 2816 N N . LEU A 1 334 ? -56.695 -8.089 6.871 1.00 79.06 334 LEU A N 1
ATOM 2817 C CA . LEU A 1 334 ? -55.618 -8.982 6.450 1.00 79.06 334 LEU A CA 1
ATOM 2818 C C . LEU A 1 334 ? -56.217 -10.300 5.950 1.00 79.06 334 LEU A C 1
ATOM 2820 O O . LEU A 1 334 ? -56.970 -10.957 6.671 1.00 79.06 334 LEU A O 1
ATOM 2824 N N . GLN A 1 335 ? -55.889 -10.670 4.714 1.00 83.69 335 GLN A N 1
ATOM 2825 C CA . GLN A 1 335 ? -56.266 -11.966 4.163 1.00 83.69 335 GLN A CA 1
ATOM 2826 C C . GLN A 1 335 ? -55.422 -13.065 4.820 1.00 83.69 335 GLN A C 1
ATOM 2828 O O . GLN A 1 335 ? -54.245 -12.834 5.122 1.00 83.69 335 GLN A O 1
ATOM 2833 N N . PRO A 1 336 ? -55.993 -14.256 5.065 1.00 84.12 336 PRO A N 1
ATOM 2834 C CA . PRO A 1 336 ? -55.217 -15.366 5.581 1.00 84.12 336 PRO A CA 1
ATOM 2835 C C . PRO A 1 336 ? -54.145 -15.780 4.557 1.00 84.12 336 PRO A C 1
ATOM 2837 O O . PRO A 1 336 ? -54.405 -15.755 3.353 1.00 84.12 336 PRO A O 1
ATOM 2840 N N . PRO A 1 337 ? -52.952 -16.183 5.017 1.00 86.12 337 PRO A N 1
ATOM 2841 C CA . PRO A 1 337 ? -51.910 -16.697 4.136 1.00 86.12 337 PRO A CA 1
ATOM 2842 C C . PRO A 1 337 ? -52.382 -17.982 3.425 1.00 86.12 337 PRO A C 1
ATOM 2844 O O . PRO A 1 337 ? -53.185 -18.724 4.003 1.00 86.12 337 PRO A O 1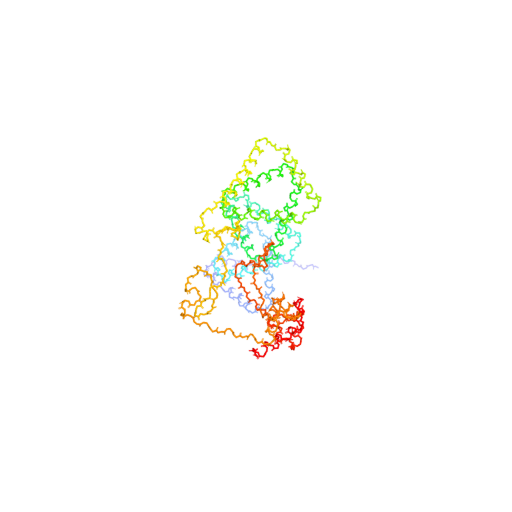
ATOM 2847 N N . PRO A 1 338 ? -51.898 -18.266 2.201 1.00 89.56 338 PRO A N 1
ATOM 2848 C CA . PRO A 1 338 ? -52.208 -19.510 1.500 1.00 89.56 338 PRO A CA 1
ATOM 2849 C C . PRO A 1 338 ? -51.609 -20.730 2.222 1.00 89.56 338 PRO A C 1
ATOM 2851 O O . PRO A 1 338 ? -50.653 -20.616 2.999 1.00 89.56 338 PRO A O 1
ATOM 2854 N N . GLU A 1 339 ? -52.176 -21.912 1.983 1.00 88.00 339 GLU A N 1
ATOM 2855 C CA . GLU A 1 339 ? -51.571 -23.176 2.424 1.00 88.00 339 GLU A CA 1
ATOM 2856 C C . GLU A 1 339 ? -50.389 -23.532 1.516 1.00 88.00 339 GLU A C 1
ATOM 2858 O O . GLU A 1 339 ? -50.496 -23.309 0.313 1.00 88.00 339 GLU A O 1
ATOM 2863 N N . PRO A 1 340 ? -49.274 -24.068 2.051 1.00 90.50 340 PRO A N 1
ATOM 2864 C CA . PRO A 1 340 ? -49.100 -24.617 3.405 1.00 90.50 340 PRO A CA 1
ATOM 2865 C C . PRO A 1 340 ? -48.623 -23.604 4.464 1.00 90.50 340 PRO A C 1
ATOM 2867 O O . PRO A 1 340 ? -48.461 -23.954 5.637 1.00 90.50 340 PRO A O 1
ATOM 2870 N N . LEU A 1 341 ? -48.387 -22.339 4.090 1.00 89.50 341 LEU A N 1
ATOM 2871 C CA . LEU A 1 341 ? -47.804 -21.320 4.975 1.00 89.50 341 LEU A CA 1
ATOM 2872 C C . LEU A 1 341 ? -48.672 -21.066 6.219 1.00 89.50 341 LEU A C 1
ATOM 2874 O O . LEU A 1 341 ? -48.157 -20.914 7.328 1.00 89.50 341 LEU A O 1
ATOM 2878 N N . LYS A 1 342 ? -49.998 -21.057 6.050 1.00 89.56 342 LYS A N 1
ATOM 2879 C CA . LYS A 1 342 ? -50.959 -20.916 7.152 1.00 89.56 342 LYS A CA 1
ATOM 2880 C C . LYS A 1 342 ? -50.823 -22.033 8.185 1.00 89.56 342 LYS A C 1
ATOM 2882 O O . LYS A 1 342 ? -50.714 -21.738 9.378 1.00 89.56 342 LYS A O 1
ATOM 2887 N N . SER A 1 343 ? -50.777 -23.289 7.745 1.00 91.31 343 SER A N 1
ATOM 2888 C CA . SER A 1 343 ? -50.564 -24.435 8.632 1.00 91.31 343 SER A CA 1
ATOM 2889 C C . SER A 1 343 ? -49.188 -24.400 9.297 1.00 91.31 343 SER A C 1
ATOM 2891 O O . SER A 1 343 ? -49.095 -24.618 10.506 1.00 91.31 343 SER A O 1
ATOM 2893 N N . LEU A 1 344 ? -48.134 -24.055 8.552 1.00 91.44 344 LEU A N 1
ATOM 2894 C CA . LEU A 1 344 ? -46.761 -23.959 9.062 1.00 91.44 344 LEU A CA 1
ATOM 2895 C C . LEU A 1 344 ? -46.571 -22.840 10.096 1.00 91.44 344 LEU A C 1
ATOM 2897 O O . LEU A 1 344 ? -45.746 -22.967 10.998 1.00 91.44 344 LEU A O 1
ATOM 2901 N N . MET A 1 345 ? -47.343 -21.757 10.011 1.00 86.81 345 MET A N 1
ATOM 2902 C CA . MET A 1 345 ? -47.330 -20.693 11.021 1.00 86.81 345 MET A CA 1
ATOM 2903 C C . MET A 1 345 ? -48.180 -21.015 12.255 1.00 86.81 345 MET A C 1
ATOM 2905 O O . MET A 1 345 ? -48.035 -20.358 13.290 1.00 86.81 345 MET A O 1
ATOM 2909 N N . SER A 1 346 ? -49.038 -22.036 12.182 1.00 80.44 346 SER A N 1
ATOM 2910 C CA . SER A 1 346 ? -49.843 -22.491 13.311 1.00 80.44 346 SER A CA 1
ATOM 2911 C C . SER A 1 346 ? -49.014 -23.434 14.193 1.00 80.44 346 SER A C 1
ATOM 2913 O O . SER A 1 346 ? -48.690 -24.534 13.779 1.00 80.44 346 SER A O 1
ATOM 2915 N N . GLU A 1 347 ? -48.663 -23.059 15.429 1.00 79.44 347 GLU A N 1
ATOM 2916 C CA . GLU A 1 347 ? -47.791 -23.843 16.350 1.00 79.44 347 GLU A CA 1
ATOM 2917 C C . GLU A 1 347 ? -48.347 -25.227 16.786 1.00 79.44 347 GLU A C 1
ATOM 2919 O O . GLU A 1 347 ? -47.864 -25.865 17.726 1.00 79.44 347 GLU A O 1
ATOM 2924 N N . LYS A 1 348 ? -49.376 -25.713 16.094 1.00 85.62 348 LYS A N 1
ATOM 2925 C CA . LYS A 1 348 ? -50.160 -26.905 16.398 1.00 85.62 348 LYS A CA 1
ATOM 2926 C C . LYS A 1 348 ? -49.402 -28.203 16.102 1.00 85.62 348 LYS A C 1
ATOM 2928 O O . LYS A 1 348 ? -49.509 -29.151 16.874 1.00 85.62 348 LYS A O 1
ATOM 2933 N N . THR A 1 349 ? -48.609 -28.259 15.030 1.00 90.06 349 THR A N 1
ATOM 2934 C CA . THR A 1 349 ? -47.883 -29.479 14.619 1.00 90.06 349 THR A CA 1
ATOM 2935 C C . THR A 1 349 ? -46.386 -29.391 14.928 1.00 90.06 349 THR A C 1
ATOM 2937 O O . THR A 1 349 ? -45.825 -28.303 15.056 1.00 90.06 349 THR A O 1
ATOM 2940 N N . ALA A 1 350 ? -45.707 -30.540 15.037 1.00 89.25 350 ALA A N 1
ATOM 2941 C CA . ALA A 1 350 ? -44.249 -30.574 15.206 1.00 89.25 350 ALA A CA 1
ATOM 2942 C C . ALA A 1 350 ? -43.521 -29.914 14.020 1.00 89.25 350 ALA A C 1
ATOM 2944 O O . ALA A 1 350 ? -42.594 -29.133 14.230 1.00 89.25 350 ALA A O 1
ATOM 2945 N N . LYS A 1 351 ? -44.018 -30.149 12.796 1.00 89.75 351 LYS A N 1
ATOM 2946 C CA . LYS A 1 351 ? -43.544 -29.521 11.554 1.00 89.75 351 LYS A CA 1
ATOM 2947 C C . LYS A 1 351 ? -43.644 -27.992 11.621 1.00 89.75 351 LYS A C 1
ATOM 2949 O O . LYS A 1 351 ? -42.673 -27.296 11.349 1.00 89.75 351 LYS A O 1
ATOM 2954 N N . ALA A 1 352 ? -44.777 -27.461 12.082 1.00 91.50 352 ALA A N 1
ATOM 2955 C CA . ALA A 1 352 ? -44.980 -26.021 12.219 1.00 91.50 352 ALA A CA 1
ATOM 2956 C C . ALA A 1 352 ? -44.130 -25.383 13.332 1.00 91.50 352 ALA A C 1
ATOM 2958 O O . ALA A 1 352 ? -43.595 -24.285 13.163 1.00 91.50 352 ALA A O 1
ATOM 2959 N N . ARG A 1 353 ? -43.936 -26.081 14.461 1.00 92.38 353 ARG A N 1
ATOM 2960 C CA . ARG A 1 353 ? -43.012 -25.626 15.516 1.00 92.38 353 ARG A CA 1
ATOM 2961 C C . ARG A 1 353 ? -41.575 -25.548 15.005 1.00 92.38 353 ARG A C 1
ATOM 2963 O O . ARG A 1 353 ? -40.915 -24.533 15.220 1.00 92.38 353 ARG A O 1
ATOM 2970 N N . HIS A 1 354 ? -41.117 -26.575 14.288 1.00 93.44 354 HIS A N 1
ATOM 2971 C CA . HIS A 1 354 ? -39.787 -26.591 13.673 1.00 93.44 354 HIS A CA 1
ATOM 2972 C C . HIS A 1 354 ? -39.633 -25.479 12.628 1.00 93.44 354 HIS A C 1
ATOM 2974 O O . HIS A 1 354 ? -38.655 -24.729 12.663 1.00 93.44 354 HIS A O 1
ATOM 2980 N N . PHE A 1 355 ? -40.633 -25.303 11.757 1.00 93.31 355 PHE A N 1
ATOM 2981 C CA . PHE A 1 355 ? -40.669 -24.206 10.790 1.00 93.31 355 PHE A CA 1
ATOM 2982 C C . PHE A 1 355 ? -40.531 -22.842 11.466 1.00 93.31 355 PHE A C 1
ATOM 2984 O O . PHE A 1 355 ? -39.648 -22.075 11.097 1.00 93.31 355 PHE A O 1
ATOM 2991 N N . ARG A 1 356 ? -41.336 -22.543 12.496 1.00 90.69 356 ARG A N 1
ATOM 2992 C CA . ARG A 1 356 ? -41.260 -21.253 13.202 1.00 90.69 356 ARG A CA 1
ATOM 2993 C C . ARG A 1 356 ? -39.922 -21.023 13.891 1.00 90.69 356 ARG A C 1
ATOM 2995 O O . ARG A 1 356 ? -39.416 -19.903 13.851 1.00 90.69 356 ARG A O 1
ATOM 3002 N N . GLN A 1 357 ? -39.343 -22.055 14.500 1.00 91.12 357 GLN A N 1
ATOM 3003 C CA . GLN A 1 357 ? -38.033 -21.949 15.146 1.00 91.12 357 GLN A CA 1
ATOM 3004 C C . GLN A 1 357 ? -36.914 -21.665 14.134 1.00 91.12 357 GLN A C 1
ATOM 3006 O O . GLN A 1 357 ? -35.997 -20.902 14.432 1.00 91.12 357 GLN A O 1
ATOM 3011 N N . GLN A 1 358 ? -37.000 -22.235 12.928 1.00 91.69 358 GLN A N 1
ATOM 3012 C CA . GLN A 1 358 ? -35.980 -22.110 11.882 1.00 91.69 358 GLN A CA 1
ATOM 3013 C C . GLN A 1 358 ? -36.423 -21.228 10.700 1.00 91.69 358 GLN A C 1
ATOM 3015 O O . GLN A 1 358 ? -35.820 -21.295 9.631 1.00 91.69 358 GLN A O 1
ATOM 3020 N N . ILE A 1 359 ? -37.436 -20.367 10.863 1.00 92.06 359 ILE A N 1
ATOM 3021 C CA . ILE A 1 359 ? -38.084 -19.640 9.750 1.00 92.06 359 ILE A CA 1
ATOM 3022 C C . ILE A 1 359 ? -37.097 -18.817 8.916 1.00 92.06 359 ILE A C 1
ATOM 3024 O O . ILE A 1 359 ? -37.193 -18.759 7.695 1.00 92.06 359 ILE A O 1
ATOM 3028 N N . ARG A 1 360 ? -36.077 -18.240 9.565 1.00 90.50 360 ARG A N 1
ATOM 3029 C CA . ARG A 1 360 ? -35.015 -17.493 8.878 1.00 90.50 360 ARG A CA 1
ATOM 3030 C C . ARG A 1 360 ? -34.202 -18.384 7.939 1.00 90.50 360 ARG A C 1
ATOM 3032 O O . ARG A 1 360 ? -33.862 -17.937 6.853 1.00 90.50 360 ARG A O 1
ATOM 3039 N N . LYS A 1 361 ? -33.922 -19.630 8.335 1.00 91.44 361 LYS A N 1
ATOM 3040 C CA . LYS A 1 361 ? -33.200 -20.600 7.502 1.00 91.44 361 LYS A CA 1
ATOM 3041 C C . LYS A 1 361 ? -34.034 -21.022 6.300 1.00 91.44 361 LYS A C 1
ATOM 3043 O O . LYS A 1 361 ? -33.508 -21.028 5.196 1.00 91.44 361 LYS A O 1
ATOM 3048 N N . TYR A 1 362 ? -35.328 -21.284 6.499 1.00 93.75 362 TYR A N 1
ATOM 3049 C CA . TYR A 1 362 ? -36.237 -21.565 5.385 1.00 93.75 362 TYR A CA 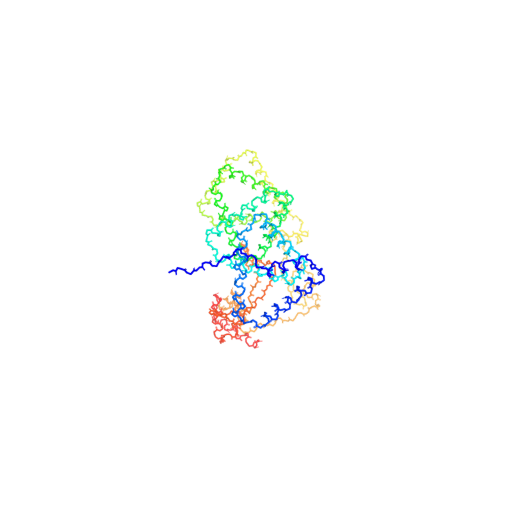1
ATOM 3050 C C . TYR A 1 362 ? -36.308 -20.392 4.406 1.00 93.75 362 TYR A C 1
ATOM 3052 O O . TYR A 1 362 ? -36.174 -20.611 3.210 1.00 93.75 362 TYR A O 1
ATOM 3060 N N . ASN A 1 363 ? -36.400 -19.149 4.888 1.00 91.25 363 ASN A N 1
ATOM 3061 C CA . ASN A 1 363 ? -36.344 -17.973 4.012 1.00 91.25 363 ASN A CA 1
ATOM 3062 C C . ASN A 1 363 ? -35.009 -17.881 3.252 1.00 91.25 363 ASN A C 1
ATOM 3064 O O . ASN A 1 363 ? -34.995 -17.553 2.068 1.00 91.25 363 ASN A O 1
ATOM 3068 N N . SER A 1 364 ? -33.888 -18.209 3.902 1.00 89.69 364 SER A N 1
ATOM 3069 C CA . SER A 1 364 ? -32.578 -18.253 3.246 1.00 89.69 364 SER A CA 1
ATOM 3070 C C . SER A 1 364 ? -32.479 -19.330 2.158 1.00 89.69 364 SER A C 1
ATOM 3072 O O . SER A 1 364 ? -31.730 -19.125 1.207 1.00 89.69 364 SER A O 1
ATOM 3074 N N . CYS A 1 365 ? -33.241 -20.433 2.227 1.00 91.25 365 CYS A N 1
ATOM 3075 C CA . CYS A 1 365 ? -33.230 -21.474 1.183 1.00 91.25 365 CYS A CA 1
ATOM 3076 C C . CYS A 1 365 ? -33.684 -20.937 -0.184 1.00 91.25 365 CYS A C 1
ATOM 3078 O O . CYS A 1 365 ? -33.260 -21.449 -1.223 1.00 91.25 365 CYS A O 1
ATOM 3080 N N . PHE A 1 366 ? -34.532 -19.906 -0.176 1.00 90.75 366 PHE A N 1
ATOM 3081 C CA . PHE A 1 366 ? -35.131 -19.300 -1.366 1.00 90.75 366 PHE A CA 1
ATOM 3082 C C . PHE A 1 366 ? -34.479 -17.961 -1.750 1.00 90.75 366 PHE A C 1
ATOM 3084 O O . PHE A 1 366 ? -34.952 -17.262 -2.645 1.00 90.75 366 PHE A O 1
ATOM 3091 N N . GLN A 1 367 ? -33.363 -17.593 -1.117 1.00 89.00 367 GLN A N 1
ATOM 3092 C CA . GLN A 1 367 ? -32.637 -16.363 -1.423 1.00 89.00 367 GLN A CA 1
ATOM 3093 C C . GLN A 1 367 ? -31.956 -16.438 -2.803 1.00 89.00 367 GLN A C 1
ATOM 3095 O O . GLN A 1 367 ? -31.153 -17.332 -3.065 1.00 89.00 367 GLN A O 1
ATOM 3100 N N . MET A 1 368 ? -32.234 -15.461 -3.673 1.00 88.12 368 MET A N 1
ATOM 3101 C CA . MET A 1 368 ? -31.672 -15.395 -5.035 1.00 88.12 368 MET A CA 1
ATOM 3102 C C . MET A 1 368 ? -30.327 -14.661 -5.122 1.00 88.12 368 MET A C 1
ATOM 3104 O O . MET A 1 368 ? -29.548 -14.896 -6.038 1.00 88.12 368 MET A O 1
ATOM 3108 N N . THR A 1 369 ? -30.012 -13.793 -4.166 1.00 86.69 369 THR A N 1
ATOM 3109 C CA . THR A 1 369 ? -28.794 -12.965 -4.193 1.00 86.69 369 THR A CA 1
ATOM 3110 C C . THR A 1 369 ? -28.050 -13.099 -2.887 1.00 86.69 369 THR A C 1
ATOM 3112 O O . THR A 1 369 ? -28.700 -13.054 -1.849 1.00 86.69 369 THR A O 1
ATOM 3115 N N . SER A 1 370 ? -26.724 -13.178 -2.876 1.00 82.44 370 SER A N 1
ATOM 3116 C CA . SER A 1 370 ? -25.987 -13.203 -1.611 1.00 82.44 370 SER A CA 1
ATOM 3117 C C . SER A 1 370 ? -26.010 -11.827 -0.928 1.00 82.44 370 SER A C 1
ATOM 3119 O O . SER A 1 370 ? -26.165 -10.785 -1.569 1.00 82.44 370 SER A O 1
ATOM 3121 N N . PHE A 1 371 ? -25.916 -11.817 0.403 1.00 80.44 371 PHE A N 1
ATOM 3122 C CA . PHE A 1 371 ? -25.899 -10.581 1.188 1.00 80.44 371 PHE A CA 1
ATOM 3123 C C . PHE A 1 371 ? -24.457 -10.099 1.375 1.00 80.44 371 PHE A C 1
ATOM 3125 O O . PHE A 1 371 ? -23.705 -10.672 2.169 1.00 80.44 371 PHE A O 1
ATOM 3132 N N . GLY A 1 372 ? -24.089 -9.037 0.661 1.00 76.38 372 GLY A N 1
ATOM 3133 C CA . GLY A 1 372 ? -22.788 -8.388 0.745 1.00 76.38 372 GLY A CA 1
ATOM 3134 C C . GLY A 1 372 ? -22.835 -7.197 1.693 1.00 76.38 372 GLY A C 1
ATOM 3135 O O . GLY A 1 372 ? -23.402 -6.154 1.373 1.00 76.38 372 GLY A O 1
ATOM 3136 N N . ALA A 1 373 ? -22.226 -7.330 2.868 1.00 76.00 373 ALA A N 1
ATOM 3137 C CA . ALA A 1 373 ? -22.032 -6.203 3.770 1.00 76.00 373 ALA A CA 1
ATOM 3138 C C . ALA A 1 373 ? -20.807 -6.418 4.655 1.00 76.00 373 ALA A C 1
ATOM 3140 O O . ALA A 1 373 ? -20.492 -7.550 5.034 1.00 76.00 373 ALA A O 1
ATOM 3141 N N . LYS A 1 374 ? -20.167 -5.320 5.062 1.00 72.19 374 LYS A N 1
ATOM 3142 C CA . LYS A 1 374 ? -19.145 -5.341 6.108 1.00 72.19 374 LYS A CA 1
ATOM 3143 C C . LYS A 1 374 ? -19.830 -5.538 7.462 1.00 72.19 374 LYS A C 1
ATOM 3145 O O . LYS A 1 374 ? -20.248 -4.577 8.112 1.00 72.19 374 LYS A O 1
ATOM 3150 N N . LYS A 1 375 ? -20.009 -6.806 7.838 1.00 69.50 375 LYS A N 1
ATOM 3151 C CA . LYS A 1 375 ? -20.642 -7.209 9.096 1.00 69.50 375 LYS A CA 1
ATOM 3152 C C . LYS A 1 375 ? -19.656 -7.032 10.245 1.00 69.50 375 LYS A C 1
ATOM 3154 O O . LYS A 1 375 ? -18.562 -7.585 10.216 1.00 69.50 375 LYS A O 1
ATOM 3159 N N . ILE A 1 376 ? -20.069 -6.296 11.266 1.00 69.19 376 ILE A N 1
ATOM 3160 C CA . ILE A 1 376 ? -19.379 -6.204 12.549 1.00 69.19 376 ILE A CA 1
ATOM 3161 C C . ILE A 1 376 ? -20.204 -7.036 13.530 1.00 69.19 376 ILE A C 1
ATOM 3163 O O . ILE A 1 376 ? -21.367 -6.723 13.804 1.00 69.19 376 ILE A O 1
ATOM 3167 N N . GLN A 1 377 ? -19.631 -8.147 13.990 1.00 60.81 377 GLN A N 1
ATOM 3168 C CA . GLN A 1 377 ? -20.274 -9.062 14.926 1.00 60.81 377 GLN A CA 1
ATOM 3169 C C . GLN A 1 377 ? -19.705 -8.810 16.323 1.00 60.81 377 GLN A C 1
ATOM 3171 O O . GLN A 1 377 ? -18.576 -9.191 16.617 1.00 60.81 377 GLN A O 1
ATOM 3176 N N . GLU A 1 378 ? -20.478 -8.129 17.165 1.00 58.22 378 GLU A N 1
ATOM 3177 C CA . GLU A 1 378 ? -20.113 -7.851 18.556 1.00 58.22 378 GLU A CA 1
ATOM 3178 C C . GLU A 1 378 ? -20.628 -8.985 19.464 1.00 58.22 378 GLU A C 1
ATOM 3180 O O . GLU A 1 378 ? -21.817 -9.319 19.410 1.00 58.22 378 GLU A O 1
ATOM 3185 N N . PRO A 1 379 ? -19.770 -9.622 20.280 1.00 51.59 379 PRO A N 1
ATOM 3186 C CA . PRO A 1 379 ? -20.200 -10.666 21.203 1.00 51.59 379 PRO A CA 1
ATOM 3187 C C . PRO A 1 379 ? -21.014 -10.077 22.369 1.00 51.59 379 PRO A C 1
ATOM 3189 O O . PRO A 1 379 ? -20.594 -9.113 23.001 1.00 51.59 379 PRO A O 1
ATOM 3192 N N . GLY A 1 380 ? -22.162 -10.686 22.691 1.00 55.88 380 GLY A N 1
ATOM 3193 C CA . GLY A 1 380 ? -22.961 -10.364 23.888 1.00 55.88 380 GLY A CA 1
ATOM 3194 C C . GLY A 1 380 ? -24.258 -9.581 23.653 1.00 55.88 380 GLY A C 1
ATOM 3195 O O . GLY A 1 380 ? -25.023 -9.399 24.598 1.00 55.88 380 GLY A O 1
ATOM 3196 N N . PHE A 1 381 ? -24.551 -9.165 22.418 1.00 43.47 381 PHE A N 1
ATOM 3197 C CA . PHE A 1 381 ? -25.836 -8.557 22.055 1.00 43.47 381 PHE A CA 1
ATOM 3198 C C . PHE A 1 381 ? -26.748 -9.568 21.337 1.00 43.47 381 PHE A C 1
ATOM 3200 O O . PHE A 1 381 ? -26.268 -10.517 20.714 1.00 43.47 381 PHE A O 1
ATOM 3207 N N . MET A 1 382 ? -28.070 -9.367 21.421 1.00 44.19 382 MET A N 1
ATOM 3208 C CA . MET A 1 382 ? -29.086 -10.094 20.634 1.00 44.19 382 MET A CA 1
ATOM 3209 C C . MET A 1 382 ? -28.661 -10.212 19.149 1.00 44.19 382 MET A C 1
ATOM 3211 O O . MET A 1 382 ? -27.931 -9.341 18.677 1.00 44.19 382 MET A O 1
ATOM 3215 N N . PRO A 1 383 ? -29.097 -11.243 18.388 1.00 52.28 383 PRO A N 1
ATOM 3216 C CA . PRO A 1 383 ? -28.442 -11.725 17.164 1.00 52.28 383 PRO A CA 1
ATOM 3217 C C . PRO A 1 383 ? -28.678 -10.800 15.957 1.00 52.28 383 PRO A C 1
ATOM 3219 O O . PRO A 1 383 ? -29.375 -11.138 14.998 1.00 52.28 383 PRO A O 1
ATOM 3222 N N . THR A 1 384 ? -28.089 -9.615 16.022 1.00 59.88 384 THR A N 1
ATOM 3223 C CA . THR A 1 384 ? -28.114 -8.545 15.031 1.00 59.88 384 THR A CA 1
ATOM 3224 C C . THR A 1 384 ? -26.674 -8.092 14.833 1.00 59.88 384 THR A C 1
ATOM 3226 O O . THR A 1 384 ? -26.044 -7.589 15.757 1.00 59.88 384 THR A O 1
ATOM 3229 N N . PHE A 1 385 ? -26.131 -8.325 13.639 1.00 65.25 385 PHE A N 1
ATOM 3230 C CA . PHE A 1 385 ? -24.831 -7.793 13.237 1.00 65.25 385 PHE A CA 1
ATOM 3231 C C . PHE A 1 385 ? -24.991 -6.320 12.846 1.00 65.25 385 PHE A C 1
ATOM 3233 O O . PHE A 1 385 ? -26.016 -5.937 12.278 1.00 65.25 385 PHE A O 1
ATOM 3240 N N . LYS A 1 386 ? -23.982 -5.490 13.120 1.00 69.81 386 LYS A N 1
ATOM 3241 C CA . LYS A 1 386 ? -23.957 -4.108 12.626 1.00 69.81 386 LYS A CA 1
ATOM 3242 C C . LYS A 1 386 ? -23.423 -4.108 11.198 1.00 69.81 386 LYS A C 1
ATOM 3244 O O . LYS A 1 386 ? -22.458 -4.811 10.895 1.00 69.81 386 LYS A O 1
ATOM 3249 N N . VAL A 1 387 ? -24.047 -3.333 10.317 1.00 70.94 387 VAL A N 1
ATOM 3250 C CA . VAL A 1 387 ? -23.525 -3.078 8.970 1.00 70.94 387 VAL A CA 1
ATOM 3251 C C . VAL A 1 387 ? -22.868 -1.709 8.970 1.00 70.94 387 VAL A C 1
ATOM 3253 O O . VAL A 1 387 ? -23.517 -0.718 9.294 1.00 70.94 387 VAL A O 1
ATOM 3256 N N . GLN A 1 388 ? -21.589 -1.654 8.604 1.00 65.25 388 GLN A N 1
ATOM 3257 C CA . G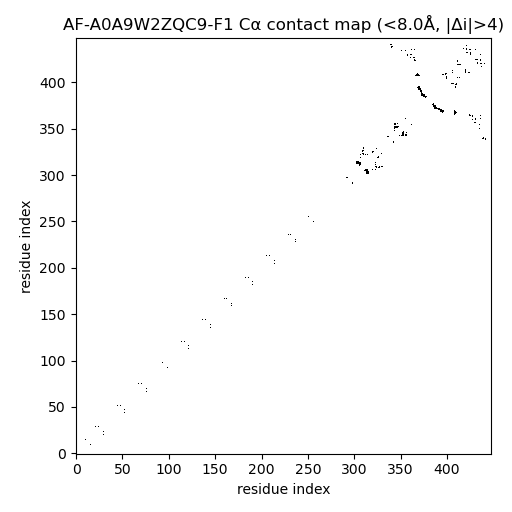LN A 1 388 ? -20.894 -0.392 8.370 1.00 65.25 388 GLN A CA 1
ATOM 3258 C C . GLN A 1 388 ? -20.760 -0.156 6.863 1.00 65.25 388 GLN A C 1
ATOM 3260 O O . GLN A 1 388 ? -20.095 -0.926 6.172 1.00 65.25 388 GLN A O 1
ATOM 3265 N N . GLY A 1 389 ? -21.358 0.929 6.369 1.00 74.00 389 GLY A N 1
ATOM 3266 C CA . GLY A 1 389 ? -21.354 1.282 4.948 1.00 74.00 389 GLY A CA 1
ATOM 3267 C C . GLY A 1 389 ? -22.585 0.771 4.200 1.00 74.00 389 GLY A C 1
ATOM 3268 O O . GLY A 1 389 ? -23.650 0.581 4.785 1.00 74.00 389 GLY A O 1
ATOM 3269 N N . GLN A 1 390 ? -22.446 0.594 2.889 1.00 74.00 390 GLN A N 1
ATOM 3270 C CA . GLN A 1 390 ? -23.549 0.245 1.996 1.00 74.00 390 GLN A CA 1
ATOM 3271 C C . GLN A 1 390 ? -23.820 -1.268 1.993 1.00 74.00 390 GLN A C 1
ATOM 3273 O O . GLN A 1 390 ? -22.895 -2.080 2.031 1.00 74.00 390 GLN A O 1
ATOM 3278 N N . VAL A 1 391 ? -25.103 -1.637 1.959 1.00 79.69 391 VAL A N 1
ATOM 3279 C CA . VAL A 1 391 ? -25.563 -3.020 1.774 1.00 79.69 391 VAL A CA 1
ATOM 3280 C C . VAL A 1 391 ? -25.680 -3.295 0.280 1.00 79.69 391 VAL A C 1
ATOM 3282 O O . VAL A 1 391 ? -26.338 -2.536 -0.431 1.00 79.69 391 VAL A O 1
ATOM 3285 N N . TYR A 1 392 ? -25.088 -4.395 -0.179 1.00 80.44 392 TYR A N 1
ATOM 3286 C CA . TYR A 1 392 ? -25.193 -4.868 -1.555 1.00 80.44 392 TYR A CA 1
ATOM 3287 C C . TYR A 1 392 ? -25.886 -6.232 -1.596 1.00 80.44 392 TYR A C 1
ATOM 3289 O O . TYR A 1 392 ? -25.632 -7.107 -0.765 1.00 80.44 392 TYR A O 1
ATOM 3297 N N . HIS A 1 393 ? -26.745 -6.427 -2.594 1.00 80.19 393 HIS A N 1
ATOM 3298 C CA . HIS A 1 393 ? -27.212 -7.750 -2.994 1.00 80.19 393 HIS A CA 1
ATOM 3299 C C . HIS A 1 393 ? -26.343 -8.203 -4.164 1.00 80.19 393 HIS A C 1
ATOM 3301 O O . HIS A 1 393 ? -26.447 -7.651 -5.258 1.00 80.19 393 HIS A O 1
ATOM 3307 N N . SER A 1 394 ? -25.450 -9.161 -3.924 1.00 78.88 394 SER A N 1
ATOM 3308 C CA . SER A 1 394 ? -24.526 -9.633 -4.953 1.00 78.88 394 SER A CA 1
ATOM 3309 C C . SER A 1 394 ? -25.173 -10.770 -5.736 1.00 78.88 394 SER A C 1
ATOM 3311 O O . SER A 1 394 ? -25.473 -11.839 -5.196 1.00 78.88 394 SER A O 1
ATOM 3313 N N . ILE A 1 395 ? -25.399 -10.523 -7.022 1.00 80.31 395 ILE A N 1
ATOM 3314 C CA . ILE A 1 395 ? -25.798 -11.542 -7.990 1.00 80.31 395 ILE A CA 1
ATOM 3315 C C . ILE A 1 395 ? -24.496 -12.144 -8.519 1.00 80.31 395 ILE A C 1
ATOM 3317 O O . ILE A 1 395 ? -23.673 -11.429 -9.088 1.00 80.31 395 ILE A O 1
ATOM 3321 N N . GLY A 1 396 ? -24.264 -13.427 -8.239 1.00 76.00 396 GLY A N 1
ATOM 3322 C CA . GLY A 1 396 ? -23.094 -14.145 -8.749 1.00 76.00 396 GLY A CA 1
ATOM 3323 C C . GLY A 1 396 ? -23.165 -14.370 -10.263 1.00 76.00 396 GLY A C 1
ATOM 3324 O O . GLY A 1 396 ? -24.071 -13.886 -10.939 1.00 76.00 396 GLY A O 1
ATOM 3325 N N . SER A 1 397 ? -22.221 -15.150 -10.796 1.00 82.44 397 SER A N 1
ATOM 3326 C CA . SER A 1 397 ? -22.303 -15.653 -12.175 1.00 82.44 397 SER A CA 1
ATOM 3327 C C . SER A 1 397 ? -23.649 -16.347 -12.425 1.00 82.44 397 SER A C 1
ATOM 3329 O O . SER A 1 397 ? -24.204 -16.970 -11.518 1.00 82.44 397 SER A O 1
ATOM 3331 N N . LEU A 1 398 ? -24.168 -16.282 -13.653 1.00 84.06 398 LEU A N 1
ATOM 3332 C CA . LEU A 1 398 ? -25.369 -17.035 -14.023 1.00 84.06 398 LEU A CA 1
ATOM 3333 C C . LEU A 1 398 ? -25.109 -18.543 -14.040 1.00 84.06 398 LEU A C 1
ATOM 3335 O O . LEU A 1 398 ? -25.992 -19.306 -13.691 1.00 84.06 398 LEU A O 1
ATOM 3339 N N . LEU A 1 399 ? -23.903 -18.987 -14.386 1.00 83.75 399 LEU A N 1
ATOM 3340 C CA . LEU A 1 399 ? -23.539 -20.404 -14.352 1.00 83.75 399 LEU A CA 1
ATOM 3341 C C . LEU A 1 399 ? -22.565 -20.675 -13.200 1.00 83.75 399 LEU A C 1
ATOM 3343 O O . LEU A 1 399 ? -21.731 -19.807 -12.908 1.00 83.75 399 LEU A O 1
ATOM 3347 N N . PRO A 1 400 ? -22.642 -21.849 -12.546 1.00 83.81 400 PRO A N 1
ATOM 3348 C CA . PRO A 1 400 ? -21.632 -22.244 -11.574 1.00 83.81 400 PRO A CA 1
ATOM 3349 C C . PRO A 1 400 ? -20.257 -22.335 -12.246 1.00 83.81 400 PRO A C 1
ATOM 3351 O O . PRO A 1 400 ? -20.144 -22.713 -13.415 1.00 83.81 400 PRO A O 1
ATOM 3354 N N . LEU A 1 401 ? -19.207 -21.973 -11.509 1.00 84.44 401 LEU A N 1
ATOM 3355 C CA . LEU A 1 401 ? -17.831 -22.124 -11.979 1.00 84.44 401 LEU A CA 1
ATOM 3356 C C . LEU A 1 401 ? -17.467 -23.616 -12.119 1.00 84.44 401 LEU A C 1
ATOM 3358 O O . LEU A 1 401 ? -18.100 -24.467 -11.486 1.00 84.44 401 LEU A O 1
ATOM 3362 N N . PRO A 1 402 ? -16.445 -23.968 -12.924 1.00 78.94 402 PRO A N 1
ATOM 3363 C CA . PRO A 1 402 ? -15.992 -25.350 -13.045 1.00 78.94 402 PRO A CA 1
ATOM 3364 C C . PRO A 1 402 ? -15.668 -25.952 -11.669 1.00 78.94 402 PRO A C 1
ATOM 3366 O O . PRO A 1 402 ? -14.873 -25.390 -10.921 1.00 78.94 402 PRO A O 1
ATOM 3369 N N . ASN A 1 403 ? -16.268 -27.105 -11.354 1.00 80.31 403 ASN A N 1
ATOM 3370 C CA . ASN A 1 403 ? -16.183 -27.811 -10.063 1.00 80.31 403 ASN A CA 1
ATOM 3371 C C . ASN A 1 403 ? -16.871 -27.133 -8.861 1.00 80.31 403 ASN A C 1
ATOM 3373 O O . ASN A 1 403 ? -16.753 -27.631 -7.740 1.00 80.31 403 ASN A O 1
ATOM 3377 N N . GLU A 1 404 ? -17.632 -26.058 -9.064 1.00 82.50 404 GLU A N 1
ATOM 3378 C CA . GLU A 1 404 ? -18.471 -25.463 -8.023 1.00 82.50 404 GLU A CA 1
ATOM 3379 C C . GLU A 1 404 ? -19.934 -25.906 -8.151 1.00 82.50 404 GLU A C 1
ATOM 3381 O O . GLU A 1 404 ? -20.430 -26.229 -9.230 1.00 82.50 404 GLU A O 1
ATOM 3386 N N . ARG A 1 405 ? -20.654 -25.935 -7.024 1.00 83.25 405 ARG A N 1
ATOM 3387 C CA . ARG A 1 405 ? -22.097 -26.218 -7.019 1.00 83.25 405 ARG A CA 1
ATOM 3388 C C . ARG A 1 405 ? -22.892 -24.945 -7.291 1.00 83.25 405 ARG A C 1
ATOM 3390 O O . ARG A 1 405 ? -22.463 -23.863 -6.904 1.00 83.25 405 ARG A O 1
ATOM 3397 N N . ALA A 1 406 ? -24.090 -25.097 -7.857 1.00 86.44 406 ALA A N 1
ATOM 3398 C CA . ALA A 1 406 ? -25.025 -23.991 -8.050 1.00 86.44 406 ALA A CA 1
ATOM 3399 C C . ALA A 1 406 ? -25.311 -23.255 -6.723 1.00 86.44 406 ALA A C 1
ATOM 3401 O O . ALA A 1 406 ? -25.509 -23.892 -5.695 1.00 86.44 406 ALA A O 1
ATOM 3402 N N . GLN A 1 407 ? -25.355 -21.927 -6.696 1.00 85.81 407 GLN A N 1
ATOM 3403 C CA . GLN A 1 407 ? -25.710 -21.158 -5.497 1.00 85.81 407 GLN A CA 1
ATOM 3404 C C . GLN A 1 407 ? -26.740 -20.067 -5.798 1.00 85.81 407 GLN A C 1
ATOM 3406 O O . GLN A 1 407 ? -26.763 -19.487 -6.883 1.00 85.81 407 GLN A O 1
ATOM 3411 N N . PHE A 1 408 ? -27.578 -19.763 -4.802 1.00 88.31 408 PHE A N 1
ATOM 3412 C CA . PHE A 1 408 ? -28.590 -18.704 -4.849 1.00 88.31 408 PHE A CA 1
ATOM 3413 C C . PHE A 1 408 ? -29.496 -18.795 -6.092 1.00 88.31 408 PHE A C 1
ATOM 3415 O O . PHE A 1 408 ? -30.212 -19.784 -6.253 1.00 88.31 408 PHE A O 1
ATOM 3422 N N . LEU A 1 409 ? -29.453 -17.791 -6.976 1.00 88.44 409 LEU A N 1
ATOM 3423 C CA . LEU A 1 409 ? -30.214 -17.743 -8.223 1.00 88.44 409 LEU A CA 1
ATOM 3424 C C . LEU A 1 409 ? -29.968 -18.971 -9.118 1.00 88.44 409 LEU A C 1
ATOM 3426 O O . LEU A 1 409 ? -30.914 -19.475 -9.711 1.00 88.44 409 LEU A O 1
ATOM 3430 N N . GLN A 1 410 ? -28.742 -19.504 -9.150 1.00 89.62 410 GLN A N 1
ATOM 3431 C CA . GLN A 1 410 ? -28.385 -20.661 -9.984 1.00 89.62 410 GLN A CA 1
ATOM 3432 C C . GLN A 1 410 ? -29.200 -21.912 -9.630 1.00 89.62 410 GLN A C 1
ATOM 3434 O O . GLN A 1 410 ? -29.435 -22.768 -10.474 1.00 89.62 410 GLN A O 1
ATOM 3439 N N . ILE A 1 411 ? -29.664 -22.027 -8.383 1.00 89.00 411 ILE A N 1
ATOM 3440 C CA . ILE A 1 411 ? -30.423 -23.198 -7.932 1.00 89.00 411 ILE A CA 1
ATOM 3441 C C . ILE A 1 411 ? -31.771 -23.294 -8.655 1.00 89.00 411 ILE A C 1
ATOM 3443 O O . ILE A 1 411 ? -32.293 -24.383 -8.761 1.00 89.00 411 ILE A O 1
ATOM 3447 N N . TYR A 1 412 ? -32.320 -22.190 -9.164 1.00 87.50 412 TYR A N 1
ATOM 3448 C CA . TYR A 1 412 ? -33.635 -22.170 -9.815 1.00 87.50 412 TYR A CA 1
ATOM 3449 C C . TYR A 1 412 ? -33.637 -22.645 -11.278 1.00 87.50 412 TYR A C 1
ATOM 3451 O O . TYR A 1 412 ? -34.696 -22.695 -11.892 1.00 87.50 412 TYR A O 1
ATOM 3459 N N . PHE A 1 413 ? -32.470 -22.894 -11.882 1.00 85.19 413 PHE A N 1
ATOM 3460 C CA . PHE A 1 413 ? -32.397 -23.295 -13.295 1.00 85.19 413 PHE A CA 1
ATOM 3461 C C . PHE A 1 413 ? -31.327 -24.346 -13.613 1.00 85.19 413 PHE A C 1
ATOM 3463 O O . PHE A 1 413 ? -31.212 -24.766 -14.761 1.00 85.19 413 PHE A O 1
ATOM 3470 N N . MET A 1 414 ? -30.529 -24.776 -12.630 1.00 81.12 414 MET A N 1
ATOM 3471 C CA . MET A 1 414 ? -29.459 -25.763 -12.832 1.00 81.12 414 MET A CA 1
ATOM 3472 C C . MET A 1 414 ? -29.886 -27.217 -12.550 1.00 81.12 414 MET A C 1
ATOM 3474 O O . MET A 1 414 ? -29.043 -28.105 -12.659 1.00 81.12 414 MET A O 1
ATOM 3478 N N . GLY A 1 415 ? -31.146 -27.484 -12.186 1.00 78.56 415 GLY A N 1
ATOM 3479 C CA . GLY A 1 415 ? -31.628 -28.835 -11.869 1.00 78.56 415 GLY A CA 1
ATOM 3480 C C . GLY A 1 415 ? -33.138 -29.003 -12.049 1.00 78.56 415 GLY A C 1
ATOM 3481 O O . GLY A 1 415 ? -33.831 -28.091 -12.490 1.00 78.56 415 GLY A O 1
ATOM 3482 N N . ASN A 1 416 ? -33.654 -30.187 -11.716 1.00 83.94 416 ASN A N 1
ATOM 3483 C CA . ASN A 1 416 ? -35.102 -30.421 -11.611 1.00 83.94 416 ASN A CA 1
ATOM 3484 C C . ASN A 1 416 ? -35.625 -30.111 -10.194 1.00 83.94 416 ASN A C 1
ATOM 3486 O O . ASN A 1 416 ? -34.860 -30.112 -9.235 1.00 83.94 416 ASN A O 1
ATOM 3490 N N . SER A 1 417 ? -36.941 -29.915 -10.034 1.00 83.44 417 SER A N 1
ATOM 3491 C CA . SER A 1 417 ? -37.574 -29.501 -8.761 1.00 83.44 417 SER A CA 1
ATOM 3492 C C . SER A 1 417 ? -37.073 -30.267 -7.515 1.00 83.44 417 SER A C 1
ATOM 3494 O O . SER A 1 417 ? -36.848 -29.672 -6.459 1.00 83.44 417 SER A O 1
ATOM 3496 N N . ASN A 1 418 ? -36.825 -31.577 -7.628 1.00 86.06 418 ASN A N 1
ATOM 3497 C CA . ASN A 1 418 ? -36.334 -32.395 -6.513 1.00 86.06 418 ASN A CA 1
ATOM 3498 C C . ASN A 1 418 ? -34.849 -32.153 -6.201 1.00 86.06 418 ASN A C 1
ATOM 3500 O O . ASN A 1 418 ? -34.457 -32.122 -5.029 1.00 86.06 418 ASN A O 1
ATOM 3504 N N . GLU A 1 419 ? -34.022 -31.980 -7.232 1.00 86.81 419 GLU A N 1
ATOM 3505 C CA . GLU A 1 419 ? -32.609 -31.624 -7.094 1.00 86.81 419 GLU A CA 1
ATOM 3506 C C . GLU A 1 419 ? -32.454 -30.244 -6.457 1.00 86.81 419 GLU A C 1
ATOM 3508 O O . GLU A 1 419 ? -31.652 -30.094 -5.538 1.00 86.81 419 GLU A O 1
ATOM 3513 N N . GLU A 1 420 ? -33.271 -29.265 -6.853 1.00 90.12 420 GLU A N 1
ATOM 3514 C CA . GLU A 1 420 ? -33.261 -27.919 -6.270 1.00 90.12 420 GLU A CA 1
ATOM 3515 C C . GLU A 1 420 ? -33.550 -27.953 -4.766 1.00 90.12 420 GLU A C 1
ATOM 3517 O O . GLU A 1 420 ? -32.794 -27.393 -3.968 1.00 90.12 420 GLU A O 1
ATOM 3522 N N . ALA A 1 421 ? -34.609 -28.659 -4.356 1.00 90.38 421 ALA A N 1
ATOM 3523 C CA . ALA A 1 421 ? -34.993 -28.780 -2.951 1.00 90.38 421 ALA A CA 1
ATOM 3524 C C . ALA A 1 421 ? -33.924 -29.516 -2.124 1.00 90.38 421 ALA A C 1
ATOM 3526 O O . ALA A 1 421 ? -33.557 -29.073 -1.029 1.00 90.38 421 ALA A O 1
ATOM 3527 N N . SER A 1 422 ? -33.372 -30.606 -2.665 1.00 89.50 422 SER A N 1
ATOM 3528 C CA . SER A 1 422 ? -32.289 -31.371 -2.030 1.00 89.50 422 SER A CA 1
ATOM 3529 C C . SER A 1 422 ? -31.022 -30.531 -1.879 1.00 89.50 422 SER A C 1
ATOM 3531 O O . SER A 1 422 ? -30.332 -30.576 -0.854 1.00 89.50 422 SER A O 1
ATOM 3533 N N . HIS A 1 423 ? -30.736 -29.711 -2.883 1.00 89.38 423 HIS A N 1
ATOM 3534 C CA . HIS A 1 423 ? -29.587 -28.827 -2.893 1.00 89.38 423 HIS A CA 1
ATOM 3535 C C . HIS A 1 423 ? -29.737 -27.678 -1.886 1.00 89.38 423 HIS A C 1
ATOM 3537 O O . HIS A 1 423 ? -28.815 -27.418 -1.111 1.00 89.38 423 HIS A O 1
ATOM 3543 N N . ARG A 1 424 ? -30.929 -27.070 -1.780 1.00 91.38 424 ARG A N 1
ATOM 3544 C CA . ARG A 1 424 ? -31.266 -26.090 -0.724 1.00 91.38 424 ARG A CA 1
ATOM 3545 C C . ARG A 1 424 ? -31.077 -26.670 0.676 1.00 91.38 424 ARG A C 1
ATOM 3547 O O . ARG A 1 424 ? -30.461 -26.030 1.527 1.00 91.38 424 ARG A O 1
ATOM 3554 N N . ASN A 1 425 ? -31.551 -27.897 0.890 1.00 90.81 425 ASN A N 1
ATOM 3555 C CA . ASN A 1 425 ? -31.404 -28.610 2.158 1.00 90.81 425 ASN A CA 1
ATOM 3556 C C . ASN A 1 425 ? -29.926 -28.886 2.502 1.00 90.81 425 ASN A C 1
ATOM 3558 O O . ASN A 1 425 ? -29.526 -28.816 3.661 1.00 90.81 425 ASN A O 1
ATOM 3562 N N . THR A 1 426 ? -29.099 -29.149 1.485 1.00 88.94 426 THR A N 1
ATOM 3563 C CA . THR A 1 426 ? -27.653 -29.365 1.648 1.00 88.94 426 THR A CA 1
ATOM 3564 C C . THR A 1 426 ? -26.915 -28.072 2.005 1.00 88.94 426 THR A C 1
ATOM 3566 O O . THR A 1 426 ? -26.010 -28.091 2.837 1.00 88.94 426 THR A O 1
ATOM 3569 N N . LEU A 1 427 ? -27.293 -26.943 1.397 1.00 87.31 427 LEU A N 1
ATOM 3570 C CA . LEU A 1 427 ? -26.669 -25.643 1.664 1.00 87.31 427 LEU A CA 1
ATOM 3571 C C . LEU A 1 427 ? -27.040 -25.073 3.039 1.00 87.31 427 LEU A C 1
ATOM 3573 O O . LEU A 1 427 ? -26.231 -24.368 3.644 1.00 87.31 427 LEU A O 1
ATOM 3577 N N . ILE A 1 428 ? -28.252 -25.352 3.534 1.00 89.38 428 ILE A N 1
ATOM 3578 C CA . ILE A 1 428 ? -28.767 -24.767 4.778 1.00 89.38 428 ILE A CA 1
ATOM 3579 C C . ILE A 1 428 ? -29.101 -25.861 5.801 1.00 89.38 428 ILE A C 1
ATOM 3581 O O . ILE A 1 428 ? -30.222 -26.379 5.828 1.00 89.38 428 ILE A O 1
ATOM 3585 N N . PRO A 1 429 ? -28.163 -26.186 6.712 1.00 85.50 429 PRO A N 1
ATOM 3586 C CA . PRO A 1 429 ? -28.340 -27.283 7.652 1.00 85.50 429 PRO A CA 1
ATOM 3587 C C . PRO A 1 429 ? -29.420 -26.989 8.704 1.00 85.50 429 PRO A C 1
ATOM 3589 O O . PRO A 1 429 ? -29.618 -25.848 9.144 1.00 85.50 429 PRO A O 1
ATOM 3592 N N . ASN A 1 430 ? -30.038 -28.055 9.220 1.00 87.94 430 ASN A N 1
ATOM 3593 C CA . ASN A 1 430 ? -31.186 -28.039 10.145 1.00 87.94 430 ASN A CA 1
ATOM 3594 C C . ASN A 1 430 ? -32.509 -27.563 9.519 1.00 87.94 430 ASN A C 1
ATOM 3596 O O . ASN A 1 430 ? -33.392 -27.070 10.228 1.00 87.94 430 ASN A O 1
ATOM 3600 N N . THR A 1 431 ? -32.650 -27.702 8.205 1.00 91.69 431 THR A N 1
ATOM 3601 C CA . THR A 1 431 ? -33.936 -27.592 7.511 1.00 91.69 431 THR A CA 1
ATOM 3602 C C . THR A 1 431 ? -34.498 -28.994 7.242 1.00 91.69 431 THR A C 1
ATOM 3604 O O . THR A 1 431 ? -33.778 -29.987 7.340 1.00 91.69 431 THR A O 1
ATOM 3607 N N . GLN A 1 432 ? -35.813 -29.101 7.038 1.00 92.56 432 GLN A N 1
ATOM 3608 C CA . GLN A 1 432 ? -36.477 -30.348 6.656 1.00 92.56 432 GLN A CA 1
ATOM 3609 C C . GLN A 1 432 ? -36.874 -30.267 5.182 1.00 92.56 432 GLN A C 1
ATOM 3611 O O . GLN A 1 432 ? -37.466 -29.276 4.745 1.00 92.56 432 GLN A O 1
ATOM 3616 N N . LEU A 1 433 ? -36.532 -31.312 4.426 1.00 92.81 433 LEU A N 1
ATOM 3617 C CA . LEU A 1 433 ? -36.722 -31.360 2.978 1.00 92.81 433 LEU A CA 1
ATOM 3618 C C . LEU A 1 433 ? -38.199 -31.253 2.579 1.00 92.81 433 LEU A C 1
ATOM 3620 O O . LEU A 1 433 ? -38.517 -30.563 1.619 1.00 92.81 433 LEU A O 1
ATOM 3624 N N . ASP A 1 434 ? -39.099 -31.878 3.335 1.00 92.62 434 ASP A N 1
ATOM 3625 C CA . ASP A 1 434 ? -40.541 -31.846 3.083 1.00 92.62 434 ASP A CA 1
ATOM 3626 C C . ASP A 1 434 ? -41.111 -30.420 3.159 1.00 92.62 434 ASP A C 1
ATOM 3628 O O . ASP A 1 434 ? -41.883 -30.022 2.294 1.00 92.62 434 ASP A O 1
ATOM 3632 N N . ILE A 1 435 ? -40.679 -29.613 4.135 1.00 93.38 435 ILE A N 1
ATOM 3633 C CA . ILE A 1 435 ? -41.053 -28.194 4.225 1.00 93.38 435 ILE A CA 1
ATOM 3634 C C . ILE A 1 435 ? -40.503 -27.409 3.026 1.00 93.38 435 ILE A C 1
ATOM 3636 O O . ILE A 1 435 ? -41.193 -26.542 2.497 1.00 93.38 435 ILE A O 1
ATOM 3640 N N . ILE A 1 436 ? -39.267 -27.679 2.596 1.00 94.00 436 ILE A N 1
ATOM 3641 C CA . ILE A 1 436 ? -38.672 -26.987 1.441 1.00 94.00 436 ILE A CA 1
ATOM 3642 C C . ILE A 1 436 ? -39.462 -27.304 0.169 1.00 94.00 436 ILE A C 1
ATOM 3644 O O . ILE A 1 436 ? -39.780 -26.386 -0.581 1.00 94.00 436 ILE A O 1
ATOM 3648 N N . VAL A 1 437 ? -39.817 -28.570 -0.052 1.00 93.69 437 VAL A N 1
ATOM 3649 C CA . VAL A 1 437 ? -40.624 -28.992 -1.206 1.00 93.69 437 VAL A CA 1
ATOM 3650 C C . VAL A 1 437 ? -41.996 -28.317 -1.184 1.00 93.69 437 VAL A C 1
ATOM 3652 O O . VAL A 1 437 ? -42.393 -27.724 -2.185 1.00 93.69 437 VAL A O 1
ATOM 3655 N N . ASP A 1 438 ? -42.677 -28.328 -0.037 1.00 92.88 438 ASP A N 1
ATOM 3656 C CA . ASP A 1 438 ? -43.979 -27.679 0.158 1.00 92.88 438 ASP A CA 1
ATOM 3657 C C . ASP A 1 438 ? -43.931 -26.171 -0.168 1.00 92.88 438 ASP A C 1
ATOM 3659 O O . ASP A 1 438 ? -44.803 -25.632 -0.852 1.00 92.88 438 ASP A O 1
ATOM 3663 N N . LEU A 1 439 ? -42.887 -25.476 0.297 1.00 92.88 439 LEU A N 1
ATOM 3664 C CA . LEU A 1 439 ? -42.687 -24.049 0.033 1.00 92.88 439 LEU A CA 1
ATOM 3665 C C . LEU A 1 439 ? -42.302 -23.768 -1.426 1.00 92.88 439 LEU A C 1
ATOM 3667 O O . LEU A 1 439 ? -42.721 -22.752 -1.976 1.00 92.88 439 LEU A O 1
ATOM 3671 N N . GLN A 1 440 ? -41.536 -24.654 -2.062 1.00 92.06 440 GLN A N 1
ATOM 3672 C CA . GLN A 1 440 ? -41.173 -24.528 -3.474 1.00 92.06 440 GLN A CA 1
ATOM 3673 C C . GLN A 1 440 ? -42.395 -24.714 -4.380 1.00 92.06 440 GLN A C 1
ATOM 3675 O O . GLN A 1 440 ? -42.594 -23.944 -5.315 1.00 92.06 440 GLN A O 1
ATOM 3680 N N . GLN A 1 441 ? -43.264 -25.677 -4.064 1.00 91.19 441 GLN A N 1
ATOM 3681 C CA . GLN A 1 441 ? -44.536 -25.857 -4.766 1.00 91.19 441 GLN A CA 1
ATOM 3682 C C . GLN A 1 441 ? -45.439 -24.632 -4.616 1.00 91.19 441 GLN A C 1
ATOM 3684 O O . GLN A 1 441 ? -45.977 -24.152 -5.612 1.00 91.19 441 GLN A O 1
ATOM 3689 N N . LEU A 1 442 ? -45.556 -24.088 -3.399 1.00 91.62 442 LEU A N 1
ATOM 3690 C CA . LEU A 1 442 ? -46.284 -22.842 -3.156 1.00 91.62 442 LEU A CA 1
ATOM 3691 C C . LEU A 1 442 ? -45.727 -21.692 -4.009 1.00 91.62 442 LEU A C 1
ATOM 3693 O O . LEU A 1 442 ? -46.496 -20.925 -4.590 1.00 91.62 442 LEU A O 1
ATOM 3697 N N . LEU A 1 443 ? -44.398 -21.572 -4.087 1.00 89.38 443 LEU A N 1
ATOM 3698 C CA . LEU A 1 443 ? -43.740 -20.537 -4.876 1.00 89.38 443 LEU A CA 1
ATOM 3699 C C . LEU A 1 443 ? -44.103 -20.662 -6.359 1.00 89.38 443 LEU A C 1
ATOM 3701 O O . LEU A 1 443 ? -44.553 -19.675 -6.930 1.00 89.38 443 LEU A O 1
ATOM 3705 N N . HIS A 1 444 ? -43.988 -21.858 -6.943 1.00 87.25 444 HIS A N 1
ATOM 3706 C CA . HIS A 1 444 ? -44.309 -22.103 -8.355 1.00 87.25 444 HIS A CA 1
ATOM 3707 C C . HIS A 1 444 ? -45.801 -21.926 -8.677 1.00 87.25 444 HIS A C 1
ATOM 3709 O O . HIS A 1 444 ? -46.149 -21.508 -9.774 1.00 87.25 444 HIS A O 1
ATOM 3715 N N . GLN A 1 445 ? -46.702 -22.220 -7.733 1.00 88.62 445 GLN A N 1
ATOM 3716 C CA . GLN A 1 445 ? -48.148 -22.054 -7.940 1.00 88.62 445 GLN A CA 1
ATOM 3717 C C . GLN A 1 445 ? -48.585 -20.586 -7.992 1.00 88.62 445 GLN A C 1
ATOM 3719 O O . GLN A 1 445 ? -49.531 -20.252 -8.703 1.00 88.62 445 GLN A O 1
ATOM 3724 N N . HIS A 1 446 ? -47.927 -19.714 -7.226 1.00 82.88 446 HIS A N 1
ATOM 3725 C CA . HIS A 1 446 ? -48.308 -18.303 -7.117 1.00 82.88 446 HIS A CA 1
ATOM 3726 C C . HIS A 1 446 ? -47.377 -17.343 -7.865 1.00 82.88 446 HIS A C 1
ATOM 3728 O O . HIS A 1 446 ? -47.769 -16.203 -8.104 1.00 82.88 446 HIS A O 1
ATOM 3734 N N . ASN A 1 447 ? -46.172 -17.786 -8.229 1.00 77.19 447 ASN A N 1
ATOM 3735 C CA . ASN A 1 447 ? -45.173 -17.022 -8.978 1.00 77.19 447 ASN A CA 1
ATOM 3736 C C . ASN A 1 447 ? -44.562 -17.926 -10.072 1.00 77.19 447 ASN A C 1
ATOM 3738 O O . ASN A 1 447 ? -43.418 -18.360 -9.915 1.00 77.19 447 ASN A O 1
ATOM 3742 N N . PRO A 1 448 ? -45.354 -18.285 -11.101 1.00 58.16 448 PRO A N 1
ATOM 3743 C CA . PRO A 1 448 ? -44.938 -19.197 -12.166 1.00 58.16 448 PRO A CA 1
ATOM 3744 C C . PRO A 1 448 ? -43.874 -18.612 -13.099 1.00 58.16 448 PRO A C 1
ATOM 3746 O O . PRO A 1 448 ? -43.858 -17.371 -13.292 1.00 58.16 448 PRO A O 1
#

pLDDT: mean 85.72, std 11.43, range [43.34, 96.69]